Protein AF-A0A967Z488-F1 (afdb_monomer_lite)

Secondary structure (DSSP, 8-state):
-------HHHHHHHHHTTT----TTS-HHHHSTTGGGSSTTGGGS---SS--HHHHHHHHHHH---SS--EEEETT-TTTHHHHHHHTTT-EEEEEE-SHHHHHHHHHHHHHHH--HHHHHHHHHHHHHS-GGGSPP-S------TTTTTSS-HHHHHHHHHHHHHHHT---HHHHHHHHHHHHHHHHHHSSEEEETTEEEEPTTSSS--SS----S----HHHHHHHHHHHHHHHHTT--S--SSTTEEEEES-HHHHGGGSPTT-EEEEEE-PPPSS---HHHHTHHHHHHTT--HHHHHHHHHHS-S-STTPPP-HHHHHHHHHHTT-HHHHHHHHHHHHH-HHHHHHHHHHHHHHHTT--S-TTHHHHHHHHHHHHHHHHHHHHHHEEEEEEEEE----EEETTEEE-HHHHHHHHHHTHHHHHHHHHHHHTT-EEES---HHHHHH---SEEEEGGGEEEEE-SSSSEEEEETTEEEEEEEEE----TTTHHHHHHHHHHHHHHHHHH-TT-EEEEEES---HHHHHHHHHH---SEEEEHHHHHH-HHHHHHHHIIIIIIIS---

Sequence (571 aa):
MEKVNLTKRDELYDKYSDKLILNSALNRATVSFQNNKNEPFYRWLKFKEGFSSNLVNHVLRHFGNREKSLQVLDPFAGSGTTLTTSIRKGHHATGIELLPVGTAAMRARLMADLVDLQRFEIHFNGLKSTSLDKLPKGTYSFPHLRITEGAFNGETEAAISKYVAFIDSIHDENVRYLFWFACLAILEDISYTSKDGQYLRWDYRSSRPLKSKYSKSKIYSFQQAIQDKLQIILNDLRKRDAGKFTENVRIIEGSCLDELSTLPSEHFDLVVTSPPYCNRYDYTRTYALELAFLGYDEEKVKKLRQRLLSSTVENKTKKDQLYAKYAQLNRQVFYDRILESFSDQKAMHEVLEILNLARREGRLNNNNIPGMVENYFFEMNIVIHELSRILSPGGRVYMVNDNVQYMGEEVPVDLILSDFAEERIKTLLLEWLFDNNLIKEPELTREAVYQQLPKSCDLVKDFRMYFGSEPDVSFYHKDELLAVIEIKGGTDAAGALERYGAATKSFQHSLEASKRCRNFYLAAVFTPELERRMNDDRLVEKAFDIIDILDEPEVRSEFFTEVFHHALRLL

Structure (mmCIF, N/CA/C/O backbone):
data_AF-A0A967Z488-F1
#
_entry.id   AF-A0A967Z488-F1
#
loop_
_atom_site.group_PDB
_atom_site.id
_atom_site.type_symbol
_atom_site.label_atom_id
_atom_site.label_alt_id
_atom_site.label_comp_id
_atom_site.label_asym_id
_atom_site.label_entity_id
_atom_site.label_seq_id
_atom_site.pdbx_PDB_ins_code
_atom_site.Cartn_x
_atom_site.Cartn_y
_atom_site.Cartn_z
_atom_site.occupancy
_atom_site.B_iso_or_equiv
_atom_site.auth_seq_id
_atom_site.auth_comp_id
_atom_site.auth_asym_id
_atom_site.auth_atom_id
_atom_site.pdbx_PDB_model_num
ATOM 1 N N . MET A 1 1 ? 14.676 -15.710 36.551 1.00 40.06 1 MET A N 1
ATOM 2 C CA . MET A 1 1 ? 13.978 -15.536 35.264 1.00 40.06 1 MET A CA 1
ATOM 3 C C . MET A 1 1 ? 12.502 -15.478 35.583 1.00 40.06 1 MET A C 1
ATOM 5 O O . MET A 1 1 ? 11.932 -16.516 35.894 1.00 40.06 1 MET A O 1
ATOM 9 N N . GLU A 1 2 ? 11.921 -14.282 35.627 1.00 36.06 2 GLU A N 1
ATOM 10 C CA . GLU A 1 2 ? 10.462 -14.160 35.652 1.00 36.06 2 GLU A CA 1
ATOM 11 C C . GLU A 1 2 ? 9.923 -14.785 34.364 1.00 36.06 2 GLU A C 1
ATOM 13 O O . GLU A 1 2 ? 10.418 -14.499 33.273 1.00 36.06 2 GLU A O 1
ATOM 18 N N . LYS A 1 3 ? 8.974 -15.716 34.497 1.00 41.56 3 LYS A N 1
ATOM 19 C CA . LYS A 1 3 ? 8.201 -16.204 33.359 1.00 41.56 3 LYS A CA 1
ATOM 20 C C . LYS A 1 3 ? 7.361 -15.023 32.889 1.00 41.56 3 LYS A C 1
ATOM 22 O O . LYS A 1 3 ? 6.418 -14.653 33.583 1.00 41.56 3 LYS A O 1
ATOM 27 N N . VAL A 1 4 ? 7.718 -14.429 31.755 1.00 51.44 4 VAL A N 1
ATOM 28 C CA . VAL A 1 4 ? 6.812 -13.514 31.059 1.00 51.44 4 VAL A CA 1
ATOM 29 C C . VAL A 1 4 ? 5.531 -14.308 30.802 1.00 51.44 4 VAL A C 1
ATOM 31 O O . VAL A 1 4 ? 5.592 -15.422 30.277 1.00 51.44 4 VAL A O 1
ATOM 34 N N . ASN A 1 5 ? 4.395 -13.804 31.276 1.00 55.62 5 ASN A N 1
ATOM 35 C CA . ASN A 1 5 ? 3.106 -14.450 31.063 1.00 55.62 5 ASN A CA 1
ATOM 36 C C . ASN A 1 5 ? 2.661 -14.109 29.633 1.00 55.62 5 ASN A C 1
ATOM 38 O O . ASN A 1 5 ? 2.039 -13.078 29.394 1.00 55.62 5 ASN A O 1
ATOM 42 N N . LEU A 1 6 ? 3.121 -14.918 28.678 1.00 65.31 6 LEU A N 1
ATOM 43 C CA . LEU A 1 6 ? 2.937 -14.730 27.239 1.00 65.31 6 LEU A CA 1
ATOM 44 C C . LEU A 1 6 ? 1.561 -15.258 26.822 1.00 65.31 6 LEU A C 1
ATOM 46 O O . LEU A 1 6 ? 1.456 -16.399 26.389 1.00 65.31 6 LEU A O 1
ATOM 50 N N . THR A 1 7 ? 0.513 -14.462 27.035 1.00 83.12 7 THR A N 1
ATOM 51 C CA . THR A 1 7 ? -0.872 -14.844 26.698 1.00 83.12 7 THR A CA 1
ATOM 52 C C . THR A 1 7 ? -1.603 -13.796 25.867 1.00 83.12 7 THR A C 1
ATOM 54 O O . THR A 1 7 ? -2.738 -14.024 25.478 1.00 83.12 7 THR A O 1
ATOM 57 N N . LYS A 1 8 ? -1.008 -12.631 25.581 1.00 86.12 8 LYS A N 1
ATOM 58 C CA . LYS A 1 8 ? -1.711 -11.505 24.941 1.00 86.12 8 LYS A CA 1
ATOM 59 C C . LYS A 1 8 ? -1.937 -11.723 23.458 1.00 86.12 8 LYS A C 1
ATOM 61 O O . LYS A 1 8 ? -2.979 -11.325 22.951 1.00 86.12 8 LYS A O 1
ATOM 66 N N . ARG A 1 9 ? -0.999 -12.374 22.770 1.00 88.81 9 ARG A N 1
ATOM 67 C CA . ARG A 1 9 ? -1.229 -12.854 21.402 1.00 88.81 9 ARG A CA 1
ATOM 68 C C . ARG A 1 9 ? -2.313 -13.921 21.354 1.00 88.81 9 ARG A C 1
ATOM 70 O O . ARG A 1 9 ? -3.164 -13.827 20.485 1.00 88.81 9 ARG A O 1
ATOM 77 N N . ASP A 1 10 ? -2.301 -14.876 22.280 1.00 83.88 10 ASP A N 1
ATOM 78 C CA . ASP A 1 10 ? -3.314 -15.938 22.334 1.00 83.88 10 ASP A CA 1
ATOM 79 C C . ASP A 1 10 ? -4.704 -15.354 22.623 1.00 83.88 10 ASP A C 1
ATOM 81 O O . ASP A 1 10 ? -5.635 -15.630 21.882 1.00 83.88 10 ASP A O 1
ATOM 85 N N . GLU A 1 11 ? -4.819 -14.431 23.587 1.00 79.94 11 GLU A N 1
ATOM 86 C CA . GLU A 1 11 ? -6.047 -13.663 23.856 1.00 79.94 11 GLU A CA 1
ATOM 87 C C . GLU A 1 11 ? -6.554 -12.940 22.592 1.00 79.94 11 GLU A C 1
ATOM 89 O O . GLU A 1 11 ? -7.757 -12.881 22.340 1.00 79.94 11 GLU A O 1
ATOM 94 N N . LEU A 1 12 ? -5.640 -12.393 21.781 1.00 82.12 12 LEU A N 1
ATOM 95 C CA . LEU A 1 12 ? -5.983 -11.721 20.528 1.00 82.12 12 LEU A CA 1
ATOM 96 C C . LEU A 1 12 ? -6.381 -12.711 19.421 1.00 82.12 12 LEU A C 1
ATOM 98 O O . LEU A 1 12 ? -7.296 -12.432 18.650 1.00 82.12 12 LEU A O 1
ATOM 102 N N . TYR A 1 13 ? -5.717 -13.862 19.333 1.00 81.19 13 TYR A N 1
ATOM 103 C CA . TYR A 1 13 ? -6.092 -14.944 18.423 1.00 81.19 13 TYR A CA 1
ATOM 104 C C . TYR A 1 13 ? -7.472 -15.483 18.742 1.00 81.19 13 TYR A C 1
ATOM 106 O O . TYR A 1 13 ? -8.303 -15.581 17.839 1.00 81.19 13 TYR A O 1
ATOM 114 N N . ASP A 1 14 ? -7.714 -15.780 20.016 1.00 76.44 14 ASP A N 1
ATOM 115 C CA . ASP A 1 14 ? -9.001 -16.235 20.507 1.00 76.44 14 ASP A CA 1
ATOM 116 C C . ASP A 1 14 ? -10.059 -15.209 20.119 1.00 76.44 14 ASP A C 1
ATOM 118 O O . ASP A 1 14 ? -10.960 -15.585 19.375 1.00 76.44 14 ASP A O 1
ATOM 122 N N . LYS A 1 15 ? -9.845 -13.914 20.420 1.00 74.81 15 LYS A N 1
ATOM 123 C CA . LYS A 1 15 ? -10.729 -12.784 20.065 1.00 74.81 15 LYS A CA 1
ATOM 124 C C . LYS A 1 15 ? -11.209 -12.769 18.602 1.00 74.81 15 LYS A C 1
ATOM 126 O O . LYS A 1 15 ? -12.339 -12.343 18.350 1.00 74.81 15 LYS A O 1
ATOM 131 N N . TYR A 1 16 ? -10.373 -13.170 17.642 1.00 76.00 16 TYR A N 1
ATOM 132 C CA . TYR A 1 16 ? -10.676 -13.108 16.199 1.00 76.00 16 TYR A CA 1
ATOM 133 C C . TYR A 1 16 ? -10.901 -14.469 15.531 1.00 76.00 16 TYR A C 1
ATOM 135 O O . TYR A 1 16 ? -11.156 -14.529 14.325 1.00 76.00 16 TYR A O 1
ATOM 143 N N . SER A 1 17 ? -10.801 -15.564 16.283 1.00 75.69 17 SER A N 1
ATOM 144 C CA . SER A 1 17 ? -10.679 -16.924 15.747 1.00 75.69 17 SER A CA 1
ATOM 145 C C . SER A 1 17 ? -11.802 -17.353 14.793 1.00 75.69 17 SER A C 1
ATOM 147 O O . SER A 1 17 ? -11.544 -18.111 13.859 1.00 75.69 17 SER A O 1
ATOM 149 N N . ASP A 1 18 ? -13.028 -16.853 14.950 1.00 63.12 18 ASP A N 1
ATOM 150 C CA . ASP A 1 18 ? -14.157 -17.205 14.077 1.00 63.12 18 ASP A CA 1
ATOM 151 C C . ASP A 1 18 ? -14.338 -16.290 12.853 1.00 63.12 18 ASP A C 1
ATOM 153 O O . ASP A 1 18 ? -15.080 -16.633 11.929 1.00 63.12 18 ASP A O 1
ATOM 157 N N . LYS A 1 19 ? -13.637 -15.152 12.800 1.00 72.44 19 LYS A N 1
ATOM 158 C CA . LYS A 1 19 ? -13.523 -14.318 11.593 1.00 72.44 19 LYS A CA 1
ATOM 159 C C . LYS A 1 19 ? -12.328 -14.724 10.749 1.00 72.44 19 LYS A C 1
ATOM 161 O O . LYS A 1 19 ? -12.247 -14.329 9.583 1.00 72.44 19 LYS A O 1
ATOM 166 N N . LEU A 1 20 ? -11.442 -15.566 11.285 1.00 79.81 20 LEU A N 1
ATOM 167 C CA . LEU A 1 20 ? -10.401 -16.253 10.527 1.00 79.81 20 LEU A CA 1
ATOM 168 C C . LEU A 1 20 ? -11.021 -17.344 9.648 1.00 79.81 20 LEU A C 1
ATOM 170 O O . LEU A 1 20 ? -10.959 -18.543 9.915 1.00 79.81 20 LEU A O 1
ATOM 174 N N . ILE A 1 21 ? -11.635 -16.907 8.553 1.00 81.94 21 ILE A N 1
ATOM 175 C CA . ILE A 1 21 ? -12.309 -17.783 7.603 1.00 81.94 21 ILE A CA 1
ATOM 176 C C . ILE A 1 21 ? -11.358 -18.102 6.453 1.00 81.94 21 ILE A C 1
ATOM 178 O O . ILE A 1 21 ? -10.900 -17.218 5.724 1.00 81.94 21 ILE A O 1
ATOM 182 N N . LEU A 1 22 ? -11.126 -19.395 6.218 1.00 82.38 22 LEU A N 1
ATOM 183 C CA . LEU A 1 22 ? -10.430 -19.839 5.016 1.00 82.38 22 LEU A CA 1
ATOM 184 C C . LEU A 1 22 ? -11.306 -19.586 3.782 1.00 82.38 22 LEU A C 1
ATOM 186 O O . LEU A 1 22 ? -12.219 -20.352 3.469 1.00 82.38 22 LEU A O 1
ATOM 190 N N . ASN A 1 23 ? -10.996 -18.531 3.035 1.00 78.62 23 ASN A N 1
ATOM 191 C CA . ASN A 1 23 ? -11.682 -18.227 1.788 1.00 78.62 23 ASN A CA 1
ATOM 192 C C . ASN A 1 23 ? -10.983 -18.906 0.600 1.00 78.62 23 ASN A C 1
ATOM 194 O O . ASN A 1 23 ? -9.978 -18.422 0.083 1.00 78.62 23 ASN A O 1
ATOM 198 N N . SER A 1 24 ? -11.549 -20.016 0.120 1.00 79.06 24 SER A N 1
ATOM 199 C CA . SER A 1 24 ? -10.999 -20.786 -1.007 1.00 79.06 24 SER A CA 1
ATOM 200 C C . SER A 1 24 ? -10.959 -20.021 -2.340 1.00 79.06 24 SER A C 1
ATOM 202 O O . SER A 1 24 ? -10.177 -20.376 -3.227 1.00 79.06 24 SER A O 1
ATOM 204 N N . ALA A 1 25 ? -11.745 -18.947 -2.487 1.00 73.94 25 ALA A N 1
ATOM 205 C CA . ALA A 1 25 ? -11.685 -18.069 -3.655 1.00 73.94 25 ALA A CA 1
ATOM 206 C C . ALA A 1 25 ? -10.455 -17.140 -3.636 1.00 73.94 25 ALA A C 1
ATOM 208 O O . ALA A 1 25 ? -10.059 -16.627 -4.686 1.00 73.94 25 ALA A O 1
ATOM 209 N N . LEU A 1 26 ? -9.838 -16.938 -2.466 1.00 80.81 26 LEU A N 1
ATOM 210 C CA . LEU A 1 26 ? -8.657 -16.105 -2.264 1.00 80.81 26 LEU A CA 1
ATOM 211 C C . LEU A 1 26 ? -7.417 -16.993 -2.115 1.00 80.81 26 LEU A C 1
ATOM 213 O O . LEU A 1 26 ? -7.016 -17.377 -1.023 1.00 80.81 26 LEU A O 1
ATOM 217 N N . ASN A 1 27 ? -6.789 -17.328 -3.240 1.00 79.50 27 ASN A N 1
ATOM 218 C CA . ASN A 1 27 ? -5.577 -18.145 -3.266 1.00 79.50 27 ASN A CA 1
ATOM 219 C C . ASN A 1 27 ? -4.326 -17.301 -3.549 1.00 79.50 27 ASN A C 1
ATOM 221 O O . ASN A 1 27 ? -4.399 -16.131 -3.926 1.00 79.50 27 ASN A O 1
ATOM 225 N N . ARG A 1 28 ? -3.140 -17.912 -3.432 1.00 76.12 28 ARG A N 1
ATOM 226 C CA . ARG A 1 28 ? -1.855 -17.230 -3.669 1.00 76.12 28 ARG A CA 1
ATOM 227 C C . ARG A 1 28 ? -1.793 -16.509 -5.019 1.00 76.12 28 ARG A C 1
ATOM 229 O O . ARG A 1 28 ? -1.144 -15.471 -5.117 1.00 76.12 28 ARG A O 1
ATOM 236 N N . ALA A 1 29 ? -2.445 -17.030 -6.057 1.00 70.50 29 ALA A N 1
ATOM 237 C CA . ALA A 1 29 ? -2.430 -16.408 -7.374 1.00 70.50 29 ALA A CA 1
ATOM 238 C C . ALA A 1 29 ? -3.287 -15.131 -7.438 1.00 70.50 29 ALA A C 1
ATOM 240 O O . ALA A 1 29 ? -2.976 -14.238 -8.229 1.00 70.50 29 ALA A O 1
ATOM 241 N N . THR A 1 30 ? -4.331 -15.022 -6.604 1.00 68.56 30 THR A N 1
ATOM 242 C CA . THR A 1 30 ? -5.203 -13.843 -6.534 1.00 68.56 30 THR A CA 1
ATOM 243 C C . THR A 1 30 ? -4.674 -12.769 -5.584 1.00 68.56 30 THR A C 1
ATOM 245 O O . THR A 1 30 ? -4.717 -11.587 -5.935 1.00 68.56 30 THR A O 1
ATOM 248 N N . VAL A 1 31 ? -4.133 -13.160 -4.426 1.00 73.56 31 VAL A N 1
ATOM 249 C CA . VAL A 1 31 ? -3.603 -12.227 -3.407 1.00 73.56 31 VAL A CA 1
ATOM 250 C C . VAL A 1 31 ? -2.159 -11.780 -3.672 1.00 73.56 31 VAL A C 1
ATOM 252 O O . VAL A 1 31 ? -1.627 -10.947 -2.953 1.00 73.56 31 VAL A O 1
ATOM 255 N N . SER A 1 32 ? -1.524 -12.287 -4.735 1.00 74.94 32 SER A N 1
ATOM 256 C CA . SER A 1 32 ? -0.214 -11.825 -5.214 1.00 74.94 32 SER A CA 1
ATOM 257 C C . SER A 1 32 ? -0.246 -11.478 -6.704 1.00 74.94 32 SER A C 1
ATOM 259 O O . SER A 1 32 ? -1.227 -11.732 -7.403 1.00 74.94 32 SER A O 1
ATOM 261 N N . PHE A 1 33 ? 0.853 -10.937 -7.233 1.00 71.75 33 PHE A N 1
ATOM 262 C CA . PHE A 1 33 ? 0.917 -10.449 -8.613 1.00 71.75 33 PHE A CA 1
ATOM 263 C C . PHE A 1 33 ? 0.947 -11.578 -9.661 1.00 71.75 33 PHE A C 1
ATOM 265 O O . PHE A 1 33 ? 1.075 -11.313 -10.851 1.00 71.75 33 PHE A O 1
ATOM 272 N N . GLN A 1 34 ? 0.871 -12.855 -9.262 1.00 71.62 34 GLN A N 1
ATOM 273 C CA . GLN A 1 34 ? 1.079 -13.998 -10.159 1.00 71.62 34 GLN A CA 1
ATOM 274 C C . GLN A 1 34 ? 0.132 -14.012 -11.364 1.00 71.62 34 GLN A C 1
ATOM 276 O O . GLN A 1 34 ? 0.626 -14.155 -12.481 1.00 71.62 34 GLN A O 1
ATOM 281 N N . ASN A 1 35 ? -1.173 -13.802 -11.160 1.00 73.75 35 ASN A N 1
ATOM 282 C CA . ASN A 1 35 ? -2.134 -13.739 -12.268 1.00 73.75 35 ASN A CA 1
ATOM 283 C C . ASN A 1 35 ? -1.859 -12.547 -13.198 1.00 73.75 35 ASN A C 1
ATOM 285 O O . ASN A 1 35 ? -1.910 -12.683 -14.415 1.00 73.75 35 ASN A O 1
ATOM 289 N N . ASN A 1 36 ? -1.453 -11.403 -12.642 1.00 75.62 36 ASN A N 1
ATOM 290 C CA . ASN A 1 36 ? -1.199 -10.185 -13.412 1.00 75.62 36 ASN A CA 1
ATOM 291 C C . ASN A 1 36 ? 0.066 -10.252 -14.287 1.00 75.62 36 ASN A C 1
ATOM 293 O O . ASN A 1 36 ? 0.220 -9.436 -15.192 1.00 75.62 36 ASN A O 1
ATOM 297 N N . LYS A 1 37 ? 0.974 -11.217 -14.071 1.00 72.62 37 LYS A N 1
ATOM 298 C CA . LYS A 1 37 ? 2.236 -11.320 -14.834 1.00 72.62 37 LYS A CA 1
ATOM 299 C C . LYS A 1 37 ? 2.042 -11.479 -16.339 1.00 72.62 37 LYS A C 1
ATOM 301 O O . LYS A 1 37 ? 2.926 -11.085 -17.093 1.00 72.62 37 LYS A O 1
ATOM 306 N N . ASN A 1 38 ? 0.926 -12.069 -16.760 1.00 80.06 38 ASN A N 1
ATOM 307 C CA . ASN A 1 38 ? 0.630 -12.329 -18.169 1.00 80.06 38 ASN A CA 1
ATOM 308 C C . ASN A 1 38 ? -0.488 -11.438 -18.720 1.00 80.06 38 ASN A C 1
ATOM 310 O O . ASN A 1 38 ? -0.697 -11.418 -19.935 1.00 80.06 38 ASN A O 1
ATOM 314 N N . GLU A 1 39 ? -1.162 -10.683 -17.851 1.00 83.00 39 GLU A N 1
ATOM 315 C CA . GLU A 1 39 ? -2.251 -9.792 -18.232 1.00 83.00 39 GLU A CA 1
ATOM 316 C C . GLU A 1 39 ? -1.719 -8.581 -19.018 1.00 83.00 39 GLU A C 1
ATOM 318 O O . GLU A 1 39 ? -0.696 -7.993 -18.627 1.00 83.00 39 GLU A O 1
ATOM 323 N N . PRO A 1 40 ? -2.387 -8.180 -20.119 1.00 84.00 40 PRO A N 1
ATOM 324 C CA . PRO A 1 40 ? -2.042 -6.970 -20.859 1.00 84.00 40 PRO A CA 1
ATOM 325 C C . PRO A 1 40 ? -1.890 -5.759 -19.934 1.00 84.00 40 PRO A C 1
ATOM 327 O O . PRO A 1 40 ? -2.633 -5.622 -18.960 1.00 84.00 40 PRO A O 1
ATOM 330 N N . PHE A 1 41 ? -0.937 -4.872 -20.239 1.00 88.50 41 PHE A N 1
ATOM 331 C CA . PHE A 1 41 ? -0.591 -3.667 -19.456 1.00 88.50 41 PHE A CA 1
ATOM 332 C C . PHE A 1 41 ? 0.056 -3.929 -18.082 1.00 88.50 41 PHE A C 1
ATOM 334 O O . PHE A 1 41 ? 0.958 -3.194 -17.673 1.00 88.50 41 PHE A O 1
ATOM 341 N N . TYR A 1 42 ? -0.344 -4.982 -17.363 1.00 87.19 42 TYR A N 1
ATOM 342 C CA . TYR A 1 42 ? 0.290 -5.381 -16.101 1.00 87.19 42 TYR A CA 1
ATOM 343 C C . TYR A 1 42 ? 1.665 -6.010 -16.325 1.00 87.19 42 TYR A C 1
ATOM 345 O O . TYR A 1 42 ? 2.610 -5.705 -15.600 1.00 87.19 42 TYR A O 1
ATOM 353 N N . ARG A 1 43 ? 1.801 -6.811 -17.386 1.00 91.00 43 ARG A N 1
ATOM 354 C CA . ARG A 1 43 ? 3.044 -7.496 -17.778 1.00 91.00 43 ARG A CA 1
ATOM 355 C C . ARG A 1 43 ? 4.171 -6.588 -18.279 1.00 91.00 43 ARG A C 1
ATOM 357 O O . ARG A 1 43 ? 5.252 -7.070 -18.626 1.00 91.00 43 ARG A O 1
ATOM 364 N N . TRP A 1 44 ? 3.934 -5.280 -18.384 1.00 94.12 44 TRP A N 1
ATOM 365 C CA . TRP A 1 44 ? 4.939 -4.355 -18.905 1.00 94.12 44 TRP A CA 1
ATOM 366 C C . TRP A 1 44 ? 6.123 -4.216 -17.954 1.00 94.12 44 TRP A C 1
ATOM 368 O O . TRP A 1 44 ? 7.256 -4.247 -18.427 1.00 94.12 44 TRP A O 1
ATOM 378 N N . LEU A 1 45 ? 5.875 -4.188 -16.641 1.00 93.44 45 LEU A N 1
ATOM 379 C CA . LEU A 1 45 ? 6.900 -4.128 -15.600 1.00 93.44 45 LEU A CA 1
ATOM 380 C C . LEU A 1 45 ? 6.820 -5.355 -14.691 1.00 93.44 45 LEU A C 1
ATOM 382 O O . LEU A 1 45 ? 5.755 -5.720 -14.197 1.00 93.44 45 LEU A O 1
ATOM 386 N N . LYS A 1 46 ? 7.975 -5.957 -14.402 1.00 88.62 46 LYS A N 1
ATOM 387 C CA . LYS A 1 46 ? 8.095 -7.007 -13.388 1.00 88.62 46 LYS A CA 1
ATOM 388 C C . LYS A 1 46 ? 8.080 -6.382 -11.987 1.00 88.62 46 LYS A C 1
ATOM 390 O O . LYS A 1 46 ? 9.135 -6.111 -11.412 1.00 88.62 46 LYS A O 1
ATOM 395 N N . PHE A 1 47 ? 6.874 -6.165 -11.470 1.00 86.12 47 PHE A N 1
ATOM 396 C CA . PHE A 1 47 ? 6.595 -5.668 -10.121 1.00 86.12 47 PHE A CA 1
ATOM 397 C C . PHE A 1 47 ? 6.020 -6.816 -9.282 1.00 86.12 47 PHE A C 1
ATOM 399 O O . PHE A 1 47 ? 4.979 -7.360 -9.640 1.00 86.12 47 PHE A O 1
ATOM 406 N N . LYS A 1 48 ? 6.718 -7.286 -8.240 1.00 80.12 48 LYS A N 1
ATOM 407 C CA . LYS A 1 48 ? 6.291 -8.505 -7.517 1.00 80.12 48 LYS A CA 1
ATOM 408 C C . LYS A 1 48 ? 5.333 -8.199 -6.366 1.00 80.12 48 LYS A C 1
ATOM 410 O O . LYS A 1 48 ? 4.569 -9.073 -5.967 1.00 80.12 48 LYS A O 1
ATOM 415 N N . GLU A 1 49 ? 5.397 -6.983 -5.848 1.00 82.81 49 GLU A N 1
ATOM 416 C CA . GLU A 1 49 ? 4.825 -6.560 -4.576 1.00 82.81 49 GLU A CA 1
ATOM 417 C C . GLU A 1 49 ? 3.443 -5.926 -4.780 1.00 82.81 49 GLU A C 1
ATOM 419 O O . GLU A 1 49 ? 3.222 -4.758 -4.487 1.00 82.81 49 GLU A O 1
ATOM 424 N N . GLY A 1 50 ? 2.512 -6.694 -5.344 1.00 81.50 50 GLY A N 1
ATOM 425 C CA . GLY A 1 50 ? 1.114 -6.289 -5.486 1.00 81.50 50 GLY A CA 1
ATOM 426 C C . GLY A 1 50 ? 0.190 -7.495 -5.602 1.00 81.50 50 GLY A C 1
ATOM 427 O O . GLY A 1 50 ? 0.658 -8.614 -5.803 1.00 81.50 50 GLY A O 1
ATOM 428 N N . PHE A 1 51 ? -1.118 -7.277 -5.504 1.00 84.69 51 PHE A N 1
ATOM 429 C CA . PHE A 1 51 ? -2.149 -8.297 -5.730 1.00 84.69 51 PHE A CA 1
ATOM 430 C C . PHE A 1 51 ? -2.692 -8.252 -7.165 1.00 84.69 51 PHE A C 1
ATOM 432 O O . PHE A 1 51 ? -2.367 -7.358 -7.957 1.00 84.69 51 PHE A O 1
ATOM 439 N N . SER A 1 52 ? -3.503 -9.253 -7.516 1.00 85.88 52 SER A N 1
ATOM 440 C CA . SER A 1 52 ? -4.084 -9.386 -8.853 1.00 85.88 52 SER A CA 1
ATOM 441 C C . SER A 1 52 ? -5.344 -8.539 -9.059 1.00 85.88 52 SER A C 1
ATOM 443 O O . SER A 1 52 ? -6.064 -8.228 -8.111 1.00 85.88 52 SER A O 1
ATOM 445 N N . SER A 1 53 ? -5.676 -8.232 -10.315 1.00 86.69 53 SER A N 1
ATOM 446 C CA . SER A 1 53 ? -6.956 -7.593 -10.668 1.00 86.69 53 SER A CA 1
ATOM 447 C C . SER A 1 53 ? -8.164 -8.469 -10.302 1.00 86.69 53 SER A C 1
ATOM 449 O O . SER A 1 53 ? -9.247 -7.957 -10.020 1.00 86.69 53 SER A O 1
ATOM 451 N N . ASN A 1 54 ? -7.987 -9.794 -10.236 1.00 87.00 54 ASN A N 1
ATOM 452 C CA . ASN A 1 54 ? -9.026 -10.729 -9.800 1.00 87.00 54 ASN A CA 1
ATOM 453 C C . ASN A 1 54 ? -9.444 -10.501 -8.345 1.00 87.00 54 ASN A C 1
ATOM 455 O O . ASN A 1 54 ? -10.631 -10.627 -8.048 1.00 87.00 54 ASN A O 1
ATOM 459 N N . LEU A 1 55 ? -8.509 -10.123 -7.464 1.00 88.94 55 LEU A N 1
ATOM 460 C CA . LEU A 1 55 ? -8.845 -9.755 -6.088 1.00 88.94 55 LEU A CA 1
ATOM 461 C C . LEU A 1 55 ? -9.738 -8.513 -6.068 1.00 88.94 55 LEU A C 1
ATOM 463 O O . LEU A 1 55 ? -10.793 -8.535 -5.446 1.00 88.94 55 LEU A O 1
ATOM 467 N N . VAL A 1 56 ? -9.368 -7.464 -6.804 1.00 91.69 56 VAL A N 1
ATOM 468 C CA . VAL A 1 56 ? -10.159 -6.223 -6.853 1.00 91.69 56 VAL A CA 1
ATOM 469 C C . VAL A 1 56 ? -11.553 -6.492 -7.420 1.00 91.69 56 VAL A C 1
ATOM 471 O O . VAL A 1 56 ? -12.546 -6.053 -6.855 1.00 91.69 56 VAL A O 1
ATOM 474 N N . ASN A 1 57 ? -11.661 -7.297 -8.482 1.00 90.12 57 ASN A N 1
ATOM 475 C CA . ASN A 1 57 ? -12.955 -7.722 -9.026 1.00 90.12 57 ASN A CA 1
ATOM 476 C C . ASN A 1 57 ? -13.774 -8.583 -8.049 1.00 90.12 57 ASN A C 1
ATOM 478 O O . ASN A 1 57 ? -15.002 -8.581 -8.108 1.00 90.12 57 ASN A O 1
ATOM 482 N N . HIS A 1 58 ? -13.127 -9.383 -7.200 1.00 89.50 58 HIS A N 1
ATOM 483 C CA . HIS A 1 58 ? -13.810 -10.128 -6.145 1.00 89.50 58 HIS A CA 1
ATOM 484 C C . HIS A 1 58 ? -14.357 -9.173 -5.081 1.00 89.50 58 HIS A C 1
ATOM 486 O O . HIS A 1 58 ? -15.543 -9.241 -4.774 1.00 89.50 58 HIS A O 1
ATOM 492 N N . VAL A 1 59 ? -13.529 -8.237 -4.612 1.00 90.81 59 VAL A N 1
ATOM 493 C CA . VAL A 1 59 ? -13.908 -7.221 -3.625 1.00 90.81 59 VAL A CA 1
ATOM 494 C C . VAL A 1 59 ? -15.050 -6.342 -4.132 1.00 90.81 59 VAL A C 1
ATOM 496 O O . VAL A 1 59 ? -16.055 -6.218 -3.447 1.00 90.81 59 VAL A O 1
ATOM 499 N N . LEU A 1 60 ? -14.961 -5.805 -5.354 1.00 90.44 60 LEU A N 1
ATOM 500 C CA . LEU A 1 60 ? -16.020 -4.973 -5.942 1.00 90.44 60 LEU A CA 1
ATOM 501 C C . LEU A 1 60 ? -17.359 -5.716 -6.040 1.00 90.44 60 LEU A C 1
ATOM 503 O O . LEU A 1 60 ? -18.405 -5.140 -5.766 1.00 90.44 60 LEU A O 1
ATOM 507 N N . ARG A 1 61 ? -17.340 -7.008 -6.394 1.00 87.62 61 ARG A N 1
ATOM 508 C CA . ARG A 1 61 ? -18.562 -7.830 -6.417 1.00 87.62 61 ARG A CA 1
ATOM 509 C C . ARG A 1 61 ? -19.125 -8.065 -5.020 1.00 87.62 61 ARG A C 1
ATOM 511 O O . ARG A 1 61 ? -20.338 -8.072 -4.860 1.00 87.62 61 ARG A O 1
ATOM 518 N N . HIS A 1 62 ? -18.254 -8.288 -4.041 1.00 83.69 62 HIS A N 1
ATOM 519 C CA . HIS A 1 62 ? -18.654 -8.551 -2.663 1.00 83.69 62 HIS A CA 1
ATOM 520 C C . HIS A 1 62 ? -19.140 -7.288 -1.936 1.00 83.69 62 HIS A C 1
ATOM 522 O O . HIS A 1 62 ? -20.033 -7.377 -1.101 1.00 83.69 62 HIS A O 1
ATOM 528 N N . PHE A 1 63 ? -18.619 -6.113 -2.296 1.00 83.50 63 PHE A N 1
ATOM 529 C CA . PHE A 1 63 ? -19.112 -4.825 -1.806 1.00 83.50 63 PHE A CA 1
ATOM 530 C C . PHE A 1 63 ? -20.570 -4.557 -2.228 1.00 83.50 63 PHE A C 1
ATOM 532 O O . PHE A 1 63 ? -21.298 -3.862 -1.526 1.00 83.50 63 PHE A O 1
ATOM 539 N N . GLY A 1 64 ? -21.016 -5.160 -3.335 1.00 74.44 64 GLY A N 1
ATOM 540 C CA . GLY A 1 64 ? -22.394 -5.099 -3.818 1.00 74.44 64 GLY A CA 1
ATOM 541 C C . GLY A 1 64 ? -22.618 -4.041 -4.900 1.00 74.44 64 GLY A C 1
ATOM 542 O O . GLY A 1 64 ? -21.801 -3.148 -5.124 1.00 74.44 64 GLY A O 1
ATOM 543 N N . ASN A 1 65 ? -23.745 -4.159 -5.607 1.00 67.88 65 ASN A N 1
ATOM 544 C CA . ASN A 1 65 ? -24.132 -3.192 -6.631 1.00 67.88 65 ASN A CA 1
ATOM 545 C C . ASN A 1 65 ? -24.702 -1.935 -5.966 1.00 67.88 65 ASN A C 1
ATOM 547 O O . ASN A 1 65 ? -25.711 -2.009 -5.268 1.00 67.88 65 ASN A O 1
ATOM 551 N N . ARG A 1 66 ? -24.096 -0.779 -6.238 1.00 68.62 66 ARG A N 1
ATOM 552 C CA . ARG A 1 66 ? -24.690 0.533 -5.957 1.00 68.62 66 ARG A CA 1
ATOM 553 C C . ARG A 1 66 ? -25.155 1.178 -7.259 1.00 68.62 66 ARG A C 1
ATOM 555 O O . ARG A 1 66 ? -24.569 0.948 -8.313 1.00 68.62 66 ARG A O 1
ATOM 562 N N . GLU A 1 67 ? -26.188 2.016 -7.178 1.00 67.19 67 GLU A N 1
ATOM 563 C CA . GLU A 1 67 ? -26.658 2.815 -8.322 1.00 67.19 67 GLU A CA 1
ATOM 564 C C . GLU A 1 67 ? -25.620 3.856 -8.782 1.00 67.19 67 GLU A C 1
ATOM 566 O O . GLU A 1 67 ? -25.657 4.307 -9.925 1.00 67.19 67 GLU A O 1
ATOM 571 N N . LYS A 1 68 ? -24.684 4.239 -7.901 1.00 81.88 68 LYS A N 1
ATOM 572 C CA . LYS A 1 68 ? -23.652 5.257 -8.147 1.00 81.88 68 LYS A CA 1
ATOM 573 C C . LYS A 1 68 ? -22.257 4.642 -8.266 1.00 81.88 68 LYS A C 1
ATOM 575 O O . LYS A 1 68 ? -21.971 3.602 -7.672 1.00 81.88 68 LYS A O 1
ATOM 580 N N . SER A 1 69 ? -21.379 5.317 -9.010 1.00 90.56 69 SER A N 1
ATOM 581 C CA . SER A 1 69 ? -19.954 4.987 -9.068 1.00 90.56 69 SER A CA 1
ATOM 582 C C . SER A 1 69 ? -19.302 5.161 -7.692 1.00 90.56 69 SER A C 1
ATOM 584 O O . SER A 1 69 ? -19.566 6.137 -6.994 1.00 90.56 69 SER A O 1
ATOM 586 N N . LEU A 1 70 ? -18.444 4.212 -7.312 1.00 93.75 70 LEU A N 1
ATOM 587 C CA . LEU A 1 70 ? -17.715 4.252 -6.045 1.00 93.75 70 LEU A CA 1
ATOM 588 C C . LEU A 1 70 ? -16.528 5.216 -6.117 1.00 93.75 70 LEU A C 1
ATOM 590 O O . LEU A 1 70 ? -15.877 5.326 -7.162 1.00 93.75 70 LEU A O 1
ATOM 594 N N . GLN A 1 71 ? -16.200 5.832 -4.984 1.00 96.31 71 GLN A N 1
ATOM 595 C CA . GLN A 1 71 ? -14.909 6.462 -4.724 1.00 96.31 71 GLN A CA 1
ATOM 596 C C . GLN A 1 71 ? -13.964 5.435 -4.090 1.00 96.31 71 GLN A C 1
ATOM 598 O O . GLN A 1 71 ? -14.068 5.122 -2.904 1.00 96.31 71 GLN A O 1
ATOM 603 N N . VAL A 1 72 ? -13.046 4.884 -4.889 1.00 97.69 72 VAL A N 1
ATOM 604 C CA . VAL A 1 72 ? -12.100 3.847 -4.453 1.00 97.69 72 VAL A CA 1
ATOM 605 C C . VAL A 1 72 ? -10.741 4.456 -4.108 1.00 97.69 72 VAL A C 1
ATOM 607 O O . VAL A 1 72 ? -10.221 5.279 -4.861 1.00 97.69 72 VAL A O 1
ATOM 610 N N . LEU A 1 73 ? -10.124 4.022 -3.010 1.00 98.56 73 LEU A N 1
ATOM 611 C CA . LEU A 1 73 ? -8.778 4.428 -2.603 1.00 98.56 73 LEU A CA 1
ATOM 612 C C . LEU A 1 73 ? -7.824 3.231 -2.505 1.00 98.56 73 LEU A C 1
ATOM 614 O O . LEU A 1 73 ? -8.179 2.161 -2.013 1.00 98.56 73 LEU A O 1
ATOM 618 N N . ASP A 1 74 ? -6.580 3.451 -2.917 1.00 98.25 74 ASP A N 1
ATOM 619 C CA . ASP A 1 74 ? -5.439 2.599 -2.587 1.00 98.25 74 ASP A CA 1
ATOM 620 C C . ASP A 1 74 ? -4.299 3.469 -2.014 1.00 98.25 74 ASP A C 1
ATOM 622 O O . ASP A 1 74 ? -3.623 4.172 -2.773 1.00 98.25 74 ASP A O 1
ATOM 626 N N . PRO A 1 75 ? -4.090 3.502 -0.683 1.00 97.88 75 PRO A N 1
ATOM 627 C CA . PRO A 1 75 ? -3.031 4.296 -0.063 1.00 97.88 75 PRO A CA 1
ATOM 628 C C . PRO A 1 75 ? -1.621 3.720 -0.280 1.00 97.88 75 PRO A C 1
ATOM 630 O O . PRO A 1 75 ? -0.645 4.365 0.102 1.00 97.88 75 PRO A O 1
ATOM 633 N N . PHE A 1 76 ? -1.506 2.526 -0.869 1.00 96.94 76 PHE A N 1
ATOM 634 C CA . PHE A 1 76 ? -0.247 1.863 -1.201 1.00 96.94 76 PHE A CA 1
ATOM 635 C C . PHE A 1 76 ? -0.307 1.349 -2.647 1.00 96.94 76 PHE A C 1
ATOM 637 O O . PHE A 1 76 ? -0.134 0.160 -2.917 1.00 96.94 76 PHE A O 1
ATOM 644 N N . ALA A 1 77 ? -0.588 2.263 -3.581 1.00 96.00 77 ALA A N 1
ATOM 645 C CA . ALA A 1 77 ? -1.080 1.932 -4.917 1.00 96.00 77 ALA A CA 1
ATOM 646 C C . ALA A 1 77 ? -0.138 1.053 -5.753 1.00 96.00 77 ALA A C 1
ATOM 648 O O . ALA A 1 77 ? -0.588 0.365 -6.677 1.00 96.00 77 ALA A O 1
ATOM 649 N N . GLY A 1 78 ? 1.164 1.052 -5.472 1.00 94.44 78 GLY A N 1
ATOM 650 C CA . GLY A 1 78 ? 2.165 0.246 -6.153 1.00 94.44 78 GLY A CA 1
ATOM 651 C C . GLY A 1 78 ? 2.145 0.495 -7.658 1.00 94.44 78 GLY A C 1
ATOM 652 O O . GLY A 1 78 ? 2.366 1.603 -8.139 1.00 94.44 78 GLY A O 1
ATOM 653 N N . SER A 1 79 ? 1.852 -0.556 -8.430 1.00 92.25 79 SER A N 1
ATOM 654 C CA . SER A 1 79 ? 1.690 -0.460 -9.892 1.00 92.25 79 SER A CA 1
ATOM 655 C C . SER A 1 79 ? 0.260 -0.120 -10.355 1.00 92.25 79 SER A C 1
ATOM 657 O O . SER A 1 79 ? -0.026 -0.167 -11.553 1.00 92.25 79 SER A O 1
ATOM 659 N N . GLY A 1 80 ? -0.650 0.190 -9.428 1.00 92.38 80 GLY A N 1
ATOM 660 C CA . GLY A 1 80 ? -2.007 0.679 -9.678 1.00 92.38 80 GLY A CA 1
ATOM 661 C C . GLY A 1 80 ? -3.038 -0.395 -10.010 1.00 92.38 80 GLY A C 1
ATOM 662 O O . GLY A 1 80 ? -3.917 -0.147 -10.839 1.00 92.38 80 GLY A O 1
ATOM 663 N N . THR A 1 81 ? -2.943 -1.602 -9.436 1.00 92.06 81 THR A N 1
ATOM 664 C CA . THR A 1 81 ? -3.921 -2.676 -9.705 1.00 92.06 81 THR A CA 1
ATOM 665 C C . THR A 1 81 ? -5.337 -2.287 -9.291 1.00 92.06 81 THR A C 1
ATOM 667 O O . THR A 1 81 ? -6.247 -2.444 -10.111 1.00 92.06 81 THR A O 1
ATOM 670 N N . THR A 1 82 ? -5.522 -1.738 -8.086 1.00 94.75 82 THR A N 1
ATOM 671 C CA . THR A 1 82 ? -6.821 -1.223 -7.626 1.00 94.75 82 THR A CA 1
ATOM 672 C C . THR A 1 82 ? -7.345 -0.159 -8.574 1.00 94.75 82 THR A C 1
ATOM 674 O O . THR A 1 82 ? -8.434 -0.313 -9.116 1.00 94.75 82 THR A O 1
ATOM 677 N N . LEU A 1 83 ? -6.529 0.854 -8.875 1.00 93.38 83 LEU A N 1
ATOM 678 C CA . LEU A 1 83 ? -6.929 1.981 -9.716 1.00 93.38 83 LEU A CA 1
ATOM 679 C C . LEU A 1 83 ? -7.417 1.514 -11.084 1.00 93.38 83 LEU A C 1
ATOM 681 O O . LEU A 1 83 ? -8.548 1.778 -11.480 1.00 93.38 83 LEU A O 1
ATOM 685 N N . THR A 1 84 ? -6.569 0.761 -11.782 1.00 88.94 84 THR A N 1
ATOM 686 C CA . THR A 1 84 ? -6.859 0.288 -13.140 1.00 88.94 84 THR A CA 1
ATOM 687 C C . THR A 1 84 ? -8.037 -0.677 -13.202 1.00 88.94 84 THR A C 1
ATOM 689 O O . THR A 1 84 ? -8.751 -0.681 -14.202 1.00 88.94 84 THR A O 1
ATOM 692 N N . THR A 1 85 ? -8.272 -1.482 -12.165 1.00 90.31 85 THR A N 1
ATOM 693 C CA . THR A 1 85 ? -9.418 -2.400 -12.147 1.00 90.31 85 THR A CA 1
ATOM 694 C C . THR A 1 85 ? -10.718 -1.654 -11.847 1.00 90.31 85 THR A C 1
ATOM 696 O O . THR A 1 85 ? -11.702 -1.859 -12.553 1.00 90.31 85 THR A O 1
ATOM 699 N N . SER A 1 86 ? -10.714 -0.747 -10.866 1.00 92.19 86 SER A N 1
ATOM 700 C CA . SER A 1 86 ? -11.895 0.022 -10.458 1.00 92.19 86 SER A CA 1
ATOM 701 C C . SER A 1 86 ? -12.409 0.940 -11.567 1.00 92.19 86 SER A C 1
ATOM 703 O O . SER A 1 86 ? -13.602 0.931 -11.869 1.00 92.19 86 SER A O 1
ATOM 705 N N . ILE A 1 87 ? -11.526 1.665 -12.260 1.00 89.94 87 ILE A N 1
ATOM 706 C CA . ILE A 1 87 ? -11.949 2.560 -13.352 1.00 89.94 87 ILE A CA 1
ATOM 707 C C . ILE A 1 87 ? -12.486 1.801 -14.569 1.00 89.94 87 ILE A C 1
ATOM 709 O O . ILE A 1 87 ? -13.436 2.251 -15.205 1.00 89.94 87 ILE A O 1
ATOM 713 N N . ARG A 1 88 ? -11.973 0.592 -14.850 1.00 85.75 88 ARG A N 1
ATOM 714 C CA . ARG A 1 88 ? -12.529 -0.297 -15.892 1.00 85.75 88 ARG A CA 1
ATOM 715 C C . ARG A 1 88 ? -13.932 -0.807 -15.554 1.00 85.75 88 ARG A C 1
ATOM 717 O O . ARG A 1 88 ? -14.612 -1.322 -16.436 1.00 85.75 88 ARG A O 1
ATOM 724 N N . LYS A 1 89 ? -14.362 -0.676 -14.298 1.00 87.62 89 LYS A N 1
ATOM 725 C CA . LYS A 1 89 ? -15.725 -0.962 -13.833 1.00 87.62 89 LYS A CA 1
ATOM 726 C C . LYS A 1 89 ? -16.598 0.292 -13.715 1.00 87.62 89 LYS A C 1
ATOM 728 O O . LYS A 1 89 ? -17.729 0.186 -13.264 1.00 87.62 89 LYS A O 1
ATOM 733 N N . GLY A 1 90 ? -16.107 1.453 -14.158 1.00 88.75 90 GLY A N 1
ATOM 734 C CA . GLY A 1 90 ? -16.853 2.713 -14.119 1.00 88.75 90 GLY A CA 1
ATOM 735 C C . GLY A 1 90 ? -16.823 3.417 -12.760 1.00 88.75 90 GLY A C 1
ATOM 736 O O . GLY A 1 90 ? -17.675 4.258 -12.495 1.00 88.75 90 GLY A O 1
ATOM 737 N N . HIS A 1 91 ? -15.873 3.076 -11.886 1.00 92.19 91 HIS A N 1
ATOM 738 C CA . HIS A 1 91 ? -15.672 3.756 -10.603 1.00 92.19 91 HIS A CA 1
ATOM 739 C C . HIS A 1 91 ? -14.598 4.844 -10.697 1.00 92.19 91 HIS A C 1
ATOM 741 O O . HIS A 1 91 ? -13.832 4.889 -11.659 1.00 92.19 91 HIS A O 1
ATOM 747 N N . HIS A 1 92 ? -14.521 5.697 -9.678 1.00 94.81 92 HIS A N 1
ATOM 748 C CA . HIS A 1 92 ? -13.417 6.632 -9.490 1.00 94.81 92 HIS A CA 1
ATOM 749 C C . HIS A 1 92 ? -12.353 5.989 -8.609 1.00 94.81 92 HIS A C 1
ATOM 751 O O . HIS A 1 92 ? -12.678 5.246 -7.683 1.00 94.81 92 HIS A O 1
ATOM 757 N N . ALA A 1 93 ? -11.080 6.247 -8.894 1.00 96.06 93 ALA A N 1
ATOM 758 C CA . ALA A 1 93 ? -9.992 5.683 -8.113 1.00 96.06 93 ALA A CA 1
ATOM 759 C C . ALA A 1 93 ? -8.900 6.705 -7.796 1.00 96.06 93 ALA A C 1
ATOM 761 O O . ALA A 1 93 ? -8.338 7.333 -8.693 1.00 96.06 93 ALA A O 1
ATOM 762 N N . THR A 1 94 ? -8.550 6.815 -6.519 1.00 97.81 94 THR A N 1
ATOM 763 C CA . THR A 1 94 ? -7.386 7.562 -6.041 1.00 97.81 94 THR A CA 1
ATOM 764 C C . THR A 1 94 ? -6.314 6.587 -5.567 1.00 97.81 94 THR A C 1
ATOM 766 O O . THR A 1 94 ? -6.613 5.619 -4.874 1.00 97.81 94 THR A O 1
ATOM 769 N N . GLY A 1 95 ? -5.060 6.824 -5.942 1.00 97.69 95 GLY A N 1
ATOM 770 C CA . GLY A 1 95 ? -3.910 6.044 -5.492 1.00 97.69 95 GLY A CA 1
ATOM 771 C C . GLY A 1 95 ? -2.831 6.929 -4.903 1.00 97.69 95 GLY A C 1
ATOM 772 O O . GLY A 1 95 ? -2.510 7.958 -5.496 1.00 97.69 95 GLY A O 1
ATOM 773 N N . ILE A 1 96 ? -2.256 6.516 -3.778 1.00 98.44 96 ILE A N 1
ATOM 774 C CA . ILE A 1 96 ? -1.077 7.148 -3.182 1.00 98.44 96 ILE A CA 1
ATOM 775 C C . ILE A 1 96 ? 0.101 6.195 -3.378 1.00 98.44 96 ILE A C 1
ATOM 777 O O . ILE A 1 96 ? 0.018 5.028 -3.001 1.00 98.44 96 ILE A O 1
ATOM 781 N N . GLU A 1 97 ? 1.186 6.667 -3.988 1.00 97.44 97 GLU A N 1
ATOM 782 C CA . GLU A 1 97 ? 2.400 5.869 -4.170 1.00 97.44 97 GLU A CA 1
ATOM 783 C C . GLU A 1 97 ? 3.652 6.719 -3.968 1.00 97.44 97 GLU A C 1
ATOM 785 O O . GLU A 1 97 ? 3.803 7.790 -4.556 1.00 97.44 97 GLU A O 1
ATOM 790 N N . LEU A 1 98 ? 4.578 6.213 -3.156 1.00 96.69 98 LEU A N 1
ATOM 791 C CA . LEU A 1 98 ? 5.821 6.906 -2.838 1.00 96.69 98 LEU A CA 1
ATOM 792 C C . LEU A 1 98 ? 6.979 6.468 -3.742 1.00 96.69 98 LEU A C 1
ATOM 794 O O . LEU A 1 98 ? 7.850 7.277 -4.063 1.00 96.69 98 LEU A O 1
ATOM 798 N N . LEU A 1 99 ? 7.035 5.188 -4.116 1.00 95.75 99 LEU A N 1
ATOM 799 C CA . LEU A 1 99 ? 8.083 4.608 -4.938 1.00 95.75 99 LEU A CA 1
ATOM 800 C C . LEU A 1 99 ? 7.908 5.066 -6.397 1.00 95.75 99 LEU A C 1
ATOM 802 O O . LEU A 1 99 ? 6.976 4.633 -7.080 1.00 95.75 99 LEU A O 1
ATOM 806 N N . PRO A 1 100 ? 8.864 5.838 -6.945 1.00 96.50 100 PRO A N 1
ATOM 807 C CA . PRO A 1 100 ? 8.765 6.395 -8.297 1.00 96.50 100 PRO A CA 1
ATOM 808 C C . PRO A 1 100 ? 8.559 5.352 -9.400 1.00 96.50 100 PRO A C 1
ATOM 810 O O . PRO A 1 100 ? 7.990 5.641 -10.448 1.00 96.50 100 PRO A O 1
ATOM 813 N N . VAL A 1 101 ? 9.019 4.123 -9.166 1.00 96.31 101 VAL A N 1
ATOM 814 C CA . VAL A 1 101 ? 8.878 2.998 -10.096 1.00 96.31 101 VAL A CA 1
ATOM 815 C C . VAL A 1 101 ? 7.417 2.559 -10.236 1.00 96.31 101 VAL A C 1
ATOM 817 O O . VAL A 1 101 ? 6.970 2.277 -11.349 1.00 96.31 101 VAL A O 1
ATOM 820 N N . GLY A 1 102 ? 6.664 2.532 -9.131 1.00 95.56 102 GLY A N 1
ATOM 821 C CA . GLY A 1 102 ? 5.232 2.223 -9.136 1.00 95.56 102 GLY A CA 1
ATOM 822 C C . GLY A 1 102 ? 4.440 3.303 -9.869 1.00 95.56 102 GLY A C 1
ATOM 823 O O . GLY A 1 102 ? 3.705 3.014 -10.817 1.00 95.56 102 GLY A O 1
ATOM 824 N N . THR A 1 103 ? 4.717 4.565 -9.541 1.00 95.25 103 THR A N 1
ATOM 825 C CA . THR A 1 103 ? 4.172 5.732 -10.242 1.00 95.25 103 THR A CA 1
ATOM 826 C C . THR A 1 103 ? 4.466 5.701 -11.740 1.00 95.25 103 THR A C 1
ATOM 828 O O . THR A 1 103 ? 3.565 5.938 -12.544 1.00 95.25 103 THR A O 1
ATOM 831 N N . ALA A 1 104 ? 5.697 5.368 -12.144 1.00 96.81 104 ALA A N 1
ATOM 832 C CA . ALA A 1 104 ? 6.058 5.261 -13.554 1.00 96.81 104 ALA A CA 1
ATOM 833 C C . ALA A 1 104 ? 5.217 4.200 -14.282 1.00 96.81 104 ALA A C 1
ATOM 835 O O . ALA A 1 104 ? 4.760 4.429 -15.402 1.00 96.81 104 ALA A O 1
ATOM 836 N N . ALA A 1 105 ? 4.949 3.065 -13.628 1.00 95.06 105 ALA A N 1
ATOM 837 C CA . ALA A 1 105 ? 4.083 2.026 -14.174 1.00 95.06 105 ALA A CA 1
ATOM 838 C C . ALA A 1 105 ? 2.626 2.485 -14.310 1.00 95.06 105 ALA A C 1
ATOM 840 O O . ALA A 1 105 ? 2.008 2.241 -15.347 1.00 95.06 105 ALA A O 1
ATOM 841 N N . MET A 1 106 ? 2.083 3.176 -13.304 1.00 93.25 106 MET A N 1
ATOM 842 C CA . MET A 1 106 ? 0.728 3.729 -13.376 1.00 93.25 106 MET A CA 1
ATOM 843 C C . MET A 1 106 ? 0.607 4.764 -14.496 1.00 93.25 106 MET A C 1
ATOM 845 O O . MET A 1 106 ? -0.269 4.644 -15.352 1.00 93.25 106 MET A O 1
ATOM 849 N N . ARG A 1 107 ? 1.539 5.724 -14.557 1.00 93.19 107 ARG A N 1
ATOM 850 C CA . ARG A 1 107 ? 1.602 6.738 -15.617 1.00 93.19 107 ARG A CA 1
ATOM 851 C C . ARG A 1 107 ? 1.720 6.103 -17.002 1.00 93.19 107 ARG A C 1
ATOM 853 O O . ARG A 1 107 ? 1.002 6.519 -17.900 1.00 93.19 107 ARG A O 1
ATOM 860 N N . ALA A 1 108 ? 2.531 5.056 -17.183 1.00 94.19 108 ALA A N 1
ATOM 861 C CA . ALA A 1 108 ? 2.644 4.366 -18.473 1.00 94.19 108 ALA A CA 1
ATOM 862 C C . ALA A 1 108 ? 1.295 3.805 -18.949 1.00 94.19 108 ALA A C 1
ATOM 864 O O . ALA A 1 108 ? 0.962 3.903 -20.128 1.00 94.19 108 ALA A O 1
ATOM 865 N N . ARG A 1 109 ? 0.479 3.267 -18.037 1.00 90.12 109 ARG A N 1
ATOM 866 C CA . ARG A 1 109 ? -0.857 2.760 -18.384 1.00 90.12 109 ARG A CA 1
ATOM 867 C C . ARG A 1 109 ? -1.825 3.875 -18.783 1.00 90.12 109 ARG A C 1
ATOM 869 O O . ARG A 1 109 ? -2.632 3.631 -19.681 1.00 90.12 109 ARG A O 1
ATOM 876 N N . LEU A 1 110 ? -1.702 5.060 -18.177 1.00 88.50 110 LEU A N 1
ATOM 877 C CA . LEU A 1 110 ? -2.460 6.262 -18.554 1.00 88.50 110 LEU A CA 1
ATOM 878 C C . LEU A 1 110 ? -2.011 6.826 -19.906 1.00 88.50 110 LEU A C 1
ATOM 880 O O . LEU A 1 110 ? -2.842 7.106 -20.761 1.00 88.50 110 LEU A O 1
ATOM 884 N N . MET A 1 111 ? -0.701 6.931 -20.151 1.00 90.62 111 MET A N 1
ATOM 885 C CA . MET A 1 111 ? -0.179 7.394 -21.449 1.00 90.62 111 MET A CA 1
ATOM 886 C C . MET A 1 111 ? -0.604 6.468 -22.582 1.00 90.62 111 MET A C 1
ATOM 888 O O . MET A 1 111 ? -0.853 6.906 -23.698 1.00 90.62 111 MET A O 1
ATOM 892 N N . ALA A 1 112 ? -0.759 5.184 -22.282 1.00 90.06 112 ALA A N 1
ATOM 893 C CA . ALA A 1 112 ? -1.270 4.213 -23.223 1.00 90.06 112 ALA A CA 1
ATOM 894 C C . ALA A 1 112 ? -2.766 4.387 -23.577 1.00 90.06 112 ALA A C 1
ATOM 896 O O . ALA A 1 112 ? -3.218 3.690 -24.481 1.00 90.06 112 ALA A O 1
ATOM 897 N N . ASP A 1 113 ? -3.542 5.236 -22.886 1.00 85.06 113 ASP A N 1
ATOM 898 C CA . ASP A 1 113 ? -4.878 5.679 -23.347 1.00 85.06 113 ASP A CA 1
ATOM 899 C C . ASP A 1 113 ? -4.799 6.822 -24.352 1.00 85.06 113 ASP A C 1
ATOM 901 O O . ASP A 1 113 ? -5.681 6.985 -25.188 1.00 85.06 113 ASP A O 1
ATOM 905 N N . LEU A 1 114 ? -3.764 7.648 -24.218 1.00 87.25 114 LEU A N 1
ATOM 906 C CA . LEU A 1 114 ? -3.607 8.898 -24.952 1.00 87.25 114 LEU A CA 1
ATOM 907 C C . LEU A 1 114 ? -2.680 8.748 -26.163 1.00 87.25 114 LEU A C 1
ATOM 909 O O . LEU A 1 114 ? -2.562 9.667 -26.974 1.00 87.25 114 LEU A O 1
ATOM 913 N N . VAL A 1 115 ? -1.971 7.623 -26.266 1.00 92.62 115 VAL A N 1
ATOM 914 C CA . VAL A 1 115 ? -0.972 7.396 -27.307 1.00 92.62 115 VAL A CA 1
ATOM 915 C C . VAL A 1 115 ? -1.624 7.193 -28.672 1.00 92.62 115 VAL A C 1
ATOM 917 O O . VAL A 1 115 ? -2.542 6.392 -28.840 1.00 92.62 115 VAL A O 1
ATOM 920 N N . ASP A 1 116 ? -1.085 7.874 -29.680 1.00 93.19 116 ASP A N 1
ATOM 921 C CA . ASP A 1 116 ? -1.378 7.575 -31.076 1.00 93.19 116 ASP A CA 1
ATOM 922 C C . ASP A 1 116 ? -0.666 6.271 -31.474 1.00 93.19 116 ASP A C 1
ATOM 924 O O . ASP A 1 116 ? 0.568 6.195 -31.553 1.00 93.19 116 ASP A O 1
ATOM 928 N N . LEU A 1 117 ? -1.462 5.229 -31.722 1.00 94.62 117 LEU A N 1
ATOM 929 C CA . LEU A 1 117 ? -0.966 3.905 -32.086 1.00 94.62 117 LEU A CA 1
ATOM 930 C C . LEU A 1 117 ? -0.141 3.925 -33.381 1.00 94.62 117 LEU A C 1
ATOM 932 O O . LEU A 1 117 ? 0.877 3.239 -33.461 1.00 94.62 117 LEU A O 1
ATOM 936 N N . GLN A 1 118 ? -0.536 4.718 -34.381 1.00 95.56 118 GLN A N 1
ATOM 937 C CA . GLN A 1 118 ? 0.185 4.788 -35.653 1.00 95.56 118 GLN A CA 1
ATOM 938 C C . GLN A 1 118 ? 1.560 5.426 -35.456 1.00 95.56 118 GLN A C 1
ATOM 940 O O . GLN A 1 118 ? 2.557 4.911 -35.963 1.00 95.56 118 GLN A O 1
ATOM 945 N N . ARG A 1 119 ? 1.643 6.502 -34.665 1.00 96.50 119 ARG A N 1
ATOM 946 C CA . ARG A 1 119 ? 2.930 7.134 -34.326 1.00 96.50 119 ARG A CA 1
ATOM 947 C C . ARG A 1 119 ? 3.838 6.194 -33.543 1.00 96.50 119 ARG A C 1
ATOM 949 O O . ARG A 1 119 ? 5.024 6.099 -33.864 1.00 96.50 119 ARG A O 1
ATOM 956 N N . PHE A 1 120 ? 3.293 5.466 -32.566 1.00 97.50 120 PHE A N 1
ATOM 957 C CA . PHE A 1 120 ? 4.048 4.442 -31.841 1.00 97.50 120 PHE A CA 1
ATOM 958 C C . PHE A 1 120 ? 4.629 3.399 -32.810 1.00 97.50 120 PHE A C 1
ATOM 960 O O . PHE A 1 120 ? 5.820 3.087 -32.746 1.00 97.50 120 PHE A O 1
ATOM 967 N N . GLU A 1 121 ? 3.809 2.887 -33.735 1.00 97.12 121 GLU A N 1
ATOM 968 C CA . GLU A 1 121 ? 4.236 1.907 -34.740 1.00 97.12 121 GLU A CA 1
ATOM 969 C C . GLU A 1 121 ? 5.318 2.451 -35.679 1.00 97.12 121 GLU A C 1
ATOM 971 O O . GLU A 1 121 ? 6.293 1.746 -35.941 1.00 97.12 121 GLU A O 1
ATOM 976 N N . ILE A 1 122 ? 5.201 3.699 -36.146 1.00 96.69 122 ILE A N 1
ATOM 977 C CA . ILE A 1 122 ? 6.207 4.347 -37.002 1.00 96.69 122 ILE A CA 1
ATOM 978 C C . ILE A 1 122 ? 7.567 4.394 -36.297 1.00 96.69 122 ILE A C 1
ATOM 980 O O . ILE A 1 122 ? 8.562 3.917 -36.850 1.00 96.69 122 ILE A O 1
ATOM 984 N N . HIS A 1 123 ? 7.617 4.909 -35.064 1.00 96.38 123 HIS A N 1
ATOM 985 C CA . HIS A 1 123 ? 8.866 4.985 -34.302 1.00 96.38 123 HIS A CA 1
ATOM 986 C C . HIS A 1 123 ? 9.435 3.597 -33.998 1.00 96.38 123 HIS A C 1
ATOM 988 O O . HIS A 1 123 ? 10.647 3.387 -34.098 1.00 96.38 123 HIS A O 1
ATOM 994 N N . PHE A 1 124 ? 8.577 2.625 -33.679 1.00 96.81 124 PHE A N 1
ATOM 995 C CA . PHE A 1 124 ? 9.030 1.274 -33.376 1.00 96.81 124 PHE A CA 1
ATOM 996 C C . PHE A 1 124 ? 9.588 0.560 -34.612 1.00 96.81 124 PHE A C 1
ATOM 998 O O . PHE A 1 124 ? 10.637 -0.081 -34.538 1.00 96.81 124 PHE A O 1
ATOM 1005 N N . ASN A 1 125 ? 8.936 0.705 -35.766 1.00 95.50 125 ASN A N 1
ATOM 1006 C CA . ASN A 1 125 ? 9.425 0.156 -37.027 1.00 95.50 125 ASN A CA 1
ATOM 1007 C C . ASN A 1 125 ? 10.744 0.817 -37.450 1.00 95.50 125 ASN A C 1
ATOM 1009 O O . ASN A 1 125 ? 11.665 0.106 -37.851 1.00 95.50 125 ASN A O 1
ATOM 1013 N N . GLY A 1 126 ? 10.879 2.136 -37.266 1.00 92.31 126 GLY A N 1
ATOM 1014 C CA . GLY A 1 126 ? 12.135 2.859 -37.496 1.00 92.31 126 GLY A CA 1
ATOM 1015 C C . GLY A 1 126 ? 13.290 2.361 -36.617 1.00 92.31 126 GLY A C 1
ATOM 1016 O O . GLY A 1 126 ? 14.418 2.203 -37.095 1.00 92.31 126 GLY A O 1
ATOM 1017 N N . LEU A 1 127 ? 13.007 2.039 -35.349 1.00 92.19 127 LEU A N 1
ATOM 1018 C CA . LEU A 1 127 ? 13.974 1.421 -34.438 1.00 92.19 127 LEU A CA 1
ATOM 1019 C C . LEU A 1 127 ? 14.348 -0.005 -34.875 1.00 92.19 127 LEU A C 1
ATOM 1021 O O . LEU A 1 127 ? 15.505 -0.393 -34.752 1.00 92.19 127 LEU A O 1
ATOM 1025 N N . LYS A 1 128 ? 13.405 -0.799 -35.398 1.00 91.25 128 LYS A N 1
ATOM 1026 C CA . LYS A 1 128 ? 13.699 -2.151 -35.913 1.00 91.25 128 LYS A CA 1
ATOM 1027 C C . LYS A 1 128 ? 14.562 -2.129 -37.170 1.00 91.25 128 LYS A C 1
ATOM 1029 O O . LYS A 1 128 ? 15.427 -2.987 -37.321 1.00 91.25 128 LYS A O 1
ATOM 1034 N N . SER A 1 129 ? 14.323 -1.173 -38.067 1.00 87.56 129 SER A N 1
ATOM 1035 C CA . SER A 1 129 ? 15.067 -1.046 -39.325 1.00 87.56 129 SER A CA 1
ATOM 1036 C C . SER A 1 129 ? 16.467 -0.448 -39.152 1.00 87.56 129 SER A C 1
ATOM 1038 O O . SER A 1 129 ? 17.276 -0.504 -40.077 1.00 87.56 129 SER A O 1
ATOM 1040 N N . THR A 1 130 ? 16.770 0.120 -37.983 1.00 83.56 130 THR A N 1
ATOM 1041 C CA . THR A 1 130 ? 18.046 0.781 -37.690 1.00 83.56 130 THR A CA 1
ATOM 1042 C C . THR A 1 130 ? 18.833 -0.037 -36.670 1.00 83.56 130 THR A C 1
ATOM 1044 O O . THR A 1 130 ? 18.338 -0.329 -35.588 1.00 83.56 130 THR A O 1
ATOM 1047 N N . SER A 1 131 ? 20.086 -0.395 -36.975 1.00 81.75 131 SER A N 1
ATOM 1048 C CA . SER A 1 131 ? 20.959 -0.977 -35.944 1.00 81.75 131 SER A CA 1
ATOM 1049 C C . SER A 1 131 ? 21.215 0.059 -34.848 1.00 81.75 131 SER A C 1
ATOM 1051 O O . SER A 1 131 ? 21.562 1.199 -35.165 1.00 81.75 131 SER A O 1
ATOM 1053 N N . LEU A 1 132 ? 21.106 -0.342 -33.575 1.00 79.81 132 LEU A N 1
ATOM 1054 C CA . LEU A 1 132 ? 21.424 0.528 -32.436 1.00 79.81 132 LEU A CA 1
ATOM 1055 C C . LEU A 1 132 ? 22.836 1.105 -32.532 1.00 79.81 132 LEU A C 1
ATOM 1057 O O . LEU A 1 132 ? 23.075 2.216 -32.069 1.00 79.81 132 LEU A O 1
ATOM 1061 N N . ASP A 1 133 ? 23.765 0.403 -33.184 1.00 78.25 133 ASP A N 1
ATOM 1062 C CA . ASP A 1 133 ? 25.128 0.892 -33.363 1.00 78.25 133 ASP A CA 1
ATOM 1063 C C . ASP A 1 133 ? 25.207 2.165 -34.201 1.00 78.25 133 ASP A C 1
ATOM 1065 O O . ASP A 1 133 ? 26.107 2.977 -33.976 1.00 78.25 133 ASP A O 1
ATOM 1069 N N . LYS A 1 134 ? 24.245 2.353 -35.112 1.00 83.44 134 LYS A N 1
ATOM 1070 C CA . LYS A 1 134 ? 24.140 3.512 -36.004 1.00 83.44 134 LYS A CA 1
ATOM 1071 C C . LYS A 1 134 ? 23.424 4.700 -35.364 1.00 83.44 134 LYS A C 1
ATOM 1073 O O . LYS A 1 134 ? 23.444 5.782 -35.946 1.00 83.44 134 LYS A O 1
ATOM 1078 N N . LEU A 1 135 ? 22.781 4.516 -34.208 1.00 84.69 135 LEU A N 1
ATOM 1079 C CA . LEU A 1 135 ? 22.159 5.626 -33.494 1.00 84.69 135 LEU A CA 1
ATOM 1080 C C . LEU A 1 135 ? 23.235 6.586 -32.965 1.00 84.69 135 LEU A C 1
ATOM 1082 O O . LEU A 1 135 ? 24.314 6.139 -32.553 1.00 84.69 135 LEU A O 1
ATOM 1086 N N . PRO A 1 136 ? 22.957 7.902 -32.964 1.00 83.25 136 PRO A N 1
ATOM 1087 C CA . PRO A 1 136 ? 23.895 8.882 -32.446 1.00 83.25 136 PRO A CA 1
ATOM 1088 C C . PRO A 1 136 ? 24.173 8.616 -30.965 1.00 83.25 136 PRO A C 1
ATOM 1090 O O . PRO A 1 136 ? 23.286 8.245 -30.194 1.00 83.25 136 PRO A O 1
ATOM 1093 N N . LYS A 1 137 ? 25.427 8.820 -30.557 1.00 81.50 137 LYS A N 1
ATOM 1094 C CA . LYS A 1 137 ? 25.788 8.792 -29.141 1.00 81.50 137 LYS A CA 1
ATOM 1095 C C . LYS A 1 137 ? 25.242 10.059 -28.479 1.00 81.50 137 LYS A C 1
ATOM 1097 O O . LYS A 1 137 ? 25.594 11.160 -28.894 1.00 81.50 137 LYS A O 1
ATOM 1102 N N . GLY A 1 138 ? 24.391 9.890 -27.471 1.00 81.38 138 GLY A N 1
ATOM 1103 C CA . GLY A 1 138 ? 23.898 10.993 -26.648 1.00 81.38 138 GLY A CA 1
ATOM 1104 C C . GLY A 1 138 ? 24.893 11.432 -25.575 1.00 81.38 138 GLY A C 1
ATOM 1105 O O . GLY A 1 138 ? 25.978 10.868 -25.424 1.00 81.38 138 GLY A O 1
ATOM 1106 N N . THR A 1 139 ? 24.489 12.429 -24.792 1.00 89.06 139 THR A N 1
ATOM 1107 C CA . THR A 1 139 ? 25.203 12.881 -23.585 1.00 89.06 139 THR A CA 1
ATOM 1108 C C . THR A 1 139 ? 24.821 12.082 -22.338 1.00 89.06 139 THR A C 1
ATOM 1110 O O . THR A 1 139 ? 25.498 12.183 -21.317 1.00 89.06 139 THR A O 1
ATOM 1113 N N . TYR A 1 140 ? 23.754 11.278 -22.409 1.00 92.94 140 TYR A N 1
ATOM 1114 C CA . TYR A 1 140 ? 23.297 10.447 -21.303 1.00 92.94 140 TYR A CA 1
ATOM 1115 C C . TYR A 1 140 ? 24.341 9.386 -20.940 1.00 92.94 140 TYR A C 1
ATOM 1117 O O . TYR A 1 140 ? 24.792 8.620 -21.795 1.00 92.94 140 TYR A O 1
ATOM 1125 N N . SER A 1 141 ? 24.660 9.298 -19.652 1.00 92.94 141 SER A N 1
ATOM 1126 C CA . SER A 1 141 ? 25.374 8.179 -19.043 1.00 92.94 141 SER A CA 1
ATOM 1127 C C . SER A 1 141 ? 24.462 7.564 -17.996 1.00 92.94 141 SER A C 1
ATOM 1129 O O . SER A 1 141 ? 23.828 8.307 -17.243 1.00 92.94 141 SER A O 1
ATOM 1131 N N . PHE A 1 142 ? 24.403 6.232 -17.928 1.00 94.56 142 PHE A N 1
ATOM 1132 C CA . PHE A 1 142 ? 23.606 5.571 -16.901 1.00 94.56 142 PHE A CA 1
ATOM 1133 C C . PHE A 1 142 ? 24.159 5.962 -15.519 1.00 94.56 142 PHE A C 1
ATOM 1135 O O . PHE A 1 142 ? 25.352 5.779 -15.266 1.00 94.56 142 PHE A O 1
ATOM 1142 N N . PRO A 1 143 ? 23.348 6.557 -14.632 1.00 94.88 143 PRO A N 1
ATOM 1143 C CA . PRO A 1 143 ? 23.788 6.859 -13.279 1.00 94.88 143 PRO A CA 1
ATOM 1144 C C . PRO A 1 143 ? 23.847 5.562 -12.469 1.00 94.88 143 PRO A C 1
ATOM 1146 O O . PRO A 1 143 ? 22.959 4.722 -12.565 1.00 94.88 143 PRO A O 1
ATOM 1149 N N . HIS A 1 144 ? 24.867 5.398 -11.631 1.00 93.88 144 HIS A N 1
ATOM 1150 C CA . HIS A 1 144 ? 24.979 4.230 -10.760 1.00 93.88 144 HIS A CA 1
ATOM 1151 C C . HIS A 1 144 ? 24.860 4.628 -9.295 1.00 93.88 144 HIS A C 1
ATOM 1153 O O . HIS A 1 144 ? 25.507 5.561 -8.825 1.00 93.88 144 HIS A O 1
ATOM 1159 N N . LEU A 1 145 ? 24.090 3.836 -8.556 1.00 95.62 145 LEU A N 1
ATOM 1160 C CA . LEU A 1 145 ? 24.243 3.688 -7.114 1.00 95.62 145 LEU A CA 1
ATOM 1161 C C . LEU A 1 145 ? 25.376 2.689 -6.847 1.00 95.62 145 LEU A C 1
ATOM 1163 O O . LEU A 1 145 ? 25.598 1.765 -7.636 1.00 95.62 145 LEU A O 1
ATOM 1167 N N . ARG A 1 146 ? 26.033 2.778 -5.692 1.00 94.25 146 ARG A N 1
ATOM 1168 C CA . ARG A 1 146 ? 27.088 1.849 -5.246 1.00 94.25 146 ARG A CA 1
ATOM 1169 C C . ARG A 1 146 ? 26.627 0.390 -5.287 1.00 94.25 146 ARG A C 1
ATOM 1171 O O . ARG A 1 146 ? 27.392 -0.533 -5.585 1.00 94.25 146 ARG A O 1
ATOM 1178 N N . ILE A 1 147 ? 25.349 0.159 -4.988 1.00 92.12 147 ILE A N 1
ATOM 1179 C CA . ILE A 1 147 ? 24.752 -1.180 -5.014 1.00 92.12 147 ILE A CA 1
ATOM 1180 C C . ILE A 1 147 ? 24.429 -1.680 -6.425 1.00 92.12 147 ILE A C 1
ATOM 1182 O O . ILE A 1 147 ? 24.170 -2.868 -6.559 1.00 92.12 147 ILE A O 1
ATOM 1186 N N . THR A 1 148 ? 24.492 -0.825 -7.448 1.00 94.56 148 THR A N 1
ATOM 1187 C CA . THR A 1 148 ? 24.265 -1.135 -8.876 1.00 94.56 148 THR A CA 1
ATOM 1188 C C . THR A 1 148 ? 25.508 -0.942 -9.752 1.00 94.56 148 THR A C 1
ATOM 1190 O O . THR A 1 148 ? 25.450 -1.131 -10.964 1.00 94.56 148 THR A O 1
ATOM 1193 N N . GLU A 1 149 ? 26.636 -0.543 -9.172 1.00 93.50 149 GLU A N 1
ATOM 1194 C CA . GLU A 1 149 ? 27.898 -0.387 -9.892 1.00 93.50 149 GLU A CA 1
ATOM 1195 C C . GLU A 1 149 ? 28.363 -1.734 -10.469 1.00 93.50 149 GLU A C 1
ATOM 1197 O O . GLU A 1 149 ? 28.396 -2.749 -9.763 1.00 93.50 149 GLU A O 1
ATOM 1202 N N . GLY A 1 150 ? 28.671 -1.750 -11.770 1.00 93.50 150 GLY A N 1
ATOM 1203 C CA . GLY A 1 150 ? 29.017 -2.965 -12.513 1.00 93.50 150 GLY A CA 1
ATOM 1204 C C . GLY A 1 150 ? 27.823 -3.854 -12.879 1.00 93.50 150 GLY A C 1
ATOM 1205 O O . GLY A 1 150 ? 28.025 -5.008 -13.257 1.00 93.50 150 GLY A O 1
ATOM 1206 N N . ALA A 1 151 ? 26.582 -3.362 -12.755 1.00 95.94 151 ALA A N 1
ATOM 1207 C CA . ALA A 1 151 ? 25.385 -4.119 -13.137 1.00 95.94 151 ALA A CA 1
ATOM 1208 C C . ALA A 1 151 ? 25.283 -4.368 -14.648 1.00 95.94 151 ALA A C 1
ATOM 1210 O O . ALA A 1 151 ? 24.603 -5.310 -15.053 1.00 95.94 151 ALA A O 1
ATOM 1211 N N . PHE A 1 152 ? 25.971 -3.569 -15.460 1.00 96.00 152 PHE A N 1
ATOM 1212 C CA . PHE A 1 152 ? 26.010 -3.671 -16.913 1.00 96.00 152 PHE A CA 1
ATOM 1213 C C . PHE A 1 152 ? 27.459 -3.778 -17.398 1.00 96.00 152 PHE A C 1
ATOM 1215 O O . PHE A 1 152 ? 28.399 -3.429 -16.684 1.00 96.00 152 PHE A O 1
ATOM 1222 N N . ASN A 1 153 ? 27.650 -4.288 -18.615 1.00 93.88 153 ASN A N 1
ATOM 1223 C CA . ASN A 1 153 ? 28.916 -4.131 -19.331 1.00 93.88 153 ASN A CA 1
ATOM 1224 C C . ASN A 1 153 ? 28.908 -2.830 -20.153 1.00 93.88 153 ASN A C 1
ATOM 1226 O O . ASN A 1 153 ? 27.851 -2.250 -20.407 1.00 93.88 153 ASN A O 1
ATOM 1230 N N . GLY A 1 154 ? 30.087 -2.403 -20.616 1.00 93.25 154 GLY A N 1
ATOM 1231 C CA . GLY A 1 154 ? 30.225 -1.161 -21.385 1.00 93.25 154 GLY A CA 1
ATOM 1232 C C . GLY A 1 154 ? 29.418 -1.143 -22.690 1.00 93.25 154 GLY A C 1
ATOM 1233 O O . GLY A 1 154 ? 28.924 -0.091 -23.084 1.00 93.25 154 GLY A O 1
ATOM 1234 N N . GLU A 1 155 ? 29.222 -2.299 -23.333 1.00 93.25 155 GLU A N 1
ATOM 1235 C CA . GLU A 1 155 ? 28.370 -2.420 -24.526 1.00 93.25 155 GLU A CA 1
ATOM 1236 C C . GLU A 1 155 ? 26.898 -2.115 -24.209 1.00 93.25 155 GLU A C 1
ATOM 1238 O O . GLU A 1 155 ? 26.245 -1.366 -24.935 1.00 93.25 155 GLU A O 1
ATOM 1243 N N . THR A 1 156 ? 26.384 -2.644 -23.095 1.00 95.25 156 THR A N 1
ATOM 1244 C CA . THR A 1 156 ? 25.004 -2.421 -22.646 1.00 95.25 156 THR A CA 1
ATOM 1245 C C . THR A 1 156 ? 24.791 -0.968 -22.232 1.00 95.25 156 THR A C 1
ATOM 1247 O O . THR A 1 156 ? 23.798 -0.370 -22.635 1.00 95.25 156 THR A O 1
ATOM 1250 N N . GLU A 1 157 ? 25.727 -0.359 -21.499 1.00 94.94 157 GLU A N 1
ATOM 1251 C CA . GLU A 1 157 ? 25.631 1.063 -21.128 1.00 94.94 157 GLU A CA 1
ATOM 1252 C C . GLU A 1 157 ? 25.683 1.987 -22.348 1.00 94.94 157 GLU A C 1
ATOM 1254 O O . GLU A 1 157 ? 24.890 2.926 -22.454 1.00 94.94 157 GLU A O 1
ATOM 1259 N N . ALA A 1 158 ? 26.560 1.694 -23.314 1.00 93.88 158 ALA A N 1
ATOM 1260 C CA . ALA A 1 158 ? 26.608 2.426 -24.574 1.00 93.88 158 ALA A CA 1
ATOM 1261 C C . ALA A 1 158 ? 25.293 2.291 -25.361 1.00 93.88 158 ALA A C 1
ATOM 1263 O O . ALA A 1 158 ? 24.820 3.276 -25.932 1.00 93.88 158 ALA A O 1
ATOM 1264 N N . ALA A 1 159 ? 24.680 1.103 -25.365 1.00 95.38 159 ALA A N 1
ATOM 1265 C CA . ALA A 1 159 ? 23.388 0.874 -26.006 1.00 95.38 159 ALA A CA 1
ATOM 1266 C C . ALA A 1 159 ? 22.248 1.640 -25.313 1.00 95.38 159 ALA A C 1
ATOM 1268 O O . ALA A 1 159 ? 21.457 2.283 -26.005 1.00 95.38 159 ALA A O 1
ATOM 1269 N N . ILE A 1 160 ? 22.202 1.650 -23.973 1.00 95.44 160 ILE A N 1
ATOM 1270 C CA . ILE A 1 160 ? 21.240 2.458 -23.205 1.00 95.44 160 ILE A CA 1
ATOM 1271 C C . ILE A 1 160 ? 21.403 3.942 -23.562 1.00 95.44 160 ILE A C 1
ATOM 1273 O O . ILE A 1 160 ? 20.420 4.601 -23.884 1.00 95.44 160 ILE A O 1
ATOM 1277 N N . SER A 1 161 ? 22.636 4.462 -23.573 1.00 95.19 161 SER A N 1
ATOM 1278 C CA . SER A 1 161 ? 22.928 5.864 -23.911 1.00 95.19 161 SER A CA 1
ATOM 1279 C C . SER A 1 161 ? 22.427 6.262 -25.303 1.00 95.19 161 SER A C 1
ATOM 1281 O O . SER A 1 161 ? 21.744 7.277 -25.456 1.00 95.19 161 SER A O 1
ATOM 1283 N N . LYS A 1 162 ? 22.701 5.436 -26.320 1.00 95.12 162 LYS A N 1
ATOM 1284 C CA . LYS A 1 162 ? 22.200 5.653 -27.687 1.00 95.12 162 LYS A CA 1
ATOM 1285 C C . LYS A 1 162 ? 20.674 5.573 -27.766 1.00 95.12 162 LYS A C 1
ATOM 1287 O O . LYS A 1 162 ? 20.055 6.351 -28.488 1.00 95.12 162 LYS A O 1
ATOM 1292 N N . TYR A 1 163 ? 20.058 4.650 -27.029 1.00 96.00 163 TYR A N 1
ATOM 1293 C CA . TYR A 1 163 ? 18.605 4.516 -27.005 1.00 96.00 163 TYR A CA 1
ATOM 1294 C C . TYR A 1 163 ? 17.920 5.699 -26.315 1.00 96.00 163 TYR A C 1
ATOM 1296 O O . TYR A 1 163 ? 16.917 6.185 -26.824 1.00 96.00 163 TYR A O 1
ATOM 1304 N N . VAL A 1 164 ? 18.476 6.216 -25.216 1.00 95.00 164 VAL A N 1
ATOM 1305 C CA . VAL A 1 164 ? 17.970 7.438 -24.571 1.00 95.00 164 VAL A CA 1
ATOM 1306 C C . VAL A 1 164 ? 18.057 8.629 -25.531 1.00 95.00 164 VAL A C 1
ATOM 1308 O O . VAL A 1 164 ? 17.069 9.333 -25.699 1.00 95.00 164 VAL A O 1
ATOM 1311 N N . ALA A 1 165 ? 19.163 8.780 -26.269 1.00 93.75 165 ALA A N 1
ATOM 1312 C CA . ALA A 1 165 ? 19.276 9.815 -27.303 1.00 93.75 165 ALA A CA 1
ATOM 1313 C C . ALA A 1 165 ? 18.215 9.675 -28.412 1.00 93.75 165 ALA A C 1
ATOM 1315 O O . ALA A 1 165 ? 17.701 10.669 -28.923 1.00 93.75 165 ALA A O 1
ATOM 1316 N N . PHE A 1 166 ? 17.869 8.439 -28.786 1.00 94.50 166 PHE A N 1
ATOM 1317 C CA . PHE A 1 166 ? 16.770 8.174 -29.713 1.00 94.50 166 PHE A CA 1
ATOM 1318 C C . PHE A 1 166 ? 15.409 8.550 -29.113 1.00 94.50 166 PHE A C 1
ATOM 1320 O O . PHE A 1 166 ? 14.623 9.210 -29.790 1.00 94.50 166 PHE A O 1
ATOM 1327 N N . ILE A 1 167 ? 15.136 8.192 -27.855 1.00 94.94 167 ILE A N 1
ATOM 1328 C CA . ILE A 1 167 ? 13.906 8.589 -27.152 1.00 94.94 167 ILE A CA 1
ATOM 1329 C C . ILE A 1 167 ? 13.764 10.115 -27.132 1.00 94.94 167 ILE A C 1
ATOM 1331 O O . ILE A 1 167 ? 12.679 10.622 -27.405 1.00 94.94 167 ILE A O 1
ATOM 1335 N N . ASP A 1 168 ? 14.849 10.847 -26.870 1.00 92.62 168 ASP A N 1
ATOM 1336 C CA . ASP A 1 168 ? 14.846 12.315 -26.816 1.00 92.62 168 ASP A CA 1
ATOM 1337 C C . ASP A 1 168 ? 14.475 12.966 -28.161 1.00 92.62 168 ASP A C 1
ATOM 1339 O O . ASP A 1 168 ? 13.979 14.093 -28.187 1.00 92.62 168 ASP A O 1
ATOM 1343 N N . SER A 1 169 ? 14.654 12.251 -29.278 1.00 92.56 169 SER A N 1
ATOM 1344 C CA . SER A 1 169 ? 14.223 12.699 -30.612 1.00 92.56 169 SER A CA 1
ATOM 1345 C C . SER A 1 169 ? 12.722 12.514 -30.885 1.00 92.56 169 SER A C 1
ATOM 1347 O O . SER A 1 169 ? 12.200 13.061 -31.856 1.00 92.56 169 SER A O 1
ATOM 1349 N N . ILE A 1 170 ? 12.007 11.752 -30.050 1.00 95.44 170 ILE A N 1
ATOM 1350 C CA . ILE A 1 170 ? 10.565 11.524 -30.192 1.00 95.44 170 ILE A CA 1
ATOM 1351 C C . ILE A 1 170 ? 9.815 12.720 -29.592 1.00 95.44 170 ILE A C 1
ATOM 1353 O O . ILE A 1 170 ? 9.787 12.904 -28.378 1.00 95.44 170 ILE A O 1
ATOM 1357 N N . HIS A 1 171 ? 9.175 13.526 -30.441 1.00 95.50 171 HIS A N 1
ATOM 1358 C CA . HIS A 1 171 ? 8.423 14.708 -29.997 1.00 95.50 171 HIS A CA 1
ATOM 1359 C C . HIS A 1 171 ? 7.068 14.379 -29.352 1.00 95.50 171 HIS A C 1
ATOM 1361 O O . HIS A 1 171 ? 6.589 15.146 -28.522 1.00 95.50 171 HIS A O 1
ATOM 1367 N N . ASP A 1 172 ? 6.442 13.262 -29.731 1.00 96.62 172 ASP A N 1
ATOM 1368 C CA . ASP A 1 172 ? 5.172 12.829 -29.144 1.00 96.62 172 ASP A CA 1
ATOM 1369 C C . ASP A 1 172 ? 5.395 12.334 -27.709 1.00 96.62 172 ASP A C 1
ATOM 1371 O O . ASP A 1 172 ? 6.069 11.325 -27.489 1.00 96.62 172 ASP A O 1
ATOM 1375 N N . GLU A 1 173 ? 4.854 13.051 -26.724 1.00 96.56 173 GLU A N 1
ATOM 1376 C CA . GLU A 1 173 ? 5.155 12.800 -25.314 1.00 96.56 173 GLU A CA 1
ATOM 1377 C C . GLU A 1 173 ? 4.669 11.432 -24.829 1.00 96.56 173 GLU A C 1
ATOM 1379 O O . GLU A 1 173 ? 5.372 10.781 -24.052 1.00 96.56 173 GLU A O 1
ATOM 1384 N N . ASN A 1 174 ? 3.518 10.966 -25.323 1.00 95.94 174 ASN A N 1
ATOM 1385 C CA . ASN A 1 174 ? 2.945 9.677 -24.941 1.00 95.94 174 ASN A CA 1
ATOM 1386 C C . ASN A 1 174 ? 3.790 8.533 -25.504 1.00 95.94 174 ASN A C 1
ATOM 1388 O O . ASN A 1 174 ? 4.146 7.602 -24.776 1.00 95.94 174 ASN A O 1
ATOM 1392 N N . VAL A 1 175 ? 4.173 8.624 -26.784 1.00 97.81 175 VAL A N 1
ATOM 1393 C CA . VAL A 1 175 ? 5.079 7.647 -27.408 1.00 97.81 175 VAL A CA 1
ATOM 1394 C C . VAL A 1 175 ? 6.432 7.661 -26.698 1.00 97.81 175 VAL A C 1
ATOM 1396 O O . VAL A 1 175 ? 6.913 6.607 -26.277 1.00 97.81 175 VAL A O 1
ATOM 1399 N N . ARG A 1 176 ? 7.022 8.844 -26.494 1.00 97.94 176 ARG A N 1
ATOM 1400 C CA . ARG A 1 176 ? 8.306 9.016 -25.803 1.00 97.94 176 ARG A CA 1
ATOM 1401 C C . ARG A 1 176 ? 8.282 8.380 -24.413 1.00 97.94 176 ARG A C 1
ATOM 1403 O O . ARG A 1 176 ? 9.198 7.633 -24.070 1.00 97.94 176 ARG A O 1
ATOM 1410 N N . TYR A 1 177 ? 7.223 8.617 -23.636 1.00 98.19 177 TYR A N 1
ATOM 1411 C CA . TYR A 1 177 ? 7.077 8.060 -22.292 1.00 98.19 177 TYR A CA 1
ATOM 1412 C C . TYR A 1 177 ? 7.000 6.531 -22.301 1.00 98.19 177 TYR A C 1
ATOM 1414 O O . TYR A 1 177 ? 7.662 5.879 -21.495 1.00 98.19 177 TYR A O 1
ATOM 1422 N N . LEU A 1 178 ? 6.240 5.934 -23.223 1.00 98.31 178 LEU A N 1
ATOM 1423 C CA . LEU A 1 178 ? 6.143 4.475 -23.329 1.00 98.31 178 LEU A CA 1
ATOM 1424 C C . LEU A 1 178 ? 7.466 3.832 -23.770 1.00 98.31 178 LEU A C 1
ATOM 1426 O O . LEU A 1 178 ? 7.823 2.768 -23.264 1.00 98.31 178 LEU A O 1
ATOM 1430 N N . PHE A 1 179 ? 8.222 4.482 -24.658 1.00 98.44 179 PHE A N 1
ATOM 1431 C CA . PHE A 1 179 ? 9.554 4.022 -25.067 1.00 98.44 179 PHE A CA 1
ATOM 1432 C C . PHE A 1 179 ? 10.579 4.126 -23.934 1.00 98.44 179 PHE A C 1
ATOM 1434 O O . PHE A 1 179 ? 11.383 3.209 -23.740 1.00 98.44 179 PHE A O 1
ATOM 1441 N N . TRP A 1 180 ? 10.530 5.212 -23.162 1.00 98.50 180 TRP A N 1
ATOM 1442 C CA . TRP A 1 180 ? 11.319 5.386 -21.946 1.00 98.50 180 TRP A CA 1
ATOM 1443 C C . TRP A 1 180 ? 10.963 4.340 -20.882 1.00 98.50 180 TRP A C 1
ATOM 1445 O O . TRP A 1 180 ? 11.847 3.697 -20.314 1.00 98.50 180 TRP A O 1
ATOM 1455 N N . PHE A 1 181 ? 9.669 4.095 -20.666 1.00 98.62 181 PHE A N 1
ATOM 1456 C CA . PHE A 1 181 ? 9.188 3.101 -19.711 1.00 98.62 181 PHE A CA 1
ATOM 1457 C C . PHE A 1 181 ? 9.592 1.680 -20.118 1.00 98.62 181 PHE A C 1
ATOM 1459 O O . PHE A 1 181 ? 9.962 0.876 -19.263 1.00 98.62 181 PHE A O 1
ATOM 1466 N N . ALA A 1 182 ? 9.600 1.376 -21.422 1.00 98.56 182 ALA A N 1
ATOM 1467 C CA . ALA A 1 182 ? 10.126 0.117 -21.936 1.00 98.56 182 ALA A CA 1
ATOM 1468 C C . ALA A 1 182 ? 11.600 -0.087 -21.545 1.00 98.56 182 ALA A C 1
ATOM 1470 O O . ALA A 1 182 ? 11.960 -1.194 -21.156 1.00 98.56 182 ALA A O 1
ATOM 1471 N N . CYS A 1 183 ? 12.424 0.971 -21.573 1.00 98.31 183 CYS A N 1
ATOM 1472 C CA . CYS A 1 183 ? 13.813 0.917 -21.101 1.00 98.31 183 CYS A CA 1
ATOM 1473 C C . CYS A 1 183 ? 13.893 0.606 -19.606 1.00 98.31 183 CYS A C 1
ATOM 1475 O O . CYS A 1 183 ? 14.608 -0.311 -19.208 1.00 98.31 183 CYS A O 1
ATOM 1477 N N . LEU A 1 184 ? 13.128 1.335 -18.785 1.00 98.50 184 LEU A N 1
ATOM 1478 C CA . LEU A 1 184 ? 13.061 1.117 -17.337 1.00 98.50 184 LEU A CA 1
ATOM 1479 C C . LEU A 1 184 ? 12.651 -0.329 -17.008 1.00 98.50 184 LEU A C 1
ATOM 1481 O O . LEU A 1 184 ? 13.231 -0.960 -16.126 1.00 98.50 184 LEU A O 1
ATOM 1485 N N . ALA A 1 185 ? 11.693 -0.882 -17.750 1.00 98.00 185 ALA A N 1
ATOM 1486 C CA . ALA A 1 185 ? 11.155 -2.213 -17.509 1.00 98.00 185 ALA A CA 1
ATOM 1487 C C . ALA A 1 185 ? 12.109 -3.375 -17.837 1.00 98.00 185 ALA A C 1
ATOM 1489 O O . ALA A 1 185 ? 11.894 -4.473 -17.321 1.00 98.00 185 ALA A O 1
ATOM 1490 N N . ILE A 1 186 ? 13.122 -3.162 -18.685 1.00 97.94 186 ILE A N 1
ATOM 1491 C CA . ILE A 1 186 ? 14.070 -4.211 -19.104 1.00 97.94 186 ILE A CA 1
ATOM 1492 C C . ILE A 1 186 ? 15.401 -4.170 -18.351 1.00 97.94 186 ILE A C 1
ATOM 1494 O O . ILE A 1 186 ? 16.248 -5.026 -18.599 1.00 97.94 186 ILE A O 1
ATOM 1498 N N . LEU A 1 187 ? 15.615 -3.202 -17.449 1.00 97.69 187 LEU A N 1
ATOM 1499 C CA . LEU A 1 187 ? 16.910 -3.013 -16.780 1.00 97.69 187 LEU A CA 1
ATOM 1500 C C . LEU A 1 187 ? 17.379 -4.274 -16.053 1.00 97.69 187 LEU A C 1
ATOM 1502 O O . LEU A 1 187 ? 18.551 -4.624 -16.146 1.00 97.69 187 LEU A O 1
ATOM 1506 N N . GLU A 1 188 ? 16.473 -4.990 -15.377 1.00 95.94 188 GLU A N 1
ATOM 1507 C CA . GLU A 1 188 ? 16.813 -6.284 -14.783 1.00 95.94 188 GLU A CA 1
ATOM 1508 C C . GLU A 1 188 ? 17.200 -7.297 -15.869 1.00 95.94 188 GLU A C 1
ATOM 1510 O O . GLU A 1 188 ? 18.174 -8.006 -15.690 1.00 95.94 188 GLU A O 1
ATOM 1515 N N . ASP A 1 189 ? 16.497 -7.392 -16.999 1.00 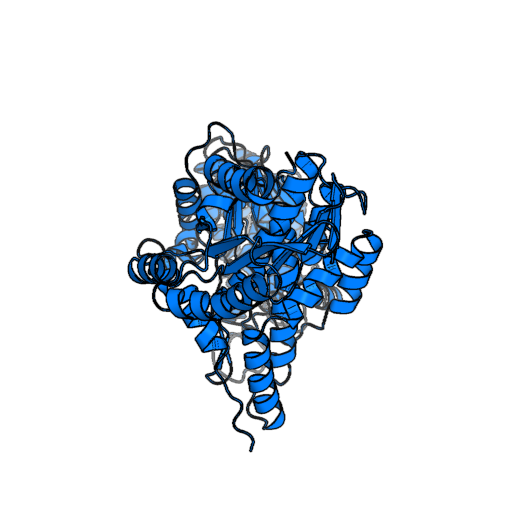96.38 189 ASP A N 1
ATOM 1516 C CA . ASP A 1 189 ? 16.710 -8.433 -18.024 1.00 96.38 189 ASP A CA 1
ATOM 1517 C C . ASP A 1 189 ? 18.081 -8.352 -18.715 1.00 96.38 189 ASP A C 1
ATOM 1519 O O . ASP A 1 189 ? 18.652 -9.382 -19.093 1.00 96.38 189 ASP A O 1
ATOM 1523 N N . ILE A 1 190 ? 18.622 -7.140 -18.828 1.00 97.19 190 ILE A N 1
ATOM 1524 C CA . ILE A 1 190 ? 19.911 -6.847 -19.469 1.00 97.19 190 ILE A CA 1
ATOM 1525 C C . ILE A 1 190 ? 21.063 -6.697 -18.459 1.00 97.19 190 ILE A C 1
ATOM 1527 O O . ILE A 1 190 ? 22.211 -6.538 -18.865 1.00 97.19 190 ILE A O 1
ATOM 1531 N N . SER A 1 191 ? 20.781 -6.735 -17.150 1.00 96.88 191 SER A N 1
ATOM 1532 C CA . SER A 1 191 ? 21.802 -6.621 -16.105 1.00 96.88 191 SER A CA 1
ATOM 1533 C C . SER A 1 191 ? 22.347 -7.976 -15.647 1.00 96.88 191 SER A C 1
ATOM 1535 O O . SER A 1 191 ? 21.708 -9.032 -15.755 1.00 96.88 191 SER A O 1
ATOM 1537 N N . TYR A 1 192 ? 23.509 -7.916 -14.997 1.00 96.44 192 TYR A N 1
ATOM 1538 C CA . TYR A 1 192 ? 24.065 -8.979 -14.161 1.00 96.44 192 TYR A CA 1
ATOM 1539 C C . TYR A 1 192 ? 23.378 -9.098 -12.793 1.00 96.44 192 TYR A C 1
ATOM 1541 O O . TYR A 1 192 ? 23.916 -9.734 -11.887 1.00 96.44 192 TYR A O 1
ATOM 1549 N N . THR A 1 193 ? 22.213 -8.483 -12.600 1.00 94.31 193 THR A N 1
ATOM 1550 C CA . THR A 1 193 ? 21.464 -8.553 -11.346 1.00 94.31 193 THR A CA 1
ATOM 1551 C C . THR A 1 193 ? 20.106 -9.217 -11.555 1.00 94.31 193 THR A C 1
ATOM 1553 O O . THR A 1 193 ? 19.588 -9.360 -12.666 1.00 94.31 193 THR A O 1
ATOM 1556 N N . SER A 1 194 ? 19.537 -9.692 -10.454 1.00 92.38 194 SER A N 1
ATOM 1557 C CA . SER A 1 194 ? 18.163 -10.177 -10.400 1.00 92.38 194 SER A CA 1
ATOM 1558 C C . SER A 1 194 ? 17.542 -9.817 -9.060 1.00 92.38 194 SER A C 1
ATOM 1560 O O . SER A 1 194 ? 18.231 -9.809 -8.036 1.00 92.38 194 SER A O 1
ATOM 1562 N N . LYS A 1 195 ? 16.244 -9.519 -9.069 1.00 90.50 195 LYS A N 1
ATOM 1563 C CA . LYS A 1 195 ? 15.480 -9.223 -7.853 1.00 90.50 195 LYS A CA 1
ATOM 1564 C C . LYS A 1 195 ? 15.232 -10.532 -7.111 1.00 90.50 195 LYS A C 1
ATOM 1566 O O . LYS A 1 195 ? 14.407 -11.333 -7.567 1.00 90.50 195 LYS A O 1
ATOM 1571 N N . ASP A 1 196 ? 15.914 -10.756 -5.990 1.00 81.88 196 ASP A N 1
ATOM 1572 C CA . ASP A 1 196 ? 15.822 -11.993 -5.206 1.00 81.88 196 ASP A CA 1
ATOM 1573 C C . ASP A 1 196 ? 15.640 -11.680 -3.714 1.00 81.88 196 ASP A C 1
ATOM 1575 O O . ASP A 1 196 ? 16.567 -11.254 -3.022 1.00 81.88 196 ASP A O 1
ATOM 1579 N N . GLY A 1 197 ? 14.412 -11.852 -3.221 1.00 74.81 197 GLY A N 1
ATOM 1580 C CA . GLY A 1 197 ? 14.052 -11.453 -1.863 1.00 74.81 197 GLY A CA 1
ATOM 1581 C C . GLY A 1 197 ? 14.379 -9.979 -1.603 1.00 74.81 197 GLY A C 1
ATOM 1582 O O . GLY A 1 197 ? 14.022 -9.117 -2.403 1.00 74.81 197 GLY A O 1
ATOM 1583 N N . GLN A 1 198 ? 15.058 -9.712 -0.486 1.00 72.94 198 GLN A N 1
ATOM 1584 C CA . GLN A 1 198 ? 15.358 -8.371 0.038 1.00 72.94 198 GLN A CA 1
ATOM 1585 C C . GLN A 1 198 ? 16.538 -7.660 -0.663 1.00 72.94 198 GLN A C 1
ATOM 1587 O O . GLN A 1 198 ? 16.899 -6.549 -0.270 1.00 72.94 198 GLN A O 1
ATOM 1592 N N . TYR A 1 199 ? 17.185 -8.289 -1.653 1.00 81.44 199 TYR A N 1
ATOM 1593 C CA . TYR A 1 199 ? 18.424 -7.780 -2.251 1.00 81.44 199 TYR A CA 1
ATOM 1594 C C . TYR A 1 199 ? 18.505 -8.025 -3.765 1.00 81.44 199 TYR A C 1
ATOM 1596 O O . TYR A 1 199 ? 17.822 -8.876 -4.339 1.00 81.44 199 TYR A O 1
ATOM 1604 N N . LEU A 1 200 ? 19.418 -7.298 -4.417 1.00 89.25 200 LEU A N 1
ATOM 1605 C CA . LEU A 1 200 ? 19.875 -7.636 -5.761 1.00 89.25 200 LEU A CA 1
ATOM 1606 C C . LEU A 1 200 ? 20.883 -8.781 -5.682 1.00 89.25 200 LEU A C 1
ATOM 1608 O O . LEU A 1 200 ? 21.968 -8.636 -5.111 1.00 89.25 200 LEU A O 1
ATOM 1612 N N . ARG A 1 201 ? 20.539 -9.914 -6.290 1.00 91.75 201 ARG A N 1
ATOM 1613 C CA . ARG A 1 201 ? 21.449 -11.047 -6.430 1.00 91.75 201 ARG A CA 1
ATOM 1614 C C . ARG A 1 201 ? 22.264 -10.918 -7.707 1.00 91.75 201 ARG A C 1
ATOM 1616 O O . ARG A 1 201 ? 21.702 -10.708 -8.782 1.00 91.75 201 ARG A O 1
ATOM 1623 N N . TRP A 1 202 ? 23.575 -11.063 -7.561 1.00 94.12 202 TRP A N 1
ATOM 1624 C CA . TRP A 1 202 ? 24.566 -10.829 -8.606 1.00 94.12 202 TRP A CA 1
ATOM 1625 C C . TRP A 1 202 ? 24.949 -12.103 -9.345 1.00 94.12 202 TRP A C 1
ATOM 1627 O O . TRP A 1 202 ? 25.235 -13.125 -8.724 1.00 94.12 202 TRP A O 1
ATOM 1637 N N . ASP A 1 203 ? 24.964 -12.016 -10.669 1.00 94.25 203 ASP A N 1
ATOM 1638 C CA . ASP A 1 203 ? 25.391 -13.066 -11.583 1.00 94.25 203 ASP A CA 1
ATOM 1639 C C . ASP A 1 203 ? 26.922 -13.156 -11.661 1.00 94.25 203 ASP A C 1
ATOM 1641 O O . ASP A 1 203 ? 27.617 -12.136 -11.685 1.00 94.25 203 ASP A O 1
ATOM 1645 N N . TYR A 1 204 ? 27.450 -14.379 -11.745 1.00 93.06 204 TYR A N 1
ATOM 1646 C CA . TYR A 1 204 ? 28.889 -14.656 -11.821 1.00 93.06 204 TYR A CA 1
ATOM 1647 C C . TYR A 1 204 ? 29.596 -14.029 -13.031 1.00 93.06 204 TYR A C 1
ATOM 1649 O O . TYR A 1 204 ? 30.817 -13.908 -13.004 1.00 93.06 204 TYR A O 1
ATOM 1657 N N . ARG A 1 205 ? 28.858 -13.659 -14.086 1.00 92.81 205 ARG A N 1
ATOM 1658 C CA . ARG A 1 205 ? 29.389 -12.949 -15.261 1.00 92.81 205 ARG A CA 1
ATOM 1659 C C . ARG A 1 205 ? 29.701 -11.476 -14.980 1.00 92.81 205 ARG A C 1
ATOM 1661 O O . ARG A 1 205 ? 30.328 -10.834 -15.816 1.00 92.81 205 ARG A O 1
ATOM 1668 N N . SER A 1 206 ? 29.274 -10.936 -13.836 1.00 91.88 206 SER A N 1
ATOM 1669 C CA . SER A 1 206 ? 29.693 -9.601 -13.398 1.00 91.88 206 SER A CA 1
ATOM 1670 C C . SER A 1 206 ? 31.178 -9.565 -13.028 1.00 91.88 206 SER A C 1
ATOM 1672 O O . SER A 1 206 ? 31.770 -10.573 -12.650 1.00 91.88 206 SER A O 1
ATOM 1674 N N . SER A 1 207 ? 31.772 -8.373 -13.063 1.00 86.12 207 SER A N 1
ATOM 1675 C CA . SER A 1 207 ? 33.143 -8.134 -12.593 1.00 86.12 207 SER A CA 1
ATOM 1676 C C . SER A 1 207 ? 33.265 -8.059 -11.062 1.00 86.12 207 SER A C 1
ATOM 1678 O O . SER A 1 207 ? 34.353 -7.800 -10.546 1.00 86.12 207 SER A O 1
ATOM 1680 N N . ARG A 1 208 ? 32.169 -8.255 -10.310 1.00 87.38 208 ARG A N 1
ATOM 1681 C CA . ARG A 1 208 ? 32.169 -8.114 -8.847 1.00 87.38 208 ARG A CA 1
ATOM 1682 C C . ARG A 1 208 ? 32.731 -9.366 -8.162 1.00 87.38 208 ARG A C 1
ATOM 1684 O O . ARG A 1 208 ? 32.468 -10.483 -8.605 1.00 87.38 208 ARG A O 1
ATOM 1691 N N . PRO A 1 209 ? 33.438 -9.217 -7.028 1.00 84.50 209 PRO A N 1
ATOM 1692 C CA . PRO A 1 209 ? 33.853 -10.358 -6.221 1.00 84.50 209 PRO A CA 1
ATOM 1693 C C . PRO A 1 209 ? 32.627 -10.976 -5.530 1.00 84.50 209 PRO A C 1
ATOM 1695 O O . PRO A 1 209 ? 32.015 -10.356 -4.658 1.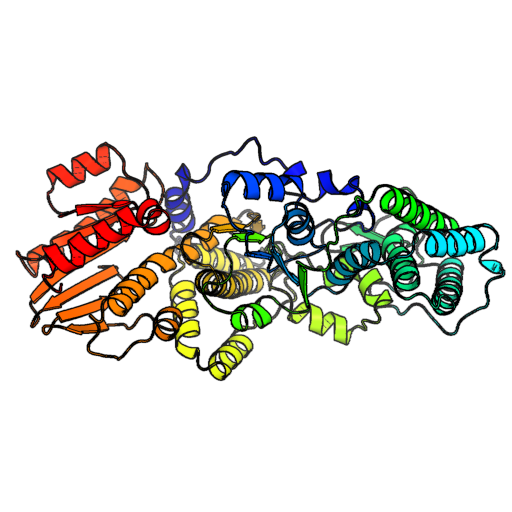00 84.50 209 PRO A O 1
ATOM 1698 N N . LEU A 1 210 ? 32.250 -12.200 -5.916 1.00 87.56 210 LEU A N 1
ATOM 1699 C CA . LEU A 1 210 ? 31.059 -12.881 -5.393 1.00 87.56 210 LEU A CA 1
ATOM 1700 C C . LEU A 1 210 ? 31.413 -14.012 -4.426 1.00 87.56 210 LEU A C 1
ATOM 1702 O O . LEU A 1 210 ? 32.315 -14.806 -4.677 1.00 87.56 210 LEU A O 1
ATOM 1706 N N . LYS A 1 211 ? 30.633 -14.129 -3.344 1.00 81.44 211 LYS A N 1
ATOM 1707 C CA . LYS A 1 211 ? 30.752 -15.230 -2.369 1.00 81.44 211 LYS A CA 1
ATOM 1708 C C . LYS A 1 211 ? 30.193 -16.560 -2.886 1.00 81.44 211 LYS A C 1
ATOM 1710 O O . LYS A 1 211 ? 30.588 -17.613 -2.400 1.00 81.44 211 LYS A O 1
ATOM 1715 N N . SER A 1 212 ? 29.263 -16.526 -3.838 1.00 82.88 212 SER A N 1
ATOM 1716 C CA . SER A 1 212 ? 28.651 -17.718 -4.428 1.00 82.88 212 SER A CA 1
ATOM 1717 C C . SER A 1 212 ? 28.463 -17.550 -5.935 1.00 82.88 212 SER A C 1
ATOM 1719 O O . SER A 1 212 ? 28.224 -16.448 -6.430 1.00 82.88 212 SER A O 1
ATOM 1721 N N . LYS A 1 213 ? 28.582 -18.657 -6.681 1.00 84.25 213 LYS A N 1
ATOM 1722 C CA . LYS A 1 213 ? 28.380 -18.685 -8.136 1.00 84.25 213 LYS A CA 1
ATOM 1723 C C . LYS A 1 213 ? 26.891 -18.798 -8.452 1.00 84.25 213 LYS A C 1
ATOM 1725 O O . LYS A 1 213 ? 26.372 -19.889 -8.663 1.00 84.25 213 LYS A O 1
ATOM 1730 N N . TYR A 1 214 ? 26.194 -17.668 -8.452 1.00 88.94 214 TYR A N 1
ATOM 1731 C CA . TYR A 1 214 ? 24.841 -17.592 -8.991 1.00 88.94 214 TYR A CA 1
ATOM 1732 C C . TYR A 1 214 ? 24.883 -17.345 -10.499 1.00 88.94 214 TYR A C 1
ATOM 1734 O O . TYR A 1 214 ? 25.616 -16.474 -10.963 1.00 88.94 214 TYR A O 1
ATOM 1742 N N . SER A 1 215 ? 24.079 -18.096 -11.251 1.00 90.50 215 SER A N 1
ATOM 1743 C CA . SER A 1 215 ? 23.876 -17.895 -12.682 1.00 90.50 215 SER A CA 1
ATOM 1744 C C . SER A 1 215 ? 22.396 -17.684 -12.962 1.00 90.50 215 SER A C 1
ATOM 1746 O O . SER A 1 215 ? 21.556 -18.545 -12.706 1.00 90.50 215 SER A O 1
ATOM 1748 N N . LYS A 1 216 ? 22.091 -16.518 -13.509 1.00 90.88 216 LYS A N 1
ATOM 1749 C CA . LYS A 1 216 ? 20.819 -16.182 -14.117 1.00 90.88 216 LYS A CA 1
ATOM 1750 C C . LYS A 1 216 ? 20.692 -16.934 -15.439 1.00 90.88 216 LYS A C 1
ATOM 1752 O O . LYS A 1 216 ? 21.630 -16.958 -16.239 1.00 90.88 216 LYS A O 1
ATOM 1757 N N . SER A 1 217 ? 19.517 -17.499 -15.694 1.00 85.50 217 SER A N 1
ATOM 1758 C CA . SER A 1 217 ? 19.261 -18.329 -16.880 1.00 85.50 217 SER A CA 1
ATOM 1759 C C . SER A 1 217 ? 19.613 -17.628 -18.194 1.00 85.50 217 SER A C 1
ATOM 1761 O O . SER A 1 217 ? 20.209 -18.237 -19.078 1.00 85.50 217 SER A O 1
ATOM 1763 N N . LYS A 1 218 ? 19.283 -16.337 -18.316 1.00 92.56 218 LYS A N 1
ATOM 1764 C CA . LYS A 1 218 ? 19.578 -15.530 -19.500 1.00 92.56 218 LYS A CA 1
ATOM 1765 C C . LYS A 1 218 ? 19.825 -14.069 -19.130 1.00 92.56 218 LYS A C 1
ATOM 1767 O O . LYS A 1 218 ? 19.170 -13.527 -18.242 1.00 92.56 218 LYS A O 1
ATOM 1772 N N . ILE A 1 219 ? 20.776 -13.461 -19.833 1.00 95.00 219 ILE A N 1
ATOM 1773 C CA . ILE A 1 219 ? 20.998 -12.014 -19.884 1.00 95.00 219 ILE A CA 1
ATOM 1774 C C . ILE A 1 219 ? 20.860 -11.647 -21.355 1.00 95.00 219 ILE A C 1
ATOM 1776 O O . ILE A 1 219 ? 21.530 -12.241 -22.201 1.00 95.00 219 ILE A O 1
ATOM 1780 N N . TYR A 1 220 ? 19.917 -10.767 -21.660 1.00 96.12 220 TYR A N 1
ATOM 1781 C CA . TYR A 1 220 ? 19.604 -10.389 -23.034 1.00 96.12 220 TYR A CA 1
ATOM 1782 C C . TYR A 1 220 ? 20.523 -9.260 -23.495 1.00 96.12 220 TYR A C 1
ATOM 1784 O O . TYR A 1 220 ? 20.945 -8.435 -22.686 1.00 96.12 220 TYR A O 1
ATOM 1792 N N . SER A 1 221 ? 20.792 -9.181 -24.801 1.00 95.69 221 SER A N 1
ATOM 1793 C CA . SER A 1 221 ? 21.336 -7.943 -25.360 1.00 95.69 221 SER A CA 1
ATOM 1794 C C . SER A 1 221 ? 20.294 -6.830 -25.231 1.00 95.69 221 SER A C 1
ATOM 1796 O O . SER A 1 221 ? 19.087 -7.090 -25.302 1.00 95.69 221 SER A O 1
ATOM 1798 N N . PHE A 1 222 ? 20.753 -5.585 -25.083 1.00 95.94 222 PHE A N 1
ATOM 1799 C CA . PHE A 1 222 ? 19.856 -4.433 -24.995 1.00 95.94 222 PHE A CA 1
ATOM 1800 C C . PHE A 1 222 ? 18.886 -4.379 -26.185 1.00 95.94 222 PHE A C 1
ATOM 1802 O O . PHE A 1 222 ? 17.682 -4.234 -25.987 1.00 95.94 222 PHE A O 1
ATOM 1809 N N . GLN A 1 223 ? 19.394 -4.576 -27.410 1.00 95.00 223 GLN A N 1
ATOM 1810 C CA . GLN A 1 223 ? 18.584 -4.555 -28.631 1.00 95.00 223 GLN A CA 1
ATOM 1811 C C . GLN A 1 223 ? 17.453 -5.581 -28.607 1.00 95.00 223 GLN A C 1
ATOM 1813 O O . GLN A 1 223 ? 16.320 -5.242 -28.940 1.00 95.00 223 GLN A O 1
ATOM 1818 N N . GLN A 1 224 ? 17.751 -6.818 -28.205 1.00 95.19 224 GLN A N 1
ATOM 1819 C CA . GLN A 1 224 ? 16.740 -7.865 -28.133 1.00 95.19 224 GLN A CA 1
ATOM 1820 C C . GLN A 1 224 ? 15.679 -7.511 -27.086 1.00 95.19 224 GLN A C 1
ATOM 1822 O O . GLN A 1 224 ? 14.492 -7.486 -27.398 1.00 95.19 224 GLN A O 1
ATOM 1827 N N . ALA A 1 225 ? 16.105 -7.175 -25.866 1.00 97.44 225 ALA A N 1
ATOM 1828 C CA . ALA A 1 225 ? 15.188 -6.899 -24.765 1.00 97.44 225 ALA A CA 1
ATOM 1829 C C . ALA A 1 225 ? 14.263 -5.705 -25.049 1.00 97.44 225 ALA A C 1
ATOM 1831 O O . ALA A 1 225 ? 13.061 -5.786 -24.786 1.00 97.44 225 ALA A O 1
ATOM 1832 N N . ILE A 1 226 ? 14.792 -4.612 -25.616 1.00 97.75 226 ILE A N 1
ATOM 1833 C CA . ILE A 1 226 ? 13.986 -3.418 -25.895 1.00 97.75 226 ILE A CA 1
ATOM 1834 C C . ILE A 1 226 ? 12.989 -3.657 -27.029 1.00 97.75 226 ILE A C 1
ATOM 1836 O O . ILE A 1 226 ? 11.833 -3.248 -26.921 1.00 97.75 226 ILE A O 1
ATOM 1840 N N . GLN A 1 227 ? 13.393 -4.369 -28.087 1.00 97.00 227 GLN A N 1
ATOM 1841 C CA . GLN A 1 227 ? 12.500 -4.701 -29.195 1.00 97.00 227 GLN A CA 1
ATOM 1842 C C . GLN A 1 227 ? 11.386 -5.650 -28.745 1.00 97.00 227 GLN A C 1
ATOM 1844 O O . GLN A 1 227 ? 10.220 -5.405 -29.056 1.00 97.00 227 GLN A O 1
ATOM 1849 N N . ASP A 1 228 ? 11.716 -6.675 -27.957 1.00 97.44 228 ASP A N 1
ATOM 1850 C CA . ASP A 1 228 ? 10.731 -7.602 -27.398 1.00 97.44 228 ASP A CA 1
ATOM 1851 C C . ASP A 1 228 ? 9.742 -6.862 -26.480 1.00 97.44 228 ASP A C 1
ATOM 1853 O O . ASP A 1 228 ? 8.524 -7.042 -26.589 1.00 97.44 228 ASP A O 1
ATOM 1857 N N . LYS A 1 229 ? 10.234 -5.961 -25.616 1.00 98.31 229 LYS A N 1
ATOM 1858 C CA . LYS A 1 229 ? 9.385 -5.169 -24.714 1.00 98.31 229 LYS A CA 1
ATOM 1859 C C . LYS A 1 229 ? 8.455 -4.221 -25.467 1.00 98.31 229 LYS A C 1
ATOM 1861 O O . LYS A 1 229 ? 7.262 -4.187 -25.167 1.00 98.31 229 LYS A O 1
ATOM 1866 N N . LEU A 1 230 ? 8.964 -3.483 -26.452 1.00 98.19 230 LEU A N 1
ATOM 1867 C CA . LEU A 1 230 ? 8.151 -2.588 -27.279 1.00 98.19 230 LEU A CA 1
ATOM 1868 C C . LEU A 1 230 ? 7.124 -3.361 -28.114 1.00 98.19 230 LEU A C 1
ATOM 1870 O O . LEU A 1 230 ? 6.000 -2.892 -28.277 1.00 98.19 230 LEU A O 1
ATOM 1874 N N . GLN A 1 231 ? 7.452 -4.573 -28.577 1.00 98.00 231 GLN A N 1
ATOM 1875 C CA . GLN A 1 231 ? 6.487 -5.437 -29.260 1.00 98.00 231 GLN A CA 1
ATOM 1876 C C . GLN A 1 231 ? 5.365 -5.894 -28.322 1.00 98.00 231 GLN A C 1
ATOM 1878 O O . GLN A 1 231 ? 4.205 -5.926 -28.735 1.00 98.00 231 GLN A O 1
ATOM 1883 N N . ILE A 1 232 ? 5.686 -6.234 -27.068 1.00 97.56 232 ILE A N 1
ATOM 1884 C CA . ILE A 1 232 ? 4.685 -6.558 -26.040 1.00 97.56 232 ILE A CA 1
ATOM 1885 C C . ILE A 1 232 ? 3.763 -5.360 -25.798 1.00 97.56 232 ILE A C 1
ATOM 1887 O O . ILE A 1 232 ? 2.545 -5.531 -25.822 1.00 97.56 232 ILE A O 1
ATOM 1891 N N . ILE A 1 233 ? 4.333 -4.164 -25.613 1.00 97.44 233 ILE A N 1
ATOM 1892 C CA . ILE A 1 233 ? 3.568 -2.924 -25.420 1.00 97.44 233 ILE A CA 1
ATOM 1893 C C 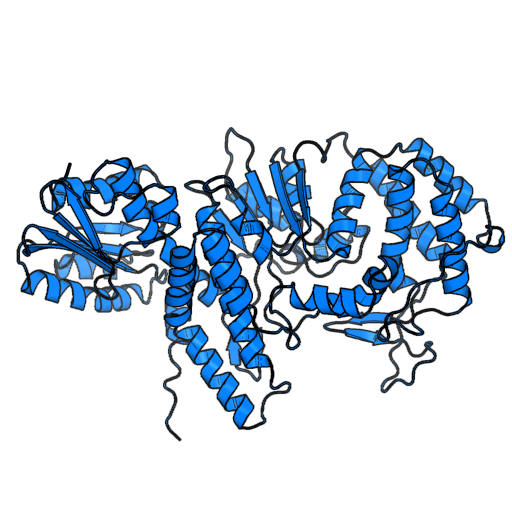. ILE A 1 233 ? 2.652 -2.680 -26.621 1.00 97.44 233 ILE A C 1
ATOM 1895 O O . ILE A 1 233 ? 1.450 -2.534 -26.434 1.00 97.44 233 ILE A O 1
ATOM 1899 N N . LEU A 1 234 ? 3.175 -2.738 -27.850 1.00 96.94 234 LEU A N 1
ATOM 1900 C CA . LEU A 1 234 ? 2.384 -2.558 -29.069 1.00 96.94 234 LEU A CA 1
ATOM 1901 C C . LEU A 1 234 ? 1.222 -3.558 -29.171 1.00 96.94 234 LEU A C 1
ATOM 1903 O O . LEU A 1 234 ? 0.095 -3.186 -29.497 1.00 96.94 234 LEU A O 1
ATOM 1907 N N . ASN A 1 235 ? 1.485 -4.834 -28.883 1.00 95.88 235 ASN A N 1
ATOM 1908 C CA . ASN A 1 235 ? 0.459 -5.874 -28.914 1.00 95.88 235 ASN A CA 1
ATOM 1909 C C . ASN A 1 235 ? -0.643 -5.634 -27.875 1.00 95.88 235 ASN A C 1
ATOM 1911 O O . ASN A 1 235 ? -1.790 -5.990 -28.129 1.00 95.88 235 ASN A O 1
ATOM 1915 N N . ASP A 1 236 ? -0.306 -5.056 -26.723 1.00 94.31 236 ASP A N 1
ATOM 1916 C CA . ASP A 1 236 ? -1.281 -4.710 -25.688 1.00 94.31 236 ASP A CA 1
ATOM 1917 C C . ASP A 1 236 ? -2.064 -3.445 -26.055 1.00 94.31 236 ASP A C 1
ATOM 1919 O O . ASP A 1 236 ? -3.282 -3.435 -25.903 1.00 94.31 236 ASP A O 1
ATOM 1923 N N . LEU A 1 237 ? -1.407 -2.428 -26.628 1.00 93.12 237 LEU A N 1
ATOM 1924 C CA . LEU A 1 237 ? -2.070 -1.225 -27.148 1.00 93.12 237 LEU A CA 1
ATOM 1925 C C . LEU A 1 237 ? -3.141 -1.573 -28.193 1.00 93.12 237 LEU A C 1
ATOM 1927 O O . LEU A 1 237 ? -4.243 -1.038 -28.143 1.00 93.12 237 LEU A O 1
ATOM 1931 N N . ARG A 1 238 ? -2.864 -2.532 -29.087 1.00 92.19 238 ARG A N 1
ATOM 1932 C CA . ARG A 1 238 ? -3.827 -3.023 -30.095 1.00 92.19 238 ARG A CA 1
ATOM 1933 C C . ARG A 1 238 ? -5.049 -3.732 -29.507 1.00 92.19 238 ARG A C 1
ATOM 1935 O O . ARG A 1 238 ? -6.052 -3.872 -30.195 1.00 92.19 238 ARG A O 1
ATOM 1942 N N . LYS A 1 239 ? -4.956 -4.218 -28.268 1.00 86.06 239 LYS A N 1
ATOM 1943 C CA . LYS A 1 239 ? -6.046 -4.900 -27.551 1.00 86.06 239 LYS A CA 1
ATOM 1944 C C . LYS A 1 239 ? -6.822 -3.958 -26.634 1.00 86.06 239 LYS A C 1
ATOM 1946 O O . LYS A 1 239 ? -7.650 -4.425 -25.856 1.00 86.06 239 LYS A O 1
ATOM 1951 N N . ARG A 1 240 ? -6.497 -2.665 -26.630 1.00 76.88 240 ARG A N 1
ATOM 1952 C CA . ARG A 1 240 ? -7.134 -1.722 -25.723 1.00 76.88 240 ARG A CA 1
ATOM 1953 C C . ARG A 1 240 ? -8.551 -1.426 -26.201 1.00 76.88 240 ARG A C 1
ATOM 1955 O O . ARG A 1 240 ? -8.739 -0.917 -27.301 1.00 76.88 240 ARG A O 1
ATOM 1962 N N . ASP A 1 241 ? -9.529 -1.713 -25.350 1.00 64.38 241 ASP A N 1
ATOM 1963 C CA . ASP A 1 241 ? -10.890 -1.218 -25.537 1.00 64.38 241 ASP A CA 1
ATOM 1964 C C . ASP A 1 241 ? -10.908 0.305 -25.346 1.00 64.38 241 ASP A C 1
ATOM 1966 O O . ASP A 1 241 ? -10.161 0.835 -24.523 1.00 64.38 241 ASP A O 1
ATOM 1970 N N . ALA A 1 242 ? -11.778 1.009 -26.073 1.00 52.22 242 ALA A N 1
ATOM 1971 C CA . ALA A 1 242 ? -11.862 2.475 -26.149 1.00 52.22 242 ALA A CA 1
ATOM 1972 C C . ALA A 1 242 ? -12.241 3.211 -24.833 1.00 52.22 242 ALA A C 1
ATOM 1974 O O . ALA A 1 242 ? -12.655 4.370 -24.868 1.00 52.22 242 ALA A O 1
ATOM 1975 N N . GLY A 1 243 ? -12.140 2.560 -23.670 1.00 56.47 243 GLY A N 1
ATOM 1976 C CA . GLY A 1 243 ? -12.385 3.174 -22.367 1.00 56.47 243 GLY A CA 1
ATOM 1977 C C . GLY A 1 243 ? -11.242 4.107 -21.968 1.00 56.47 243 GLY A C 1
ATOM 1978 O O . GLY A 1 243 ? -10.082 3.706 -21.987 1.00 56.47 243 GLY A O 1
ATOM 1979 N N . LYS A 1 244 ? -11.566 5.341 -21.574 1.00 62.25 244 LYS A N 1
ATOM 1980 C CA . LYS A 1 244 ? -10.585 6.328 -21.106 1.00 62.25 244 LYS A CA 1
ATOM 1981 C C . LYS A 1 244 ? -10.310 6.137 -19.614 1.00 62.25 244 LYS A C 1
ATOM 1983 O O . LYS A 1 244 ? -11.173 6.421 -18.788 1.00 62.25 244 LYS A O 1
ATOM 1988 N N . PHE A 1 245 ? -9.106 5.701 -19.243 1.00 69.50 245 PHE A N 1
ATOM 1989 C CA . PHE A 1 245 ? -8.740 5.541 -17.826 1.00 69.50 245 PHE A CA 1
ATOM 1990 C C . PHE A 1 245 ? -8.511 6.901 -17.144 1.00 69.50 245 PHE A C 1
ATOM 1992 O O . PHE A 1 245 ? -8.560 6.996 -15.922 1.00 69.50 245 PHE A O 1
ATOM 1999 N N . THR A 1 246 ? -8.256 7.955 -17.922 1.00 70.25 246 THR A N 1
ATOM 2000 C CA . THR A 1 246 ? -7.745 9.243 -17.438 1.00 70.25 246 THR A CA 1
ATOM 2001 C C . THR A 1 246 ? -8.775 10.119 -16.731 1.00 70.25 246 THR A C 1
ATOM 2003 O O . THR A 1 246 ? -8.385 10.957 -15.931 1.00 70.25 246 THR A O 1
ATOM 2006 N N . GLU A 1 247 ? -10.070 9.962 -17.015 1.00 78.12 247 GLU A N 1
ATOM 2007 C CA . GLU A 1 247 ? -11.104 10.874 -16.494 1.00 78.12 247 GLU A CA 1
ATOM 2008 C C . GLU A 1 247 ? -11.485 10.563 -15.032 1.00 78.12 247 GLU A C 1
ATOM 2010 O O . GLU A 1 247 ? -11.897 11.457 -14.300 1.00 78.12 247 GLU A O 1
ATOM 2015 N N . ASN A 1 248 ? -11.274 9.321 -14.578 1.00 88.25 248 ASN A N 1
ATOM 2016 C CA . ASN A 1 248 ? -11.739 8.831 -13.274 1.00 88.25 248 ASN A CA 1
ATOM 2017 C C . ASN A 1 248 ? -10.603 8.381 -12.341 1.00 88.25 248 ASN A C 1
ATOM 2019 O O . ASN A 1 248 ? -10.841 7.626 -11.398 1.00 88.25 248 ASN A O 1
ATOM 2023 N N . VAL A 1 249 ? -9.366 8.811 -12.596 1.00 92.69 249 VAL A N 1
ATOM 2024 C CA . VAL A 1 249 ? -8.191 8.391 -11.822 1.00 92.69 249 VAL A CA 1
ATOM 2025 C C . VAL A 1 249 ? -7.404 9.581 -11.284 1.00 92.69 249 VAL A C 1
ATOM 2027 O O . VAL A 1 249 ? -7.124 10.539 -12.001 1.00 92.69 249 VAL A O 1
ATOM 2030 N N . ARG A 1 250 ? -6.988 9.495 -10.020 1.00 95.25 250 ARG A N 1
ATOM 2031 C CA . ARG A 1 250 ? -6.085 10.452 -9.375 1.00 95.25 250 ARG A CA 1
ATOM 2032 C C . ARG A 1 250 ? -4.884 9.712 -8.796 1.00 95.25 250 ARG A C 1
ATOM 2034 O O . ARG A 1 250 ? -5.048 8.790 -8.006 1.00 95.25 250 ARG A O 1
ATOM 2041 N N . ILE A 1 251 ? -3.676 10.126 -9.167 1.00 95.44 251 ILE A N 1
ATOM 2042 C CA . ILE A 1 251 ? -2.426 9.591 -8.609 1.00 95.44 251 ILE A CA 1
ATOM 2043 C C . ILE A 1 251 ? -1.783 10.681 -7.755 1.00 95.44 251 ILE A C 1
ATOM 2045 O O . ILE A 1 251 ? -1.578 11.796 -8.232 1.00 95.44 251 ILE A O 1
ATOM 2049 N N . ILE A 1 252 ? -1.474 10.355 -6.504 1.00 97.44 252 ILE A N 1
ATOM 2050 C CA . ILE A 1 252 ? -0.784 11.219 -5.549 1.00 97.44 252 ILE A CA 1
ATOM 2051 C C . ILE A 1 252 ? 0.598 10.613 -5.288 1.00 97.44 252 ILE A C 1
ATOM 2053 O O . ILE A 1 252 ? 0.716 9.481 -4.823 1.00 97.44 252 ILE A O 1
ATOM 2057 N N . GLU A 1 253 ? 1.651 11.362 -5.609 1.00 97.12 253 GLU A N 1
ATOM 2058 C CA . GLU A 1 253 ? 3.037 10.944 -5.385 1.00 97.12 253 GLU A CA 1
ATOM 2059 C C . GLU A 1 253 ? 3.522 11.391 -4.010 1.00 97.12 253 GLU A C 1
ATOM 2061 O O . GLU A 1 253 ? 3.951 12.530 -3.828 1.00 97.12 253 GLU A O 1
ATOM 2066 N N . GLY A 1 254 ? 3.474 10.487 -3.038 1.00 96.88 254 GLY A N 1
ATOM 2067 C CA . GLY A 1 254 ? 3.776 10.817 -1.652 1.00 96.88 254 GLY A CA 1
ATOM 2068 C C . GLY A 1 254 ? 3.702 9.611 -0.730 1.00 96.88 254 GLY A C 1
ATOM 2069 O O . GLY A 1 254 ? 3.311 8.518 -1.133 1.00 96.88 254 GLY A O 1
ATOM 2070 N N . SER A 1 255 ? 4.121 9.803 0.520 1.00 97.12 255 SER A N 1
ATOM 2071 C CA . SER A 1 255 ? 3.946 8.778 1.550 1.00 97.12 255 SER A CA 1
ATOM 2072 C C . SER A 1 255 ? 2.493 8.783 2.008 1.00 97.12 255 SER A C 1
ATOM 2074 O O . SER A 1 255 ? 1.950 9.853 2.259 1.00 97.12 255 SER A O 1
ATOM 2076 N N . CYS A 1 256 ? 1.865 7.623 2.206 1.00 96.94 256 CYS A N 1
ATOM 2077 C CA . CYS A 1 256 ? 0.522 7.576 2.802 1.00 96.94 256 CYS A CA 1
ATOM 2078 C C . CYS A 1 256 ? 0.460 8.304 4.159 1.00 96.94 256 CYS A C 1
ATOM 2080 O O . CYS A 1 256 ? -0.532 8.965 4.455 1.00 96.94 256 CYS A O 1
ATOM 2082 N N . LEU A 1 257 ? 1.554 8.268 4.930 1.00 97.06 257 LEU A N 1
ATOM 2083 C CA . LEU A 1 257 ? 1.696 8.967 6.208 1.00 97.06 257 LEU A CA 1
ATOM 2084 C C . LEU A 1 257 ? 1.639 10.492 6.057 1.00 97.06 257 LEU A C 1
ATOM 2086 O O . LEU A 1 257 ? 1.261 11.188 6.998 1.00 97.06 257 LEU A O 1
ATOM 2090 N N . ASP A 1 258 ? 2.002 11.007 4.879 1.00 95.69 258 ASP A N 1
ATOM 2091 C CA . ASP A 1 258 ? 1.962 12.423 4.519 1.00 95.69 258 ASP A CA 1
ATOM 2092 C C . ASP A 1 258 ? 0.592 12.793 3.925 1.00 95.69 258 ASP A C 1
ATOM 2094 O O . ASP A 1 258 ? -0.032 13.764 4.348 1.00 95.69 258 ASP A O 1
ATOM 2098 N N . GLU A 1 259 ? 0.099 11.993 2.988 1.00 97.75 259 GLU A N 1
ATOM 2099 C CA . GLU A 1 259 ? -0.998 12.389 2.108 1.00 97.75 259 GLU A CA 1
ATOM 2100 C C . GLU A 1 259 ? -2.387 12.115 2.697 1.00 97.75 259 GLU A C 1
ATOM 2102 O O . GLU A 1 259 ? -3.298 12.917 2.490 1.00 97.75 259 GLU A O 1
ATOM 2107 N N . LEU A 1 260 ? -2.572 11.037 3.473 1.00 97.38 260 LEU A N 1
ATOM 2108 C CA . LEU A 1 260 ? -3.894 10.642 3.988 1.00 97.38 260 LEU A CA 1
ATOM 2109 C C . LEU A 1 260 ? -4.568 11.752 4.806 1.00 97.38 260 LEU A C 1
ATOM 2111 O O . LEU A 1 260 ? -5.741 12.054 4.594 1.00 97.38 260 LEU A O 1
ATOM 2115 N N . SER A 1 261 ? -3.807 12.439 5.661 1.00 93.56 261 SER A N 1
ATOM 2116 C CA . SER A 1 261 ? -4.329 13.524 6.502 1.00 93.56 261 SER A CA 1
ATOM 2117 C C . SER A 1 261 ? -4.823 14.739 5.708 1.00 93.56 261 SER A C 1
ATOM 2119 O O . SER A 1 261 ? -5.544 15.570 6.259 1.00 93.56 261 SER A O 1
ATOM 2121 N N . THR A 1 262 ? -4.425 14.867 4.437 1.00 94.62 262 THR A N 1
ATOM 2122 C CA . THR A 1 262 ? -4.839 15.955 3.534 1.00 94.62 262 THR A CA 1
ATOM 2123 C C . THR A 1 262 ? -6.136 15.641 2.785 1.00 94.62 262 THR A C 1
ATOM 2125 O O . THR A 1 262 ? -6.750 16.541 2.212 1.00 94.62 262 THR A O 1
ATOM 2128 N N . LEU A 1 263 ? -6.563 14.373 2.781 1.00 95.44 263 LEU A N 1
ATOM 2129 C CA . LEU A 1 263 ? -7.775 13.942 2.094 1.00 95.44 263 LEU A CA 1
ATOM 2130 C C . LEU A 1 263 ? -9.031 14.339 2.888 1.00 95.44 263 LEU A C 1
ATOM 2132 O O . LEU A 1 263 ? -8.996 14.338 4.127 1.00 95.44 263 LEU A O 1
ATOM 2136 N N . PRO A 1 264 ? -10.143 14.661 2.202 1.00 91.06 264 PRO A N 1
ATOM 2137 C CA . PRO A 1 264 ? -11.403 14.997 2.857 1.00 91.06 264 PRO A CA 1
ATOM 2138 C C . PRO A 1 264 ? -11.938 13.820 3.679 1.00 91.06 264 PRO A C 1
ATOM 2140 O O . PRO A 1 264 ? -11.739 12.659 3.319 1.00 91.06 264 PRO A O 1
ATOM 2143 N N . SER A 1 265 ? -12.596 14.133 4.795 1.00 87.31 265 SER A N 1
ATOM 2144 C CA . SER A 1 265 ? -13.319 13.140 5.596 1.00 87.31 265 SER A CA 1
ATOM 2145 C C . SER A 1 265 ? -14.528 12.597 4.825 1.00 87.31 265 SER A C 1
ATOM 2147 O O . SER A 1 265 ? -15.049 13.286 3.948 1.00 87.31 265 SER A O 1
ATOM 2149 N N . GLU A 1 266 ? -14.965 11.381 5.156 1.00 89.00 266 GLU A N 1
ATOM 2150 C CA . GLU A 1 266 ? -16.194 10.759 4.631 1.00 89.00 266 GLU A CA 1
ATOM 2151 C C . GLU A 1 266 ? -16.351 10.780 3.097 1.00 89.00 266 GLU A C 1
ATOM 2153 O O . GLU A 1 266 ? -17.454 10.930 2.568 1.00 89.00 266 GLU A O 1
ATOM 2158 N N . HIS A 1 267 ? -15.254 10.619 2.360 1.00 93.31 267 HIS A N 1
ATOM 2159 C CA . HIS A 1 267 ? -15.227 10.760 0.905 1.00 93.31 267 HIS A CA 1
ATOM 2160 C C . HIS A 1 267 ? -15.145 9.437 0.137 1.00 93.31 267 HIS A C 1
ATOM 2162 O O . HIS A 1 267 ? -15.633 9.361 -0.990 1.00 93.31 267 HIS A O 1
ATOM 2168 N N . PHE A 1 268 ? -14.488 8.422 0.698 1.00 95.88 268 PHE A N 1
ATOM 2169 C CA . PHE A 1 268 ? -14.231 7.162 0.002 1.00 95.88 268 PHE A CA 1
ATOM 2170 C C . PHE A 1 268 ? -15.219 6.076 0.428 1.00 95.88 268 PHE A C 1
ATOM 2172 O O . PHE A 1 268 ? -15.412 5.837 1.617 1.00 95.88 268 PHE A O 1
ATOM 2179 N N . ASP A 1 269 ? -15.794 5.365 -0.541 1.00 94.25 269 ASP A N 1
ATOM 2180 C CA . ASP A 1 269 ? -16.683 4.227 -0.282 1.00 94.25 269 ASP A CA 1
ATOM 2181 C C . ASP A 1 269 ? -15.896 2.937 -0.012 1.00 94.25 269 ASP A C 1
ATOM 2183 O O . ASP A 1 269 ? -16.344 2.051 0.713 1.00 94.25 269 ASP A O 1
ATOM 2187 N N . LEU A 1 270 ? -14.731 2.790 -0.648 1.00 96.19 270 LEU A N 1
ATOM 2188 C CA . LEU A 1 270 ? -14.005 1.526 -0.674 1.00 96.19 270 LEU A CA 1
ATOM 2189 C C . LEU A 1 270 ? -12.496 1.750 -0.672 1.00 96.19 270 LEU A C 1
ATOM 2191 O O . LEU A 1 270 ? -11.961 2.458 -1.522 1.00 96.19 270 LEU A O 1
ATOM 2195 N N . VAL A 1 271 ? -11.789 1.061 0.217 1.00 97.62 271 VAL A N 1
ATOM 2196 C CA . VAL A 1 271 ? -10.325 0.976 0.200 1.00 97.62 271 VAL A CA 1
ATOM 2197 C C . VAL A 1 271 ? -9.928 -0.448 -0.176 1.00 97.62 271 VAL A C 1
ATOM 2199 O O . VAL A 1 271 ? -10.363 -1.393 0.477 1.00 97.62 271 VAL A O 1
ATOM 2202 N N . VAL A 1 272 ? -9.096 -0.621 -1.207 1.00 97.38 272 VAL A N 1
ATOM 2203 C CA . VAL A 1 272 ? -8.522 -1.932 -1.571 1.00 97.38 272 VAL A CA 1
ATOM 2204 C C . VAL A 1 272 ? -7.017 -1.790 -1.686 1.00 97.38 272 VAL A C 1
ATOM 2206 O O . VAL A 1 272 ? -6.530 -1.099 -2.580 1.00 97.38 272 VAL A O 1
ATOM 2209 N N . THR A 1 273 ? -6.283 -2.420 -0.772 1.00 96.94 273 THR A N 1
ATOM 2210 C CA . THR A 1 273 ? -4.881 -2.064 -0.544 1.00 96.94 273 THR A CA 1
ATOM 2211 C C . THR A 1 273 ? -4.024 -3.223 -0.049 1.00 96.94 273 THR A C 1
ATOM 2213 O O . THR A 1 273 ? -4.529 -4.238 0.426 1.00 96.94 273 THR A O 1
ATOM 2216 N N . SER A 1 274 ? -2.705 -3.051 -0.134 1.00 94.69 274 SER A N 1
ATOM 2217 C CA . SER A 1 274 ? -1.705 -3.939 0.461 1.00 94.69 274 SER A CA 1
ATOM 2218 C C . SER A 1 274 ? -0.526 -3.106 0.969 1.00 94.69 274 SER A C 1
ATOM 2220 O O . SER A 1 274 ? 0.302 -2.698 0.152 1.00 94.69 274 SER A O 1
ATOM 2222 N N . PRO A 1 275 ? -0.417 -2.829 2.282 1.00 94.56 275 PRO A N 1
ATOM 2223 C CA . PRO A 1 275 ? 0.743 -2.120 2.813 1.00 94.56 275 PRO A CA 1
ATOM 2224 C C . PRO A 1 275 ? 2.042 -2.905 2.560 1.00 94.56 275 PRO A C 1
ATOM 2226 O O . PRO A 1 275 ? 2.008 -4.132 2.443 1.00 94.56 275 PRO A O 1
ATOM 2229 N N . PRO A 1 276 ? 3.210 -2.237 2.523 1.00 92.56 276 PRO A N 1
ATOM 2230 C CA . PRO A 1 276 ? 4.496 -2.908 2.684 1.00 92.56 276 PRO A CA 1
ATOM 2231 C C . PRO A 1 276 ? 4.474 -3.773 3.946 1.00 92.56 276 PRO A C 1
ATOM 2233 O O . PRO A 1 276 ? 4.188 -3.260 5.022 1.00 92.56 276 PRO A O 1
ATOM 2236 N N . TYR A 1 277 ? 4.749 -5.072 3.845 1.00 91.81 277 TYR A N 1
ATOM 2237 C CA . TYR A 1 277 ? 4.651 -5.959 5.010 1.00 91.81 277 TYR A CA 1
ATOM 2238 C C . TYR A 1 277 ? 5.791 -5.724 6.000 1.00 91.81 277 TYR A C 1
ATOM 2240 O O . TYR A 1 277 ? 6.891 -5.313 5.627 1.00 91.81 277 TYR A O 1
ATOM 2248 N N . CYS A 1 278 ? 5.558 -6.046 7.272 1.00 92.69 278 CYS A N 1
ATOM 2249 C CA . CYS A 1 278 ? 6.546 -5.927 8.344 1.00 92.69 278 CYS A CA 1
ATOM 2250 C C . CYS A 1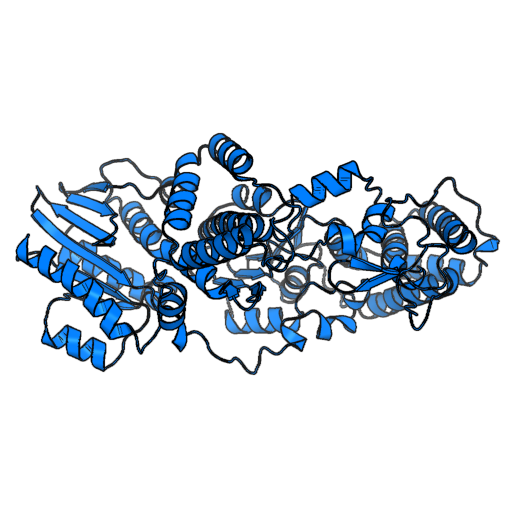 278 ? 7.635 -7.022 8.255 1.00 92.69 278 CYS A C 1
ATOM 2252 O O . CYS A 1 278 ? 7.907 -7.710 9.233 1.00 92.69 278 CYS A O 1
ATOM 2254 N N . ASN A 1 279 ? 8.258 -7.233 7.088 1.00 88.44 279 ASN A N 1
ATOM 2255 C CA . ASN A 1 279 ? 9.087 -8.406 6.755 1.00 88.44 279 ASN A CA 1
ATOM 2256 C C . ASN A 1 279 ? 10.533 -8.075 6.312 1.00 88.44 279 ASN A C 1
ATOM 2258 O O . ASN A 1 279 ? 11.236 -8.933 5.763 1.00 88.44 279 ASN A O 1
ATOM 2262 N N . ARG A 1 280 ? 11.005 -6.848 6.570 1.00 90.31 280 ARG A N 1
ATOM 2263 C CA . ARG A 1 280 ? 12.344 -6.329 6.216 1.00 90.31 280 ARG A CA 1
ATOM 2264 C C . ARG A 1 280 ? 12.582 -6.092 4.725 1.00 90.31 280 ARG A C 1
ATOM 2266 O O . ARG A 1 280 ? 13.734 -5.934 4.313 1.00 90.31 280 ARG A O 1
ATOM 2273 N N . TYR A 1 281 ? 11.536 -6.073 3.904 1.00 89.06 281 TYR A N 1
ATOM 2274 C CA . TYR A 1 281 ? 11.687 -5.820 2.476 1.00 89.06 281 TYR A CA 1
ATOM 2275 C C . TYR A 1 281 ? 12.088 -4.366 2.203 1.00 89.06 281 TYR A C 1
ATOM 2277 O O . TYR A 1 281 ? 11.367 -3.432 2.540 1.00 89.06 281 TYR A O 1
ATOM 2285 N N . ASP A 1 282 ? 13.245 -4.158 1.571 1.00 91.31 282 ASP A N 1
ATOM 2286 C CA . ASP A 1 282 ? 13.709 -2.825 1.184 1.00 91.31 282 ASP A CA 1
ATOM 2287 C C . ASP A 1 282 ? 13.496 -2.599 -0.316 1.00 91.31 282 ASP A C 1
ATOM 2289 O O . ASP A 1 282 ? 14.345 -2.915 -1.156 1.00 91.31 282 ASP A O 1
ATOM 2293 N N . TYR A 1 283 ? 12.360 -1.985 -0.644 1.00 92.12 283 TYR A N 1
ATOM 2294 C CA . TYR A 1 283 ? 11.989 -1.604 -2.007 1.00 92.12 283 TYR A CA 1
ATOM 2295 C C . TYR A 1 283 ? 13.055 -0.739 -2.687 1.00 92.12 283 TYR A C 1
ATOM 2297 O O . TYR A 1 283 ? 13.284 -0.872 -3.888 1.00 92.12 283 TYR A O 1
ATOM 2305 N N . THR A 1 284 ? 13.770 0.104 -1.934 1.00 94.19 284 THR A N 1
ATOM 2306 C CA . THR A 1 284 ? 14.809 0.964 -2.515 1.00 94.19 284 THR A CA 1
ATOM 2307 C C . THR A 1 284 ? 16.052 0.188 -2.950 1.00 94.19 284 THR A C 1
ATOM 2309 O O . THR A 1 284 ? 16.788 0.646 -3.822 1.00 94.19 284 THR A O 1
ATOM 2312 N N . ARG A 1 285 ? 16.290 -0.998 -2.373 1.00 93.44 285 ARG A N 1
ATOM 2313 C CA . ARG A 1 285 ? 17.361 -1.911 -2.797 1.00 93.44 285 ARG A CA 1
ATOM 2314 C C . ARG A 1 285 ? 16.912 -2.786 -3.958 1.00 93.44 285 ARG A C 1
ATOM 2316 O O . ARG A 1 285 ? 17.662 -2.937 -4.919 1.00 93.44 285 ARG A O 1
ATOM 2323 N N . THR A 1 286 ? 15.698 -3.329 -3.894 1.00 93.06 286 THR A N 1
ATOM 2324 C CA . THR A 1 286 ? 15.133 -4.174 -4.960 1.00 93.06 286 THR A CA 1
ATOM 2325 C C . THR A 1 286 ? 15.026 -3.430 -6.286 1.00 93.06 286 THR A C 1
ATOM 2327 O O . THR A 1 286 ? 15.336 -3.997 -7.332 1.00 93.06 286 THR A O 1
ATOM 2330 N N . TYR A 1 287 ? 14.618 -2.163 -6.240 1.00 95.00 287 TYR A N 1
ATOM 2331 C CA . TYR A 1 287 ? 14.412 -1.326 -7.420 1.00 95.00 287 TYR A CA 1
ATOM 2332 C C . TYR A 1 287 ? 15.562 -0.343 -7.667 1.00 95.00 287 TYR A C 1
ATOM 2334 O O . TYR A 1 287 ? 15.372 0.715 -8.259 1.00 95.00 287 TYR A O 1
ATOM 2342 N N . ALA A 1 288 ? 16.767 -0.655 -7.185 1.00 96.12 288 ALA A N 1
ATOM 2343 C CA . ALA A 1 288 ? 17.896 0.265 -7.256 1.00 96.12 288 ALA A CA 1
ATOM 2344 C C . ALA A 1 288 ? 18.314 0.605 -8.697 1.00 96.12 288 ALA A C 1
ATOM 2346 O O . ALA A 1 288 ? 18.715 1.736 -8.951 1.00 96.12 288 ALA A O 1
ATOM 2347 N N . LEU A 1 289 ? 18.202 -0.340 -9.643 1.00 96.94 289 LEU A N 1
ATOM 2348 C CA . LEU A 1 289 ? 18.500 -0.071 -11.056 1.00 96.94 289 LEU A CA 1
ATOM 2349 C C . LEU A 1 289 ? 17.507 0.924 -11.649 1.00 96.94 289 LEU A C 1
ATOM 2351 O O . LEU A 1 289 ? 17.903 1.881 -12.307 1.00 96.94 289 LEU A O 1
ATOM 2355 N N . GLU A 1 290 ? 16.221 0.709 -11.392 1.00 97.56 290 GLU A N 1
ATOM 2356 C CA . GLU A 1 290 ? 15.156 1.587 -11.848 1.00 97.56 290 GLU A CA 1
ATOM 2357 C C . GLU A 1 290 ? 15.276 2.964 -11.197 1.00 97.56 290 GLU A C 1
ATOM 2359 O O . GLU A 1 290 ? 15.248 3.965 -11.898 1.00 97.56 290 GLU A O 1
ATOM 2364 N N . LEU A 1 291 ? 15.491 3.039 -9.881 1.00 97.88 291 LEU A N 1
ATOM 2365 C CA . LEU A 1 291 ? 15.702 4.305 -9.173 1.00 97.88 291 LEU A CA 1
ATOM 2366 C C . LEU A 1 291 ? 16.901 5.075 -9.733 1.00 97.88 291 LEU A C 1
ATOM 2368 O O . LEU A 1 291 ? 16.786 6.277 -9.973 1.00 97.88 291 LEU A O 1
ATOM 2372 N N . ALA A 1 292 ? 18.015 4.389 -9.995 1.00 97.75 292 ALA A N 1
ATOM 2373 C CA . ALA A 1 292 ? 19.165 5.009 -10.632 1.00 97.75 292 ALA A CA 1
ATOM 2374 C C . ALA A 1 292 ? 18.771 5.578 -12.005 1.00 97.75 292 ALA A C 1
ATOM 2376 O O . ALA A 1 292 ? 18.926 6.775 -12.225 1.00 97.75 292 ALA A O 1
ATOM 2377 N N . PHE A 1 293 ? 18.136 4.786 -12.877 1.00 97.75 293 PHE A N 1
ATOM 2378 C CA . PHE A 1 293 ? 17.646 5.250 -14.185 1.00 97.75 293 PHE A CA 1
ATOM 2379 C C . PHE A 1 293 ? 16.697 6.461 -14.093 1.00 97.75 293 PHE A C 1
ATOM 2381 O O . PHE A 1 293 ? 16.736 7.338 -14.954 1.00 97.75 293 PHE A O 1
ATOM 2388 N N . LEU A 1 294 ? 15.899 6.549 -13.024 1.00 96.94 294 LEU A N 1
ATOM 2389 C CA . LEU A 1 294 ? 15.024 7.685 -12.700 1.00 96.94 294 LEU A CA 1
ATOM 2390 C C . LEU A 1 294 ? 15.771 8.921 -12.151 1.00 96.94 294 LEU A C 1
ATOM 2392 O O . LEU A 1 294 ? 15.134 9.903 -11.768 1.00 96.94 294 LEU A O 1
ATOM 2396 N N . GLY A 1 295 ? 17.103 8.896 -12.082 1.00 96.25 295 GLY A N 1
ATOM 2397 C CA . GLY A 1 295 ? 17.933 10.005 -11.605 1.00 96.25 295 GLY A CA 1
ATOM 2398 C C . GLY A 1 295 ? 18.019 10.120 -10.079 1.00 96.25 295 GLY A C 1
ATOM 2399 O O . GLY A 1 295 ? 18.286 11.212 -9.552 1.00 96.25 295 GLY A O 1
ATOM 2400 N N . TYR A 1 296 ? 17.768 9.025 -9.352 1.00 97.56 296 TYR A N 1
ATOM 2401 C CA . TYR A 1 296 ? 17.982 8.977 -7.908 1.00 97.56 296 TYR A CA 1
ATOM 2402 C C . TYR A 1 296 ? 19.448 8.675 -7.598 1.00 97.56 296 TYR A C 1
ATOM 2404 O O . TYR A 1 296 ? 19.973 7.627 -7.963 1.00 97.56 296 TYR A O 1
ATOM 2412 N N . ASP A 1 297 ? 20.087 9.599 -6.884 1.00 97.00 297 ASP A N 1
ATOM 2413 C CA . ASP A 1 297 ? 21.397 9.409 -6.265 1.00 97.00 297 ASP A CA 1
ATOM 2414 C C . ASP A 1 297 ? 21.269 8.776 -4.865 1.00 97.00 297 ASP A C 1
ATOM 2416 O O . ASP A 1 297 ? 20.168 8.551 -4.352 1.00 97.00 297 ASP A O 1
ATOM 2420 N N . GLU A 1 298 ? 22.406 8.494 -4.227 1.00 96.56 298 GLU A N 1
ATOM 2421 C CA . GLU A 1 298 ? 22.470 7.866 -2.899 1.00 96.56 298 GLU A CA 1
ATOM 2422 C C . GLU A 1 298 ? 21.684 8.635 -1.827 1.00 96.56 298 GLU A C 1
ATOM 2424 O O . GLU A 1 298 ? 20.998 8.033 -0.996 1.00 96.56 298 GLU A O 1
ATOM 2429 N N . GLU A 1 299 ? 21.738 9.969 -1.848 1.00 97.38 299 GLU A N 1
ATOM 2430 C CA . GLU A 1 299 ? 21.054 10.798 -0.857 1.00 97.38 299 GLU A CA 1
ATOM 2431 C C . GLU A 1 299 ? 19.542 10.814 -1.094 1.00 97.38 299 GLU A C 1
ATOM 2433 O O . GLU A 1 299 ? 18.767 10.694 -0.141 1.00 97.38 299 GLU A O 1
ATOM 2438 N N . LYS A 1 300 ? 19.094 10.882 -2.353 1.00 97.69 300 LYS A N 1
ATOM 2439 C CA . LYS A 1 300 ? 17.673 10.748 -2.703 1.00 97.69 300 LYS A CA 1
ATOM 2440 C C . LYS A 1 300 ? 17.138 9.369 -2.333 1.00 97.69 300 LYS A C 1
ATOM 2442 O O . LYS A 1 300 ? 16.063 9.291 -1.744 1.00 97.69 300 LYS A O 1
ATOM 2447 N N . VAL A 1 301 ? 17.882 8.294 -2.606 1.00 97.25 301 VAL A N 1
ATOM 2448 C CA . VAL A 1 301 ? 17.508 6.924 -2.211 1.00 97.25 301 VAL A CA 1
ATOM 2449 C C . VAL A 1 301 ? 17.409 6.799 -0.693 1.00 97.25 301 VAL A C 1
ATOM 2451 O O . VAL A 1 301 ? 16.442 6.239 -0.178 1.00 97.25 301 VAL A O 1
ATOM 2454 N N . LYS A 1 302 ? 18.377 7.346 0.047 1.00 96.31 302 LYS A N 1
ATOM 2455 C CA . LYS A 1 302 ? 18.370 7.342 1.513 1.00 96.31 302 LYS A CA 1
ATOM 2456 C C . LYS A 1 302 ? 17.167 8.099 2.076 1.00 96.31 302 LYS A C 1
ATOM 2458 O O . LYS A 1 302 ? 16.509 7.583 2.977 1.00 96.31 302 LYS A O 1
ATOM 2463 N N . LYS A 1 303 ? 16.853 9.283 1.538 1.00 97.00 303 LYS A N 1
ATOM 2464 C CA . LYS A 1 303 ? 15.662 10.062 1.919 1.00 97.00 303 LYS A CA 1
ATOM 2465 C C . LYS A 1 303 ? 14.372 9.317 1.581 1.00 97.00 303 LYS A C 1
ATOM 2467 O O . LYS A 1 303 ? 13.507 9.207 2.442 1.00 97.00 303 LYS A O 1
ATOM 2472 N N . LEU A 1 304 ? 14.271 8.753 0.376 1.00 97.38 304 LEU A N 1
ATOM 2473 C CA . LEU A 1 304 ? 13.128 7.948 -0.057 1.00 97.38 304 LEU A CA 1
ATOM 2474 C C . LEU A 1 304 ? 12.896 6.764 0.888 1.00 97.38 304 LEU A C 1
ATOM 2476 O O . LEU A 1 304 ? 11.779 6.577 1.361 1.00 97.38 304 LEU A O 1
ATOM 2480 N N . ARG A 1 305 ? 13.959 6.026 1.241 1.00 96.06 305 ARG A N 1
ATOM 2481 C CA . ARG A 1 305 ? 13.887 4.909 2.193 1.00 96.06 305 ARG A CA 1
ATOM 2482 C C . ARG A 1 305 ? 13.290 5.340 3.527 1.00 96.06 305 ARG A C 1
ATOM 2484 O O . ARG A 1 305 ? 12.450 4.631 4.061 1.00 96.06 305 ARG A O 1
ATOM 2491 N N . GLN A 1 306 ? 13.698 6.496 4.052 1.00 96.62 306 GLN A N 1
ATOM 2492 C CA . GLN A 1 306 ? 13.177 7.009 5.321 1.00 96.62 306 GLN A CA 1
ATOM 2493 C C . GLN A 1 306 ? 11.745 7.545 5.229 1.00 96.62 306 GLN A C 1
ATOM 2495 O O . GLN A 1 306 ? 11.115 7.676 6.265 1.00 96.62 306 GLN A O 1
ATOM 2500 N N . ARG A 1 307 ? 11.215 7.837 4.036 1.00 96.62 307 ARG A N 1
ATOM 2501 C CA . ARG A 1 307 ? 9.811 8.247 3.856 1.00 96.62 307 ARG A CA 1
ATOM 2502 C C . ARG A 1 307 ? 8.844 7.068 3.714 1.00 96.62 307 ARG A C 1
ATOM 2504 O O . ARG A 1 307 ? 7.653 7.243 3.962 1.00 96.62 307 ARG A O 1
ATOM 2511 N N . LEU A 1 308 ? 9.341 5.892 3.315 1.00 95.44 308 LEU A N 1
ATOM 2512 C CA . LEU A 1 308 ? 8.552 4.657 3.263 1.00 95.44 308 LEU A CA 1
ATOM 2513 C C . LEU A 1 308 ? 8.062 4.264 4.660 1.00 95.44 308 LEU A C 1
ATOM 2515 O O . LEU A 1 308 ? 8.721 4.562 5.661 1.00 95.44 308 LEU A O 1
ATOM 2519 N N . LEU A 1 309 ? 6.943 3.536 4.701 1.00 95.44 309 LEU A N 1
ATOM 2520 C CA . LEU A 1 309 ? 6.476 2.840 5.899 1.00 95.44 309 LEU A CA 1
ATOM 2521 C C . LEU A 1 309 ? 7.621 2.001 6.493 1.00 95.44 309 LEU A C 1
ATOM 2523 O O . LEU A 1 309 ? 8.377 1.394 5.726 1.00 95.44 309 LEU A O 1
ATOM 2527 N N . SER A 1 310 ? 7.753 1.974 7.823 1.00 95.69 310 SER A N 1
ATOM 2528 C CA . SER A 1 310 ? 8.851 1.346 8.581 1.00 95.69 310 SER A CA 1
ATOM 2529 C C . SER A 1 310 ? 8.864 -0.186 8.506 1.00 95.69 310 SER A C 1
ATOM 2531 O O . SER A 1 310 ? 8.789 -0.892 9.501 1.00 95.69 310 SER A O 1
ATOM 2533 N N . SER A 1 311 ? 8.992 -0.705 7.291 1.00 91.12 311 SER A N 1
ATOM 2534 C CA . SER A 1 311 ? 8.984 -2.121 6.925 1.00 91.12 311 SER A CA 1
ATOM 2535 C C . SER A 1 311 ? 10.393 -2.694 6.750 1.00 91.12 311 SER A C 1
ATOM 2537 O O . SER A 1 311 ? 10.534 -3.891 6.503 1.00 91.12 311 SER A O 1
ATOM 2539 N N . THR A 1 312 ? 11.447 -1.875 6.900 1.00 91.56 312 THR A N 1
ATOM 2540 C CA . THR A 1 312 ? 12.848 -2.317 6.892 1.00 91.56 312 THR A CA 1
ATOM 2541 C C . THR A 1 312 ? 13.630 -1.870 8.129 1.00 91.56 312 THR A C 1
ATOM 2543 O O . THR A 1 312 ? 13.391 -0.819 8.715 1.00 91.56 312 THR A O 1
ATOM 2546 N N . VAL A 1 313 ? 14.634 -2.667 8.503 1.00 93.00 313 VAL A N 1
ATOM 2547 C CA . VAL A 1 313 ? 15.534 -2.458 9.658 1.00 93.00 313 VAL A CA 1
ATOM 2548 C C . VAL A 1 313 ? 16.410 -1.204 9.557 1.00 93.00 313 VAL A C 1
ATOM 2550 O O . VAL A 1 313 ? 17.116 -0.855 10.503 1.00 93.00 313 VAL A O 1
ATOM 2553 N N . GLU A 1 314 ? 16.400 -0.550 8.400 1.00 93.75 314 GLU A N 1
ATOM 2554 C CA . GLU A 1 314 ? 17.095 0.709 8.137 1.00 93.75 314 GLU A CA 1
ATOM 2555 C C . GLU A 1 314 ? 16.229 1.936 8.475 1.00 93.75 314 GLU A C 1
ATOM 2557 O O . GLU A 1 314 ? 16.743 3.059 8.507 1.00 93.75 314 GLU A O 1
ATOM 2562 N N . ASN A 1 315 ? 14.914 1.760 8.659 1.00 95.31 315 ASN A N 1
ATOM 2563 C CA . ASN A 1 315 ? 14.004 2.854 8.975 1.00 95.31 315 ASN A CA 1
ATOM 2564 C C . ASN A 1 315 ? 14.237 3.368 10.395 1.00 95.31 315 ASN A C 1
ATOM 2566 O O . ASN A 1 315 ? 14.383 2.603 11.348 1.00 95.31 315 ASN A O 1
ATOM 2570 N N . LYS A 1 316 ? 14.253 4.692 10.524 1.00 95.38 316 LYS A N 1
ATOM 2571 C CA . LYS A 1 316 ? 14.238 5.385 11.807 1.00 95.38 316 LYS A CA 1
ATOM 2572 C C . LYS A 1 316 ? 12.803 5.706 12.204 1.00 95.38 316 LYS A C 1
ATOM 2574 O O . LYS A 1 316 ? 11.924 5.789 11.348 1.00 95.38 316 LYS A O 1
ATOM 2579 N N . THR A 1 317 ? 12.605 5.930 13.500 1.00 95.81 317 THR A N 1
ATOM 2580 C CA . THR A 1 317 ? 11.326 6.417 14.019 1.00 95.81 317 THR A CA 1
ATOM 2581 C C . THR A 1 317 ? 10.929 7.731 13.354 1.00 95.81 317 THR A C 1
ATOM 2583 O O . THR A 1 317 ? 11.770 8.601 13.109 1.00 95.81 317 THR A O 1
ATOM 2586 N N . LYS A 1 318 ? 9.632 7.853 13.069 1.00 96.31 318 LYS A N 1
ATOM 2587 C CA . LYS A 1 318 ? 9.001 9.049 12.504 1.00 96.31 318 LYS A CA 1
ATOM 2588 C C . LYS A 1 318 ? 8.110 9.771 13.518 1.00 96.31 318 LYS A C 1
ATOM 2590 O O . LYS A 1 318 ? 7.468 10.747 13.145 1.00 96.31 318 LYS A O 1
ATOM 2595 N N . LYS A 1 319 ? 8.072 9.316 14.780 1.00 93.62 319 LYS A N 1
ATOM 2596 C CA . LYS A 1 319 ? 7.162 9.812 15.831 1.00 93.62 319 LYS A CA 1
ATOM 2597 C C . LYS A 1 319 ? 7.198 11.342 15.954 1.00 93.62 319 LYS A C 1
ATOM 2599 O O . LYS A 1 319 ? 6.169 11.978 15.783 1.00 93.62 319 LYS A O 1
ATOM 2604 N N . ASP A 1 320 ? 8.373 11.950 16.115 1.00 92.94 320 ASP A N 1
ATOM 2605 C CA . ASP A 1 320 ? 8.478 13.415 16.267 1.00 92.94 320 ASP A CA 1
ATOM 2606 C C . ASP A 1 320 ? 8.019 14.187 15.020 1.00 92.94 320 ASP A C 1
ATOM 2608 O O . ASP A 1 320 ? 7.370 15.227 15.122 1.00 92.94 320 ASP A O 1
ATOM 2612 N N . GLN A 1 321 ? 8.343 13.674 13.827 1.00 95.25 321 GLN A N 1
ATOM 2613 C CA . GLN A 1 321 ? 7.949 14.292 12.556 1.00 95.25 321 GLN A CA 1
ATOM 2614 C C . GLN A 1 321 ? 6.433 14.233 12.365 1.00 95.25 321 GLN A C 1
ATOM 2616 O O . GLN A 1 321 ? 5.821 15.215 11.951 1.00 95.25 321 GLN A O 1
ATOM 2621 N N . LEU A 1 322 ? 5.833 13.089 12.695 1.00 94.50 322 LEU A N 1
ATOM 2622 C CA . LEU A 1 322 ? 4.395 12.882 12.616 1.00 94.50 322 LEU A CA 1
ATOM 2623 C C . LEU A 1 322 ? 3.678 13.731 13.667 1.00 94.50 322 LEU A C 1
ATOM 2625 O O . LEU A 1 322 ? 2.754 14.451 13.305 1.00 94.50 322 LEU A O 1
ATOM 2629 N N . TYR A 1 323 ? 4.159 13.775 14.912 1.00 90.00 323 TYR A N 1
ATOM 2630 C CA . TYR A 1 323 ? 3.629 14.677 15.937 1.00 90.00 323 TYR A CA 1
ATOM 2631 C C . TYR A 1 323 ? 3.643 16.137 15.470 1.00 90.00 323 TYR A C 1
ATOM 2633 O O . TYR A 1 323 ? 2.611 16.803 15.484 1.00 90.00 323 TYR A O 1
ATOM 2641 N N . ALA A 1 324 ? 4.790 16.630 14.987 1.00 92.81 324 ALA A N 1
ATOM 2642 C CA . ALA A 1 324 ? 4.914 18.003 14.502 1.00 92.81 324 ALA A CA 1
ATOM 2643 C C . ALA A 1 324 ? 3.949 18.293 13.342 1.00 92.81 324 ALA A C 1
ATOM 2645 O O . ALA A 1 324 ? 3.344 19.363 13.292 1.00 92.81 324 ALA A O 1
ATOM 2646 N N . LYS A 1 325 ? 3.765 17.332 12.434 1.00 93.25 325 LYS A N 1
ATOM 2647 C CA . LYS A 1 325 ? 2.811 17.438 11.331 1.00 93.25 325 LYS A CA 1
ATOM 2648 C C . LYS A 1 325 ? 1.371 17.534 11.840 1.00 93.25 325 LYS A C 1
ATOM 2650 O O . LYS A 1 325 ? 0.653 18.452 11.456 1.00 93.25 325 LYS A O 1
ATOM 2655 N N . TYR A 1 326 ? 0.937 16.612 12.697 1.00 87.88 326 TYR A N 1
ATOM 2656 C CA . TYR A 1 326 ? -0.419 16.653 13.249 1.00 87.88 326 TYR A CA 1
ATOM 2657 C C . TYR A 1 326 ? -0.641 17.903 14.104 1.00 87.88 326 TYR A C 1
ATOM 2659 O O . TYR A 1 326 ? -1.730 18.470 14.073 1.00 87.88 326 TYR A O 1
ATOM 2667 N N . ALA A 1 327 ? 0.399 18.415 14.763 1.00 82.62 327 ALA A N 1
ATOM 2668 C CA . ALA A 1 327 ? 0.337 19.694 15.450 1.00 82.62 327 ALA A CA 1
ATOM 2669 C C . ALA A 1 327 ? 0.127 20.881 14.492 1.00 82.62 327 ALA A C 1
ATOM 2671 O O . ALA A 1 327 ? -0.703 21.744 14.761 1.00 82.62 327 ALA A O 1
ATOM 2672 N N . GLN A 1 328 ? 0.817 20.908 13.348 1.00 91.38 328 GLN A N 1
ATOM 2673 C CA . GLN A 1 328 ? 0.617 21.931 12.309 1.00 91.38 328 GLN A CA 1
ATOM 2674 C C . GLN A 1 328 ? -0.779 21.878 11.681 1.00 91.38 328 GLN A C 1
ATOM 2676 O O . GLN A 1 328 ? -1.311 22.907 11.272 1.00 91.38 328 GLN A O 1
ATOM 2681 N N . LEU A 1 329 ? -1.380 20.690 11.621 1.00 86.50 329 LEU A N 1
ATOM 2682 C CA . LEU A 1 329 ? -2.757 20.499 11.170 1.00 86.50 329 LEU A CA 1
ATOM 2683 C C . LEU A 1 329 ? -3.802 20.877 12.233 1.00 86.50 329 LEU A C 1
ATOM 2685 O O . LEU A 1 329 ? -4.991 20.752 11.955 1.00 86.50 329 LEU A O 1
ATOM 2689 N N . ASN A 1 330 ? -3.382 21.322 13.426 1.00 80.81 330 ASN A N 1
ATOM 2690 C CA . ASN A 1 330 ? -4.237 21.513 14.604 1.00 80.81 330 ASN A CA 1
ATOM 2691 C C . ASN A 1 330 ? -5.017 20.238 14.977 1.00 80.81 330 ASN A C 1
ATOM 2693 O O . ASN A 1 330 ? -6.183 20.285 15.352 1.00 80.81 330 ASN A O 1
ATOM 2697 N N . ARG A 1 331 ? -4.364 19.081 14.828 1.00 81.75 331 ARG A N 1
ATOM 2698 C CA . ARG A 1 331 ? -4.895 17.736 15.090 1.00 81.75 331 ARG A CA 1
ATOM 2699 C C . ARG A 1 331 ? -4.079 17.009 16.167 1.00 81.75 331 ARG A C 1
ATOM 2701 O O . ARG A 1 331 ? -3.910 15.795 16.096 1.00 81.75 331 ARG A O 1
ATOM 2708 N N . GLN A 1 332 ? -3.551 17.729 17.158 1.00 77.12 332 GLN A N 1
ATOM 2709 C CA . GLN A 1 332 ? -2.786 17.142 18.270 1.00 77.12 332 GLN A CA 1
ATOM 2710 C C . GLN A 1 332 ? -3.602 16.063 18.984 1.00 77.12 332 GLN A C 1
ATOM 2712 O O . GLN A 1 332 ? -3.104 14.972 19.214 1.00 77.12 332 GLN A O 1
ATOM 2717 N N . VAL A 1 333 ? -4.886 16.322 19.229 1.00 62.97 333 VAL A N 1
ATOM 2718 C CA . VAL A 1 333 ? -5.741 15.366 19.940 1.00 62.97 333 VAL A CA 1
ATOM 2719 C C . VAL A 1 333 ? -6.014 14.100 19.124 1.00 62.97 333 VAL A C 1
ATOM 2721 O O . VAL A 1 333 ? -6.088 13.001 19.671 1.00 62.97 333 VAL A O 1
ATOM 2724 N N . PHE A 1 334 ? -6.091 14.227 17.796 1.00 76.75 334 PHE A N 1
ATOM 2725 C CA . PHE A 1 334 ? -6.219 13.070 16.910 1.00 76.75 334 PHE A CA 1
ATOM 2726 C C . PHE A 1 334 ? -5.006 12.162 17.070 1.00 76.75 334 PHE A C 1
ATOM 2728 O O . PHE A 1 334 ? -5.138 10.947 17.184 1.00 76.75 334 PHE A O 1
ATOM 2735 N N . TYR A 1 335 ? -3.832 12.788 17.118 1.00 79.38 335 TYR A N 1
ATOM 2736 C CA . TYR A 1 335 ? -2.565 12.114 17.314 1.00 79.38 335 TYR A CA 1
ATOM 2737 C C . TYR A 1 335 ? -2.426 11.514 18.720 1.00 79.38 335 TYR A C 1
ATOM 2739 O O . TYR A 1 335 ? -1.955 10.387 18.840 1.00 79.38 335 TYR A O 1
ATOM 2747 N N . ASP A 1 336 ? -2.888 12.200 19.768 1.00 72.44 336 ASP A N 1
ATOM 2748 C CA . ASP A 1 336 ? -2.870 11.679 21.140 1.00 72.44 336 ASP A CA 1
ATOM 2749 C C . ASP A 1 336 ? -3.710 10.400 21.279 1.00 72.44 336 ASP A C 1
ATOM 2751 O O . ASP A 1 336 ? -3.279 9.457 21.936 1.00 72.44 336 ASP A O 1
ATOM 2755 N N . ARG A 1 337 ? -4.855 10.302 20.588 1.00 73.38 337 ARG A N 1
ATOM 2756 C CA . ARG A 1 337 ? -5.650 9.057 20.549 1.00 73.38 337 ARG A CA 1
ATOM 2757 C C . ARG A 1 337 ? -4.927 7.915 19.852 1.00 73.38 337 ARG A C 1
ATOM 2759 O O . ARG A 1 337 ? -4.970 6.781 20.316 1.00 73.38 337 ARG A O 1
ATOM 2766 N N . ILE A 1 338 ? -4.222 8.212 18.762 1.00 83.19 338 ILE A N 1
ATOM 2767 C CA . ILE A 1 338 ? -3.372 7.214 18.108 1.00 83.19 338 ILE A CA 1
ATOM 2768 C C . ILE A 1 338 ? -2.286 6.726 19.079 1.00 83.19 338 ILE A C 1
ATOM 2770 O O . ILE A 1 338 ? -1.964 5.539 19.087 1.00 83.19 338 ILE A O 1
ATOM 2774 N N . LEU A 1 339 ? -1.727 7.612 19.912 1.00 79.62 339 LEU A N 1
ATOM 2775 C CA . LEU A 1 339 ? -0.760 7.227 20.943 1.00 79.62 339 LEU A CA 1
ATOM 2776 C C . LEU A 1 339 ? -1.385 6.368 22.048 1.00 79.62 339 LEU A C 1
ATOM 2778 O O . LEU A 1 339 ? -0.745 5.409 22.474 1.00 79.62 339 LEU A O 1
ATOM 2782 N N . GLU A 1 340 ? -2.597 6.690 22.498 1.00 75.12 340 GLU A N 1
ATOM 2783 C CA . GLU A 1 340 ? -3.340 5.915 23.502 1.00 75.12 340 GLU A CA 1
ATOM 2784 C C . GLU A 1 340 ? -3.646 4.507 22.981 1.00 75.12 340 GLU A C 1
ATOM 2786 O O . GLU A 1 340 ? -3.148 3.532 23.536 1.00 75.12 340 GLU A O 1
ATOM 2791 N N . SER A 1 341 ? -4.299 4.406 21.819 1.00 82.06 341 SER A N 1
ATOM 2792 C CA . SER A 1 341 ? -4.575 3.135 21.137 1.00 82.06 341 SER A CA 1
ATOM 2793 C C . SER A 1 341 ? -3.300 2.315 20.889 1.00 82.06 341 SER A C 1
ATOM 2795 O O . SER A 1 341 ? -3.275 1.104 21.098 1.00 82.06 341 SER A O 1
ATOM 2797 N N . PHE A 1 342 ? -2.201 2.970 20.493 1.00 85.31 342 PHE A N 1
ATOM 2798 C CA . PHE A 1 342 ? -0.910 2.301 20.327 1.00 85.31 342 PHE A CA 1
ATOM 2799 C C . PHE A 1 342 ? -0.356 1.755 21.651 1.00 85.31 342 PHE A C 1
ATOM 2801 O O . PHE A 1 342 ? 0.221 0.671 21.658 1.00 85.31 342 PHE A O 1
ATOM 2808 N N . SER A 1 343 ? -0.515 2.497 22.750 1.00 78.06 343 SER A N 1
ATOM 2809 C CA . SER A 1 343 ? -0.013 2.124 24.081 1.00 78.06 343 SER A CA 1
ATOM 2810 C C . SER A 1 343 ? -0.844 1.021 24.741 1.00 78.06 343 SER A C 1
ATOM 2812 O O . SER A 1 343 ? -0.313 0.229 25.519 1.00 78.06 343 SER A O 1
ATOM 2814 N N . ASP A 1 344 ? -2.132 0.941 24.413 1.00 80.00 344 ASP A N 1
ATOM 2815 C CA . ASP A 1 344 ? -3.049 -0.066 24.951 1.00 80.00 344 ASP A CA 1
ATOM 2816 C C . ASP A 1 344 ? -2.952 -1.419 24.230 1.00 80.00 344 ASP A C 1
ATOM 2818 O O . ASP A 1 344 ? -3.522 -2.415 24.685 1.00 80.00 344 ASP A O 1
ATOM 2822 N N . GLN A 1 345 ? -2.182 -1.504 23.139 1.00 84.56 345 GLN A N 1
ATOM 2823 C CA . GLN A 1 345 ? -2.073 -2.716 22.337 1.00 84.56 345 GLN A CA 1
ATOM 2824 C C . GLN A 1 345 ? -1.161 -3.780 22.975 1.00 84.56 345 GLN A C 1
ATOM 2826 O O . GLN A 1 345 ? 0.034 -3.917 22.681 1.00 84.56 345 GLN A O 1
ATOM 2831 N N . LYS A 1 346 ? -1.768 -4.592 23.841 1.00 85.50 346 LYS A N 1
ATOM 2832 C CA . LYS A 1 346 ? -1.116 -5.628 24.655 1.00 85.50 346 LYS A CA 1
ATOM 2833 C C . LYS A 1 346 ? -0.359 -6.678 23.836 1.00 85.50 346 LYS A C 1
ATOM 2835 O O . LYS A 1 346 ? 0.762 -7.023 24.207 1.00 85.50 346 LYS A O 1
ATOM 2840 N N . ALA A 1 347 ? -0.923 -7.179 22.735 1.00 89.94 347 ALA A N 1
ATOM 2841 C CA . ALA A 1 347 ? -0.297 -8.245 21.943 1.00 89.94 347 ALA A CA 1
ATOM 2842 C C . ALA A 1 347 ? 0.968 -7.756 21.220 1.00 89.94 347 ALA A C 1
ATOM 2844 O O . ALA A 1 347 ? 1.984 -8.451 21.178 1.00 89.94 347 ALA A O 1
ATOM 2845 N N . MET A 1 348 ? 0.946 -6.524 20.702 1.00 93.81 348 MET A N 1
ATOM 2846 C CA . MET A 1 348 ? 2.140 -5.886 20.139 1.00 93.81 348 MET A CA 1
ATOM 2847 C C . MET A 1 348 ? 3.216 -5.699 21.213 1.00 93.81 348 MET A C 1
ATOM 2849 O O . MET A 1 348 ? 4.385 -5.991 20.961 1.00 93.81 348 MET A O 1
ATOM 2853 N N . HIS A 1 349 ? 2.845 -5.214 22.401 1.00 90.94 349 HIS A N 1
ATOM 2854 C CA . HIS A 1 349 ? 3.799 -5.016 23.491 1.00 90.94 349 HIS A CA 1
ATOM 2855 C C . HIS A 1 349 ? 4.432 -6.332 23.961 1.00 90.94 349 HIS A C 1
ATOM 2857 O O . HIS A 1 349 ? 5.645 -6.356 24.178 1.00 90.94 349 HIS A O 1
ATOM 2863 N N . GLU A 1 350 ? 3.671 -7.430 24.007 1.00 92.44 350 GLU A N 1
ATOM 2864 C CA . GLU A 1 350 ? 4.209 -8.776 24.244 1.00 92.44 350 GLU A CA 1
ATOM 2865 C C . GLU A 1 350 ? 5.259 -9.152 23.183 1.00 92.44 350 GLU A C 1
ATOM 2867 O O . GLU A 1 350 ? 6.391 -9.503 23.523 1.00 92.44 350 GLU A O 1
ATOM 2872 N N . VAL A 1 351 ? 4.934 -9.006 21.890 1.00 94.56 351 VAL A N 1
ATOM 2873 C CA . VAL A 1 351 ? 5.883 -9.261 20.789 1.00 94.56 351 VAL A CA 1
ATOM 2874 C C . VAL A 1 351 ? 7.161 -8.440 20.970 1.00 94.56 351 VAL A C 1
ATOM 2876 O O . VAL A 1 351 ? 8.271 -8.967 20.863 1.00 94.56 351 VAL A O 1
ATOM 2879 N N . LEU A 1 352 ? 7.032 -7.145 21.260 1.00 94.69 352 LEU A N 1
ATOM 2880 C CA . LEU A 1 352 ? 8.177 -6.259 21.455 1.00 94.69 352 LEU A CA 1
ATOM 2881 C C . LEU A 1 352 ? 9.020 -6.668 22.665 1.00 94.69 352 LEU A C 1
ATOM 2883 O O . LEU A 1 352 ? 10.249 -6.586 22.594 1.00 94.69 352 LEU A O 1
ATOM 2887 N N . GLU A 1 353 ? 8.410 -7.126 23.756 1.00 94.44 353 GLU A N 1
ATOM 2888 C CA . GLU A 1 353 ? 9.127 -7.626 24.927 1.00 94.44 353 GLU A CA 1
ATOM 2889 C C . GLU A 1 353 ? 9.975 -8.857 24.578 1.00 94.44 353 GLU A C 1
ATOM 2891 O O . GLU A 1 353 ? 11.182 -8.872 24.857 1.00 94.44 353 GLU A O 1
ATOM 2896 N N . ILE A 1 354 ? 9.388 -9.838 23.881 1.00 94.31 354 ILE A N 1
ATOM 2897 C CA . ILE A 1 354 ? 10.088 -11.053 23.440 1.00 94.31 354 ILE A CA 1
ATOM 2898 C C . ILE A 1 354 ? 11.246 -10.705 22.499 1.00 94.31 354 ILE A C 1
ATOM 2900 O O . ILE A 1 354 ? 12.372 -11.185 22.672 1.00 94.31 354 ILE A O 1
ATOM 2904 N N . LEU A 1 355 ? 11.002 -9.841 21.509 1.00 95.06 355 LEU A N 1
ATOM 2905 C CA . LEU A 1 355 ? 12.025 -9.438 20.545 1.00 95.06 355 LEU A CA 1
ATOM 2906 C C . LEU A 1 355 ? 13.154 -8.646 21.218 1.00 95.06 355 LEU A C 1
ATOM 2908 O O . LEU A 1 355 ? 14.326 -8.837 20.886 1.00 95.06 355 LEU A O 1
ATOM 2912 N N . ASN A 1 356 ? 12.842 -7.789 22.191 1.00 95.25 356 ASN A N 1
ATOM 2913 C CA . ASN A 1 356 ? 13.855 -7.070 22.961 1.00 95.25 356 ASN A CA 1
ATOM 2914 C C . ASN A 1 356 ? 14.651 -7.999 23.886 1.00 95.25 356 ASN A C 1
ATOM 2916 O O . ASN A 1 356 ? 15.859 -7.806 24.036 1.00 95.25 356 ASN A O 1
ATOM 2920 N N . LEU A 1 357 ? 14.029 -9.029 24.464 1.00 93.94 357 LEU A N 1
ATOM 2921 C CA . LEU A 1 357 ? 14.751 -10.074 25.188 1.00 93.94 357 LEU A CA 1
ATOM 2922 C C . LEU A 1 357 ? 15.706 -10.826 24.252 1.00 93.94 357 LEU A C 1
ATOM 2924 O O . LEU A 1 357 ? 16.898 -10.919 24.542 1.00 93.94 357 LEU A O 1
ATOM 2928 N N . ALA A 1 358 ? 15.224 -11.259 23.084 1.00 93.88 358 ALA A N 1
ATOM 2929 C CA . ALA A 1 358 ? 16.046 -11.914 22.067 1.00 93.88 358 ALA A CA 1
ATOM 2930 C C . ALA A 1 358 ? 17.212 -11.032 21.594 1.00 93.88 358 ALA A C 1
ATOM 2932 O O . ALA A 1 358 ? 18.311 -11.532 21.350 1.00 93.88 358 ALA A O 1
ATOM 2933 N N . ARG A 1 359 ? 17.001 -9.713 21.502 1.00 95.19 359 ARG A N 1
ATOM 2934 C CA . ARG A 1 359 ? 18.056 -8.735 21.217 1.00 95.19 359 ARG A CA 1
ATOM 2935 C C . ARG A 1 359 ? 19.123 -8.720 22.311 1.00 95.19 359 ARG A C 1
ATOM 2937 O O . ARG A 1 359 ? 20.306 -8.784 21.988 1.00 95.19 359 ARG A O 1
ATOM 2944 N N . ARG A 1 360 ? 18.724 -8.627 23.587 1.00 95.94 360 ARG A N 1
ATOM 2945 C CA . ARG A 1 360 ? 19.654 -8.610 24.735 1.00 95.94 360 ARG A CA 1
ATOM 2946 C C . ARG A 1 360 ? 20.475 -9.895 24.829 1.00 95.94 360 ARG A C 1
ATOM 2948 O O . ARG A 1 360 ? 21.645 -9.843 25.180 1.00 95.94 360 ARG A O 1
ATOM 2955 N N . GLU A 1 361 ? 19.874 -11.022 24.465 1.00 95.12 361 GLU A N 1
ATOM 2956 C CA . GLU A 1 361 ? 20.514 -12.341 24.463 1.00 95.12 361 GLU A CA 1
ATOM 2957 C C . GLU A 1 361 ? 21.321 -12.634 23.183 1.00 95.12 361 GLU A C 1
ATOM 2959 O O . GLU A 1 361 ? 21.873 -13.722 23.041 1.00 95.12 361 GLU A O 1
ATOM 2964 N N . GLY A 1 362 ? 21.391 -11.696 22.230 1.00 93.88 362 GLY A N 1
ATOM 2965 C CA . GLY A 1 362 ? 22.146 -11.870 20.983 1.00 93.88 362 GLY A CA 1
ATOM 2966 C C . GLY A 1 362 ? 21.557 -12.911 20.024 1.00 93.88 362 GLY A C 1
ATOM 2967 O O . GLY A 1 362 ? 22.262 -13.405 19.148 1.00 93.88 362 GLY A O 1
ATOM 2968 N N . ARG A 1 363 ? 20.271 -13.253 20.175 1.00 93.69 363 ARG A N 1
ATOM 2969 C CA . ARG A 1 363 ? 19.581 -14.259 19.352 1.00 93.69 363 ARG A CA 1
ATOM 2970 C C . ARG A 1 363 ? 19.066 -13.709 18.022 1.00 93.69 363 ARG A C 1
ATOM 2972 O O . ARG A 1 363 ? 18.823 -14.486 17.108 1.00 93.69 363 ARG A O 1
ATOM 2979 N N . LEU A 1 364 ? 18.888 -12.394 17.887 1.00 93.06 364 LEU A N 1
ATOM 2980 C CA . LEU A 1 364 ? 18.399 -11.791 16.644 1.00 93.06 364 LEU A CA 1
ATOM 2981 C C . LEU A 1 364 ? 19.480 -11.753 15.555 1.00 93.06 364 LEU A C 1
ATOM 2983 O O . LEU A 1 364 ? 20.610 -11.339 15.793 1.00 93.06 364 LEU A O 1
ATOM 2987 N N . ASN A 1 365 ? 19.096 -12.056 14.312 1.00 90.00 365 ASN A N 1
ATOM 2988 C CA . ASN A 1 365 ? 19.968 -11.849 13.146 1.00 90.00 365 ASN A CA 1
ATOM 2989 C C . ASN A 1 365 ? 20.176 -10.359 12.796 1.00 90.00 365 ASN A C 1
ATOM 2991 O O . ASN A 1 365 ? 21.061 -10.030 12.007 1.00 90.00 365 ASN A O 1
ATOM 2995 N N . ASN A 1 366 ? 19.353 -9.460 13.346 1.00 93.06 366 ASN A N 1
ATOM 2996 C CA . ASN A 1 366 ? 19.508 -8.017 13.234 1.00 93.06 366 ASN A CA 1
ATOM 2997 C C . ASN A 1 366 ? 18.877 -7.314 14.450 1.00 93.06 366 ASN A C 1
ATOM 2999 O O . ASN A 1 366 ? 17.688 -7.468 14.723 1.00 93.06 366 ASN A O 1
ATOM 3003 N N . ASN A 1 367 ? 19.667 -6.499 15.151 1.00 95.19 367 ASN A N 1
ATOM 3004 C CA . ASN A 1 367 ? 19.255 -5.838 16.394 1.00 95.19 367 ASN A CA 1
ATOM 3005 C C . ASN A 1 367 ? 18.235 -4.702 16.213 1.00 95.19 367 ASN A C 1
ATOM 3007 O O . ASN A 1 367 ? 17.682 -4.233 17.207 1.00 95.19 367 ASN A O 1
ATOM 3011 N N . ASN A 1 368 ? 17.965 -4.269 14.980 1.00 95.81 368 ASN A N 1
ATOM 3012 C CA . ASN A 1 368 ? 16.979 -3.226 14.688 1.00 95.81 368 ASN A CA 1
ATOM 3013 C C . ASN A 1 368 ? 15.559 -3.780 14.479 1.00 95.81 368 ASN A C 1
ATOM 3015 O O . ASN A 1 368 ? 14.630 -2.992 14.324 1.00 95.81 368 ASN A O 1
ATOM 3019 N N . ILE A 1 369 ? 15.368 -5.107 14.482 1.00 96.12 369 ILE A N 1
ATOM 3020 C CA . ILE A 1 369 ? 14.046 -5.732 14.295 1.00 96.12 369 ILE A CA 1
ATOM 3021 C C . ILE A 1 369 ? 12.993 -5.202 15.284 1.00 96.12 369 ILE A C 1
ATOM 3023 O O . ILE A 1 369 ? 11.938 -4.801 14.800 1.00 96.12 369 ILE A O 1
ATOM 3027 N N . PRO A 1 370 ? 13.244 -5.119 16.611 1.00 96.56 370 PRO A N 1
ATOM 3028 C CA . PRO A 1 370 ? 12.229 -4.623 17.544 1.00 96.56 370 PRO A CA 1
ATOM 3029 C C . PRO A 1 370 ? 11.779 -3.195 17.208 1.00 96.56 370 PRO A C 1
ATOM 3031 O O . PRO A 1 370 ? 10.587 -2.920 17.162 1.00 96.56 370 PRO A O 1
ATOM 3034 N N . GLY A 1 371 ? 12.727 -2.305 16.887 1.00 96.62 371 GLY A N 1
ATOM 3035 C CA . GLY A 1 371 ? 12.413 -0.920 16.528 1.00 96.62 371 GLY A CA 1
ATOM 3036 C C . GLY A 1 371 ? 11.663 -0.800 15.200 1.00 96.62 371 GLY A C 1
ATOM 3037 O O . GLY A 1 371 ? 10.802 0.060 15.061 1.00 96.62 371 GLY A O 1
ATOM 3038 N N . MET A 1 372 ? 11.949 -1.663 14.223 1.00 96.62 372 MET A N 1
ATOM 3039 C CA . MET A 1 372 ? 11.175 -1.718 12.980 1.00 96.62 372 MET A CA 1
ATOM 3040 C C . MET A 1 372 ? 9.732 -2.163 13.245 1.00 96.62 372 MET A C 1
ATOM 3042 O O . MET A 1 372 ? 8.821 -1.502 12.766 1.00 96.62 372 MET A O 1
ATOM 3046 N N . VAL A 1 373 ? 9.524 -3.228 14.029 1.00 97.19 373 VAL A N 1
ATOM 3047 C CA . VAL A 1 373 ? 8.181 -3.728 14.381 1.00 97.19 373 VAL A CA 1
ATOM 3048 C C . VAL A 1 373 ? 7.377 -2.663 15.132 1.00 97.19 373 VAL A C 1
ATOM 3050 O O . VAL A 1 373 ? 6.238 -2.390 14.768 1.00 97.19 373 VAL A O 1
ATOM 3053 N N . GLU A 1 374 ? 7.983 -2.005 16.124 1.00 97.19 374 GLU A N 1
ATOM 3054 C CA . GLU A 1 374 ? 7.343 -0.919 16.877 1.00 97.19 374 GLU A CA 1
ATOM 3055 C C . GLU A 1 374 ? 6.924 0.235 15.954 1.00 97.19 374 GLU A C 1
ATOM 3057 O O . GLU A 1 374 ? 5.778 0.681 15.980 1.00 97.19 374 GLU A O 1
ATOM 3062 N N . ASN A 1 375 ? 7.844 0.708 15.104 1.00 97.81 375 ASN A N 1
ATOM 3063 C CA . ASN A 1 375 ? 7.561 1.810 14.187 1.00 97.81 375 ASN A CA 1
ATOM 3064 C C . ASN A 1 375 ? 6.541 1.418 13.109 1.00 97.81 375 ASN A C 1
ATOM 3066 O O . ASN A 1 375 ? 5.749 2.261 12.704 1.00 97.81 375 ASN A O 1
ATOM 3070 N N . TYR A 1 376 ? 6.543 0.164 12.650 1.00 98.06 376 TYR A N 1
ATOM 3071 C CA . TYR A 1 376 ? 5.563 -0.343 11.694 1.00 98.06 376 TYR A CA 1
ATOM 3072 C C . TYR A 1 376 ? 4.143 -0.245 12.252 1.00 98.06 376 TYR A C 1
ATOM 3074 O O . TYR A 1 376 ? 3.281 0.356 11.615 1.00 98.06 376 TYR A O 1
ATOM 3082 N N . PHE A 1 377 ? 3.907 -0.789 13.449 1.00 97.56 377 PHE A N 1
ATOM 3083 C CA . PHE A 1 377 ? 2.584 -0.745 14.068 1.00 97.56 377 PHE A CA 1
ATOM 3084 C C . PHE A 1 377 ? 2.174 0.670 14.454 1.00 97.56 377 PHE A C 1
ATOM 3086 O O . PHE A 1 377 ? 1.016 1.026 14.275 1.00 97.56 377 PHE A O 1
ATOM 3093 N N . PHE A 1 378 ? 3.119 1.502 14.894 1.00 97.12 378 PHE A N 1
ATOM 3094 C CA . PHE A 1 378 ? 2.845 2.910 15.163 1.00 97.12 378 PHE A CA 1
ATOM 3095 C C . PHE A 1 378 ? 2.350 3.636 13.903 1.00 97.12 378 PHE A C 1
ATOM 3097 O O . PHE A 1 378 ? 1.323 4.311 13.916 1.00 97.12 378 PHE A O 1
ATOM 3104 N N . GLU A 1 379 ? 3.061 3.465 12.790 1.00 98.00 379 GLU A N 1
ATOM 3105 C CA . GLU A 1 379 ? 2.714 4.092 11.516 1.00 98.00 379 GLU A CA 1
ATOM 3106 C C . GLU A 1 379 ? 1.420 3.519 10.922 1.00 98.00 379 GLU A C 1
ATOM 3108 O O . GLU A 1 379 ? 0.602 4.276 10.404 1.00 98.00 379 GLU A O 1
ATOM 3113 N N . MET A 1 380 ? 1.186 2.209 11.033 1.00 97.69 380 MET A N 1
ATOM 3114 C CA . MET A 1 380 ? -0.069 1.596 10.592 1.00 97.69 380 MET A CA 1
ATOM 3115 C C . MET A 1 380 ? -1.261 1.987 11.466 1.00 97.69 380 MET A C 1
ATOM 3117 O O . MET A 1 380 ? -2.358 2.118 10.929 1.00 97.69 380 MET A O 1
ATOM 3121 N N . ASN A 1 381 ? -1.063 2.247 12.763 1.00 95.19 381 ASN A N 1
ATOM 3122 C CA . ASN A 1 381 ? -2.130 2.761 13.617 1.00 95.19 381 ASN A CA 1
ATOM 3123 C C . ASN A 1 381 ? -2.614 4.137 13.124 1.00 95.19 381 ASN A C 1
ATOM 3125 O O . ASN A 1 381 ? -3.815 4.370 12.990 1.00 95.19 381 ASN A O 1
ATOM 3129 N N . ILE A 1 382 ? -1.680 5.016 12.736 1.00 95.44 382 ILE A N 1
ATOM 3130 C CA . ILE A 1 382 ? -2.007 6.297 12.085 1.00 95.44 382 ILE A CA 1
ATOM 3131 C C . ILE A 1 382 ? -2.797 6.063 10.794 1.00 95.44 382 ILE A C 1
ATOM 3133 O O . ILE A 1 382 ? -3.806 6.727 10.562 1.00 95.44 382 ILE A O 1
ATOM 3137 N N . VAL A 1 383 ? -2.341 5.133 9.947 1.00 97.38 383 VAL A N 1
ATOM 3138 C CA . VAL A 1 383 ? -3.017 4.816 8.681 1.00 97.38 383 VAL A CA 1
ATOM 3139 C C . VAL A 1 383 ? -4.452 4.364 8.940 1.00 97.38 383 VAL A C 1
ATOM 3141 O O . VAL A 1 383 ? -5.353 4.887 8.300 1.00 97.38 383 VAL A O 1
ATOM 3144 N N . ILE A 1 384 ? -4.690 3.457 9.889 1.00 95.19 384 ILE A N 1
ATOM 3145 C CA . ILE A 1 384 ? -6.031 2.949 10.221 1.00 95.19 384 ILE A CA 1
ATOM 3146 C C . ILE A 1 384 ? -6.953 4.069 10.709 1.00 95.19 384 ILE A C 1
ATOM 3148 O O . ILE A 1 384 ? -8.080 4.187 10.224 1.00 95.19 384 ILE A O 1
ATOM 3152 N N . HIS A 1 385 ? -6.465 4.940 11.593 1.00 91.62 385 HIS A N 1
ATOM 3153 C CA . HIS A 1 385 ? -7.237 6.085 12.077 1.00 91.62 385 HIS A CA 1
ATOM 3154 C C . HIS A 1 385 ? -7.586 7.068 10.949 1.00 91.62 385 HIS A C 1
ATOM 3156 O O . HIS A 1 385 ? -8.710 7.568 10.874 1.00 91.62 385 HIS A O 1
ATOM 3162 N N . GLU A 1 386 ? -6.651 7.331 10.035 1.00 94.69 386 GLU A N 1
ATOM 3163 C CA . GLU A 1 386 ? -6.918 8.166 8.863 1.00 94.69 386 GLU A CA 1
ATOM 3164 C C . GLU A 1 386 ? -7.870 7.486 7.866 1.00 94.69 386 GLU A C 1
ATOM 3166 O O . GLU A 1 386 ? -8.747 8.157 7.326 1.00 94.69 386 GLU A O 1
ATOM 3171 N N . LEU A 1 387 ? -7.774 6.165 7.663 1.00 94.88 387 LEU A N 1
ATOM 3172 C CA . LEU A 1 387 ? -8.731 5.406 6.848 1.00 94.88 387 LEU A CA 1
ATOM 3173 C C . LEU A 1 387 ? -10.149 5.511 7.424 1.00 94.88 387 LEU A C 1
ATOM 3175 O O . LEU A 1 387 ? -11.083 5.800 6.684 1.00 94.88 387 LEU A O 1
ATOM 3179 N N . SER A 1 388 ? -10.299 5.360 8.741 1.00 89.62 388 SER A N 1
ATOM 3180 C CA . SER A 1 388 ? -11.574 5.549 9.441 1.00 89.62 388 SER A CA 1
ATOM 3181 C C . SER A 1 388 ? -12.173 6.938 9.186 1.00 89.62 388 SER A C 1
ATOM 3183 O O . SER A 1 388 ? -13.365 7.058 8.920 1.00 89.62 388 SER A O 1
ATOM 3185 N N . ARG A 1 389 ? -11.350 7.995 9.216 1.00 89.56 389 ARG A N 1
ATOM 3186 C CA . ARG A 1 389 ? -11.799 9.379 8.995 1.00 89.56 389 ARG A CA 1
ATOM 3187 C C . ARG A 1 389 ? -12.272 9.637 7.560 1.00 89.56 389 ARG A C 1
ATOM 3189 O O . ARG A 1 389 ? -13.218 10.393 7.347 1.00 89.56 389 ARG A O 1
ATOM 3196 N N . ILE A 1 390 ? -11.574 9.094 6.566 1.00 93.75 390 ILE A N 1
ATOM 3197 C CA . ILE A 1 390 ? -11.839 9.397 5.148 1.00 93.75 390 ILE A CA 1
ATOM 3198 C C . ILE A 1 390 ? -12.912 8.503 4.523 1.00 93.75 390 ILE A C 1
ATOM 3200 O O . ILE A 1 390 ? -13.370 8.807 3.421 1.00 93.75 390 ILE A O 1
ATOM 3204 N N . LEU A 1 391 ? -13.292 7.407 5.180 1.00 90.69 391 LEU A N 1
ATOM 3205 C CA . LEU A 1 391 ? -14.353 6.520 4.712 1.00 90.69 391 LEU A CA 1
ATOM 3206 C C . LEU A 1 391 ? -15.727 7.141 4.945 1.00 90.69 391 LEU A C 1
ATOM 3208 O O . LEU A 1 391 ? -16.025 7.629 6.032 1.00 90.69 391 LEU A O 1
ATOM 3212 N N . SER A 1 392 ? -16.576 7.102 3.922 1.00 87.56 392 SER A N 1
ATOM 3213 C CA . SER A 1 392 ? -17.993 7.438 4.053 1.00 87.56 392 SER A CA 1
ATOM 3214 C C . SER A 1 392 ? -18.718 6.405 4.936 1.00 87.56 392 SER A C 1
ATOM 3216 O O . SER A 1 392 ? -18.250 5.270 5.062 1.00 87.56 392 SER A O 1
ATOM 3218 N N . PRO A 1 393 ? -19.887 6.737 5.515 1.00 78.88 393 PRO A N 1
ATOM 3219 C CA . PRO A 1 393 ? -20.712 5.763 6.230 1.00 78.88 393 PRO A CA 1
ATOM 3220 C C . PRO A 1 393 ? -21.008 4.503 5.393 1.00 78.88 393 PRO A C 1
ATOM 3222 O O . PRO A 1 393 ? -21.400 4.595 4.227 1.00 78.88 393 PRO A O 1
ATOM 3225 N N . GLY A 1 394 ? -20.811 3.322 5.990 1.00 79.19 394 GLY A N 1
ATOM 3226 C CA . GLY A 1 394 ? -20.904 2.024 5.303 1.00 79.19 394 GLY A CA 1
ATOM 3227 C C . GLY A 1 394 ? -19.748 1.732 4.334 1.00 79.19 394 GLY A C 1
ATOM 3228 O O . GLY A 1 394 ? -19.805 0.765 3.573 1.00 79.19 394 GLY A O 1
ATOM 3229 N N . GLY A 1 395 ? -18.718 2.582 4.311 1.00 87.31 395 GLY A N 1
ATOM 3230 C CA . GLY A 1 395 ? -17.499 2.347 3.554 1.00 87.31 395 GLY A CA 1
ATOM 3231 C C . GLY A 1 395 ? -16.663 1.226 4.169 1.00 87.31 395 GLY A C 1
ATOM 3232 O O . GLY A 1 395 ? -16.678 1.016 5.381 1.00 87.31 395 GLY A O 1
ATOM 3233 N N . ARG A 1 396 ? -15.929 0.483 3.333 1.00 89.81 396 ARG A N 1
ATOM 3234 C CA . ARG A 1 396 ? -15.197 -0.723 3.767 1.00 89.81 396 ARG A CA 1
ATOM 3235 C C . ARG A 1 396 ? -13.729 -0.700 3.358 1.00 89.81 396 ARG A C 1
ATOM 3237 O O . ARG A 1 396 ? -13.370 -0.187 2.296 1.00 89.81 396 ARG A O 1
ATOM 3244 N N . VAL A 1 397 ? -12.884 -1.325 4.179 1.00 93.88 397 VAL A N 1
ATOM 3245 C CA . VAL A 1 397 ? -11.464 -1.566 3.885 1.00 93.88 397 VAL A CA 1
ATOM 3246 C C . VAL A 1 397 ? -11.240 -3.044 3.600 1.00 93.88 397 VAL A C 1
ATOM 3248 O O . VAL A 1 397 ? -11.556 -3.899 4.419 1.00 93.88 397 VAL A O 1
ATOM 3251 N N . TYR A 1 398 ? -10.622 -3.336 2.461 1.00 94.00 398 TYR A N 1
ATOM 3252 C CA . TYR A 1 398 ? -10.072 -4.643 2.126 1.00 94.00 398 TYR A CA 1
ATOM 3253 C C . TYR A 1 398 ? -8.553 -4.508 2.064 1.00 94.00 398 TYR A C 1
ATOM 3255 O O . TYR A 1 398 ? -7.996 -3.950 1.114 1.00 94.00 398 TYR A O 1
ATOM 3263 N N . MET A 1 399 ? -7.881 -4.999 3.103 1.00 94.38 399 MET A N 1
ATOM 3264 C CA . MET A 1 399 ? -6.431 -4.930 3.243 1.00 94.38 399 MET A CA 1
ATOM 3265 C C . MET A 1 399 ? -5.822 -6.324 3.104 1.00 94.38 399 MET A C 1
ATOM 3267 O O . MET A 1 399 ? -6.148 -7.230 3.862 1.00 94.38 399 MET A O 1
ATOM 3271 N N . VAL A 1 400 ? -4.918 -6.493 2.140 1.00 92.44 400 VAL A N 1
ATOM 3272 C CA . VAL A 1 400 ? -4.085 -7.695 2.029 1.00 92.44 400 VAL A CA 1
ATOM 3273 C C . VAL A 1 400 ? -2.855 -7.493 2.895 1.00 92.44 400 VAL A C 1
ATOM 3275 O O . VAL A 1 400 ? -2.080 -6.571 2.645 1.00 92.44 400 VAL A O 1
ATOM 3278 N N . ASN A 1 401 ? -2.658 -8.356 3.883 1.00 90.50 401 ASN A N 1
ATOM 3279 C CA . ASN A 1 401 ? -1.488 -8.328 4.752 1.00 90.50 401 ASN A CA 1
ATOM 3280 C C . ASN A 1 401 ? -0.864 -9.721 4.886 1.00 90.50 401 ASN A C 1
ATOM 3282 O O . ASN A 1 401 ? -1.415 -10.697 4.375 1.00 90.50 401 ASN A O 1
ATOM 3286 N N . ASP A 1 402 ? 0.290 -9.797 5.543 1.00 88.19 402 ASP A N 1
ATOM 3287 C CA . ASP A 1 402 ? 0.997 -11.048 5.809 1.00 88.19 402 ASP A CA 1
ATOM 3288 C C . ASP A 1 402 ? 1.508 -11.063 7.251 1.00 88.19 402 ASP A C 1
ATOM 3290 O O . ASP A 1 402 ? 2.162 -10.110 7.697 1.00 88.19 402 ASP A O 1
ATOM 3294 N N . ASN A 1 403 ? 1.230 -12.154 7.963 1.00 92.56 403 ASN A N 1
ATOM 3295 C CA . ASN A 1 403 ? 1.817 -12.390 9.274 1.00 92.56 403 ASN A CA 1
ATOM 3296 C C . ASN A 1 403 ? 3.279 -12.781 9.099 1.00 92.56 403 ASN A C 1
ATOM 3298 O O . ASN A 1 403 ? 3.680 -13.437 8.137 1.00 92.56 403 ASN A O 1
ATOM 3302 N N . VAL A 1 404 ? 4.116 -12.325 10.023 1.00 93.12 404 VAL A N 1
ATOM 3303 C CA . VAL A 1 404 ? 5.567 -12.470 9.898 1.00 93.12 404 VAL A CA 1
ATOM 3304 C C . VAL A 1 404 ? 6.123 -13.187 11.105 1.00 93.12 404 VAL A C 1
ATOM 3306 O O . VAL A 1 404 ? 5.567 -13.124 12.195 1.00 93.12 404 VAL A O 1
ATOM 3309 N N . GLN A 1 405 ? 7.263 -13.844 10.919 1.00 92.75 405 GLN A N 1
ATOM 3310 C CA . GLN A 1 405 ? 7.938 -14.548 11.996 1.00 92.75 405 GLN A CA 1
ATOM 3311 C C . GLN A 1 405 ? 9.372 -14.047 12.161 1.00 92.75 405 GLN A C 1
ATOM 3313 O O . GLN A 1 405 ? 10.137 -13.950 11.195 1.00 92.75 405 GLN A O 1
ATOM 3318 N N . TYR A 1 406 ? 9.762 -13.782 13.404 1.00 91.69 406 TYR A N 1
ATOM 3319 C CA . TYR A 1 406 ? 11.125 -13.431 13.785 1.00 91.69 406 TYR A CA 1
ATOM 3320 C C . TYR A 1 406 ? 11.620 -14.401 14.848 1.00 91.69 406 TYR A C 1
ATOM 3322 O O . TYR A 1 406 ? 11.094 -14.444 15.948 1.00 91.69 406 TYR A O 1
ATOM 3330 N N . MET A 1 407 ? 12.663 -15.177 14.540 1.00 87.12 407 MET A N 1
ATOM 3331 C CA . MET A 1 407 ? 13.224 -16.171 15.473 1.00 87.12 407 MET A CA 1
ATOM 3332 C C . MET A 1 407 ? 12.223 -17.235 15.952 1.00 87.12 407 MET A C 1
ATOM 3334 O O . MET A 1 407 ? 12.347 -17.731 17.065 1.00 87.12 407 MET A O 1
ATOM 3338 N N . GLY A 1 408 ? 11.247 -17.600 15.119 1.00 86.50 408 GLY A N 1
ATOM 3339 C CA . GLY A 1 408 ? 10.172 -18.512 15.520 1.00 86.50 408 GLY A CA 1
ATOM 3340 C C . GLY A 1 408 ? 8.982 -17.807 16.179 1.00 86.50 408 GLY A C 1
ATOM 3341 O O . GLY A 1 408 ? 7.906 -18.389 16.245 1.00 86.50 408 GLY A O 1
ATOM 3342 N N . GLU A 1 409 ? 9.130 -16.542 16.577 1.00 88.19 409 GLU A N 1
ATOM 3343 C CA . GLU A 1 409 ? 8.047 -15.757 17.166 1.00 88.19 409 GLU A CA 1
ATOM 3344 C C . GLU A 1 409 ? 7.181 -15.146 16.081 1.00 88.19 409 GLU A C 1
ATOM 3346 O O . GLU A 1 409 ? 7.659 -14.356 15.261 1.00 88.19 409 GLU A O 1
ATOM 3351 N N . GLU A 1 410 ? 5.912 -15.527 16.077 1.00 92.44 410 GLU A N 1
ATOM 3352 C CA . GLU A 1 410 ? 4.921 -14.934 15.199 1.00 92.44 410 GLU A CA 1
ATOM 3353 C C . GLU A 1 410 ? 4.562 -13.518 15.656 1.00 92.44 410 GLU A C 1
ATOM 3355 O O . GLU A 1 410 ? 4.391 -13.235 16.844 1.00 92.44 410 GLU A O 1
ATOM 3360 N N . VAL A 1 411 ? 4.433 -12.631 14.678 1.00 94.94 411 VAL A N 1
ATOM 3361 C CA . VAL A 1 411 ? 3.860 -11.303 14.822 1.00 94.94 411 VAL A CA 1
ATOM 3362 C C . VAL A 1 411 ? 2.509 -11.332 14.095 1.00 94.94 411 VAL A C 1
ATOM 3364 O O . VAL A 1 411 ? 2.514 -11.339 12.858 1.00 94.94 411 VAL A O 1
ATOM 3367 N N . PRO A 1 412 ? 1.377 -11.370 14.826 1.00 94.38 412 PRO A N 1
ATOM 3368 C CA . PRO A 1 412 ? 0.037 -11.432 14.242 1.00 94.38 412 PRO A CA 1
ATOM 3369 C C . PRO A 1 412 ? -0.371 -10.047 13.731 1.00 94.38 412 PRO A C 1
ATOM 3371 O O . PRO A 1 412 ? -1.032 -9.267 14.419 1.00 94.38 412 PRO A O 1
ATOM 3374 N N . VAL A 1 413 ? 0.135 -9.682 12.553 1.00 95.75 413 VAL A N 1
ATOM 3375 C CA . VAL A 1 413 ? -0.018 -8.333 12.005 1.00 95.75 413 VAL A CA 1
ATOM 3376 C C . VAL A 1 413 ? -1.485 -8.046 11.713 1.00 95.75 413 VAL A C 1
ATOM 3378 O O . VAL A 1 413 ? -1.982 -6.992 12.091 1.00 95.75 413 VAL A O 1
ATOM 3381 N N . ASP A 1 414 ? -2.176 -8.974 11.062 1.00 92.69 414 ASP A N 1
ATOM 3382 C CA . ASP A 1 414 ? -3.602 -8.871 10.753 1.00 92.69 414 ASP A CA 1
ATOM 3383 C C . ASP A 1 414 ? -4.471 -8.599 11.990 1.00 92.69 414 ASP A C 1
ATOM 3385 O O . ASP A 1 414 ? -5.288 -7.675 11.970 1.00 92.69 414 ASP A O 1
ATOM 3389 N N . LEU A 1 415 ? -4.253 -9.336 13.078 1.00 91.94 415 LEU A N 1
ATOM 3390 C CA . LEU A 1 415 ? -5.036 -9.205 14.302 1.00 91.94 415 LEU A CA 1
ATOM 3391 C C . LEU A 1 415 ? -4.754 -7.895 15.031 1.00 91.94 415 LEU A C 1
ATOM 3393 O O . LEU A 1 415 ? -5.685 -7.215 15.449 1.00 91.94 415 LEU A O 1
ATOM 3397 N N . ILE A 1 416 ? -3.481 -7.503 15.141 1.00 94.06 416 ILE A N 1
ATOM 3398 C CA . ILE A 1 416 ? -3.105 -6.235 15.785 1.00 94.06 416 ILE A CA 1
ATOM 3399 C C . ILE A 1 416 ? -3.707 -5.047 15.021 1.00 94.06 416 ILE A C 1
ATOM 3401 O O . ILE A 1 416 ? -4.204 -4.103 15.632 1.00 94.06 416 ILE A O 1
ATOM 3405 N N . LEU A 1 417 ? -3.687 -5.087 13.684 1.00 94.44 417 LEU A N 1
ATOM 3406 C CA . LEU A 1 417 ? -4.314 -4.047 12.868 1.00 94.44 417 LEU A CA 1
ATOM 3407 C C . LEU A 1 417 ? -5.847 -4.065 12.969 1.00 94.44 417 LEU A C 1
ATOM 3409 O O . LEU A 1 417 ? -6.462 -3.003 12.928 1.00 94.44 417 LEU A O 1
ATOM 3413 N N . SER A 1 418 ? -6.463 -5.240 13.110 1.00 89.12 418 SER A N 1
ATOM 3414 C CA . SER A 1 418 ? -7.915 -5.359 13.312 1.00 89.12 418 SER A CA 1
ATOM 3415 C C . SER A 1 418 ? -8.344 -4.749 14.647 1.00 89.12 418 SER A C 1
ATOM 3417 O O . SER A 1 418 ? -9.326 -4.015 14.699 1.00 89.12 418 SER A O 1
ATOM 3419 N N . ASP A 1 419 ? -7.549 -4.954 15.695 1.00 86.81 419 ASP A N 1
ATOM 3420 C CA . ASP A 1 419 ? -7.803 -4.403 17.027 1.00 86.81 419 ASP A CA 1
ATOM 3421 C C . ASP A 1 419 ? -7.700 -2.874 17.053 1.00 86.81 419 ASP A C 1
ATOM 3423 O O . ASP A 1 419 ? -8.567 -2.205 17.610 1.00 86.81 419 ASP A O 1
ATOM 3427 N N . PHE A 1 420 ? -6.725 -2.295 16.342 1.00 88.44 420 PHE A N 1
ATOM 3428 C CA . PHE A 1 420 ? -6.676 -0.842 16.137 1.00 88.44 420 PHE A CA 1
ATOM 3429 C C . PHE A 1 420 ? -7.924 -0.291 15.427 1.00 88.44 420 PHE A C 1
ATOM 3431 O O . PHE A 1 420 ? -8.292 0.862 15.649 1.00 88.44 420 PHE A O 1
ATOM 3438 N N . ALA A 1 421 ? -8.581 -1.079 14.570 1.00 86.19 421 ALA A N 1
ATOM 3439 C CA . ALA A 1 421 ? -9.757 -0.629 13.829 1.00 86.19 421 ALA A CA 1
ATOM 3440 C C . ALA A 1 421 ? -11.046 -0.590 14.679 1.00 86.19 421 ALA A C 1
ATOM 3442 O O . ALA A 1 421 ? -11.955 0.179 14.358 1.00 86.19 421 ALA A O 1
ATOM 3443 N N . GLU A 1 422 ? -11.137 -1.361 15.769 1.00 77.69 422 GLU A N 1
ATOM 3444 C CA . GLU A 1 422 ? -12.335 -1.418 16.627 1.00 77.69 422 GLU A CA 1
ATOM 3445 C C . GLU A 1 422 ? -12.621 -0.110 17.387 1.00 77.69 422 GLU A C 1
ATOM 3447 O O . GLU A 1 422 ? -13.778 0.179 17.707 1.00 77.69 422 GLU A O 1
ATOM 3452 N N . GLU A 1 423 ? -11.617 0.751 17.582 1.00 69.81 423 GLU A N 1
ATOM 3453 C CA . GLU A 1 423 ? -11.775 2.088 18.183 1.00 69.81 423 GLU A CA 1
ATOM 3454 C C . GLU A 1 423 ? -12.780 2.998 17.422 1.00 69.81 423 GLU A C 1
ATOM 3456 O O . GLU A 1 423 ? -13.273 3.996 17.963 1.00 69.81 423 GLU A O 1
ATOM 3461 N N . ARG A 1 424 ? -13.188 2.639 16.190 1.00 71.50 424 ARG A N 1
ATOM 3462 C CA . ARG A 1 424 ? -14.234 3.342 15.416 1.00 71.50 424 ARG A CA 1
ATOM 3463 C C . ARG A 1 424 ? -15.567 3.461 16.164 1.00 71.50 424 ARG A C 1
ATOM 3465 O O . ARG A 1 424 ? -16.222 4.498 16.034 1.00 71.50 424 ARG A O 1
ATOM 3472 N N . ILE A 1 425 ? -15.977 2.447 16.934 1.00 68.81 425 ILE A N 1
ATOM 3473 C CA . ILE A 1 425 ? -17.307 2.419 17.577 1.00 68.81 425 ILE A CA 1
ATOM 3474 C C . ILE A 1 425 ? -17.469 3.543 18.596 1.00 68.81 425 ILE A C 1
ATOM 3476 O O . ILE A 1 425 ? -18.502 4.216 18.610 1.00 68.81 425 ILE A O 1
ATOM 3480 N N . LYS A 1 426 ? -16.427 3.825 19.384 1.00 72.12 426 LYS A N 1
ATOM 3481 C CA . LYS A 1 426 ? -16.438 4.948 20.331 1.00 72.12 426 LYS A CA 1
ATOM 3482 C C . LYS A 1 426 ? -16.685 6.276 19.605 1.00 72.12 426 LYS A C 1
ATOM 3484 O O . LYS A 1 426 ? -17.458 7.105 20.073 1.00 72.12 426 LYS A O 1
ATOM 3489 N N . THR A 1 427 ? -16.111 6.440 18.412 1.00 70.56 427 THR A N 1
ATOM 3490 C CA . THR A 1 427 ? -16.283 7.646 17.583 1.00 70.56 427 THR A CA 1
ATOM 3491 C C . THR A 1 427 ? -17.726 7.813 17.069 1.00 70.56 427 THR A C 1
ATOM 3493 O O . THR A 1 427 ? -18.230 8.935 17.052 1.00 70.56 427 THR A O 1
ATOM 3496 N N . LEU A 1 428 ? -18.435 6.728 16.723 1.00 70.81 428 LEU A N 1
ATOM 3497 C CA . LEU A 1 428 ? -19.830 6.801 16.248 1.00 70.81 428 LEU A CA 1
ATOM 3498 C C . LEU A 1 428 ? -20.812 7.348 17.292 1.00 70.81 428 LEU A C 1
ATOM 3500 O O . LEU A 1 428 ? -21.742 8.071 16.938 1.00 70.81 428 LEU A O 1
ATOM 3504 N N . LEU A 1 429 ? -20.610 7.023 18.572 1.00 71.94 429 LEU A N 1
ATOM 3505 C CA . LEU A 1 429 ? -21.463 7.517 19.662 1.00 71.94 429 LEU A CA 1
ATOM 3506 C C . LEU A 1 429 ? -21.485 9.049 19.726 1.00 71.94 429 LEU A C 1
ATOM 3508 O O . LEU A 1 429 ? -22.537 9.654 19.927 1.00 71.94 429 LEU A O 1
ATOM 3512 N N . LEU A 1 430 ? -20.332 9.681 19.516 1.00 71.69 430 LEU A N 1
ATOM 3513 C CA . LEU A 1 430 ? -20.229 11.136 19.489 1.00 71.69 430 LEU A CA 1
ATOM 3514 C C . LEU A 1 430 ? -20.829 11.770 18.241 1.00 71.69 430 LEU A C 1
ATOM 3516 O O . LEU A 1 430 ? -21.451 12.824 18.349 1.00 71.69 430 LEU A O 1
ATOM 3520 N N . GLU A 1 431 ? -20.632 11.157 17.071 1.00 70.69 431 GLU A N 1
ATOM 3521 C CA . GLU A 1 431 ? -21.226 11.645 15.820 1.00 70.69 431 GLU A CA 1
ATOM 3522 C C . GLU A 1 431 ? -22.746 11.743 15.956 1.00 70.69 431 GLU A C 1
ATOM 3524 O O . GLU A 1 431 ? -23.340 12.758 15.604 1.00 70.69 431 GLU A O 1
ATOM 3529 N N . TRP A 1 432 ? -23.372 10.730 16.557 1.00 75.12 432 TRP A N 1
ATOM 3530 C CA . TRP A 1 432 ? -24.812 10.728 16.775 1.00 75.12 432 TRP A CA 1
ATOM 3531 C C . TRP A 1 432 ? -25.276 11.798 17.773 1.00 75.12 432 TRP A C 1
ATOM 3533 O O . TRP A 1 432 ? -26.277 12.478 17.534 1.00 75.12 432 TRP A O 1
ATOM 3543 N N . LEU A 1 433 ? -24.546 11.979 18.877 1.00 75.81 433 LEU A N 1
ATOM 3544 C CA . LEU A 1 433 ? -24.829 13.031 19.858 1.00 75.81 433 LEU A CA 1
ATOM 3545 C C . LEU A 1 433 ? -24.769 14.430 19.229 1.00 75.81 433 LEU A C 1
ATOM 3547 O O . LEU A 1 433 ? -25.588 15.292 19.558 1.00 75.81 433 LEU A O 1
ATOM 3551 N N . PHE A 1 434 ? -23.821 14.634 18.313 1.00 69.75 434 PHE A N 1
ATOM 3552 C CA . PHE A 1 434 ? -23.697 15.855 17.528 1.00 69.75 434 PHE A CA 1
ATOM 3553 C C . PHE A 1 434 ? -24.881 16.040 16.573 1.00 69.75 434 PHE A C 1
ATOM 3555 O O . PHE A 1 434 ? -25.550 17.071 16.633 1.00 69.75 434 PHE A O 1
ATOM 3562 N N . ASP A 1 435 ? -25.189 15.032 15.752 1.00 72.06 435 ASP A N 1
ATOM 3563 C CA . ASP A 1 435 ? -26.259 15.100 14.747 1.00 72.06 435 ASP A CA 1
ATOM 3564 C C . ASP A 1 435 ? -27.647 15.373 15.382 1.00 72.06 435 ASP A C 1
ATOM 3566 O O . ASP A 1 435 ? -28.543 15.907 14.726 1.00 72.06 435 ASP A O 1
ATOM 3570 N N . ASN A 1 436 ? -27.817 15.074 16.678 1.00 77.62 436 ASN A N 1
ATOM 3571 C CA . ASN A 1 436 ? -29.044 15.317 17.447 1.00 77.62 436 ASN A CA 1
ATOM 3572 C C . ASN A 1 436 ? -28.992 16.550 18.374 1.00 77.62 436 ASN A C 1
ATOM 3574 O O . ASN A 1 436 ? -29.927 16.769 19.142 1.00 77.62 436 ASN A O 1
ATOM 3578 N N . ASN A 1 437 ? -27.941 17.378 18.309 1.00 81.25 437 ASN A N 1
ATOM 3579 C CA . ASN A 1 437 ? -27.747 18.566 19.160 1.00 81.25 437 ASN A CA 1
ATOM 3580 C C . ASN A 1 437 ? -27.832 18.272 20.672 1.00 81.25 437 ASN A C 1
ATOM 3582 O O . ASN A 1 437 ? -28.375 19.061 21.448 1.00 81.25 437 ASN A O 1
ATOM 3586 N N . LEU A 1 438 ? -27.318 17.119 21.102 1.00 81.62 438 LEU A N 1
ATOM 3587 C CA . LEU A 1 438 ? -27.403 16.678 22.497 1.00 81.62 438 LEU A CA 1
ATOM 3588 C C . LEU A 1 438 ? -26.187 17.074 23.337 1.00 81.62 438 LEU A C 1
ATOM 3590 O O . LEU A 1 438 ? -26.197 16.860 24.546 1.00 81.62 438 LEU A O 1
ATOM 3594 N N . ILE A 1 439 ? -25.166 17.664 22.720 1.00 79.38 439 ILE A N 1
ATOM 3595 C CA . ILE A 1 439 ? -23.927 18.106 23.360 1.00 79.38 439 ILE A CA 1
ATOM 3596 C C . ILE A 1 439 ? -24.093 19.544 23.861 1.00 79.38 439 ILE A C 1
ATOM 3598 O O . ILE A 1 439 ? -24.416 20.441 23.087 1.00 79.38 439 ILE A O 1
ATOM 3602 N N . LYS A 1 440 ? -23.867 19.759 25.160 1.00 80.62 440 LYS A N 1
ATOM 3603 C CA . LYS A 1 440 ? -23.883 21.072 25.817 1.00 80.62 440 LYS A CA 1
ATOM 3604 C C . LYS A 1 440 ? -22.468 21.633 25.959 1.00 80.62 440 LYS A C 1
ATOM 3606 O O . LYS A 1 440 ? -22.246 22.771 25.569 1.00 80.62 440 LYS A O 1
ATOM 3611 N N . GLU A 1 441 ? -21.524 20.844 26.484 1.00 68.00 441 GLU A N 1
ATOM 3612 C CA . GLU A 1 441 ? -20.100 21.207 26.564 1.00 68.00 441 GLU A CA 1
ATOM 3613 C C . GLU A 1 441 ? -19.178 19.970 26.444 1.00 68.00 441 GLU A C 1
ATOM 3615 O O . GLU A 1 441 ? -19.501 18.902 26.962 1.00 68.00 441 GLU A O 1
ATOM 3620 N N . PRO A 1 442 ? -17.996 20.079 25.814 1.00 57.25 442 PRO A N 1
ATOM 3621 C CA . PRO A 1 442 ? -17.591 21.184 24.947 1.00 57.25 442 PRO A CA 1
ATOM 3622 C C . PRO A 1 442 ? -18.461 21.230 23.682 1.00 57.25 442 PRO A C 1
ATOM 3624 O O . PRO A 1 442 ? -18.978 20.205 23.252 1.00 57.25 442 PRO A O 1
ATOM 3627 N N . GLU A 1 443 ? -18.614 22.408 23.078 1.00 65.62 443 GLU A N 1
ATOM 3628 C CA . GLU A 1 443 ? -19.250 22.534 21.762 1.00 65.62 443 GLU A CA 1
ATOM 3629 C C . GLU A 1 443 ? -18.381 21.784 20.731 1.00 65.62 443 GLU A C 1
ATOM 3631 O O . GLU A 1 443 ? -17.246 22.173 20.449 1.00 65.62 443 GLU A O 1
ATOM 3636 N N . LEU A 1 444 ? -18.868 20.639 20.246 1.00 67.06 444 LEU A N 1
ATOM 3637 C CA . LEU A 1 444 ? -18.138 19.729 19.357 1.00 67.06 444 LEU A CA 1
ATOM 3638 C C . LEU A 1 444 ? -18.671 19.867 17.934 1.00 67.06 444 LEU A C 1
ATOM 3640 O O . LEU A 1 444 ? -19.875 19.954 17.746 1.00 67.06 444 LEU A O 1
ATOM 3644 N N . THR A 1 445 ? -17.794 19.855 16.930 1.00 63.78 445 THR A N 1
ATOM 3645 C CA . THR A 1 445 ? -18.168 19.724 15.511 1.00 63.78 445 THR A CA 1
ATOM 3646 C C . THR A 1 445 ? -17.951 18.290 15.023 1.00 63.78 445 THR A C 1
ATOM 3648 O O . THR A 1 445 ? -17.196 17.535 15.635 1.00 63.78 445 THR A O 1
ATOM 3651 N N . ARG A 1 446 ? -18.542 17.904 13.883 1.00 58.50 446 ARG A N 1
ATOM 3652 C CA . ARG A 1 446 ? -18.284 16.595 13.246 1.00 58.50 446 ARG A CA 1
ATOM 3653 C C . ARG A 1 446 ? -16.789 16.377 12.982 1.00 58.50 446 ARG A C 1
ATOM 3655 O O . ARG A 1 446 ? -16.240 15.331 13.318 1.00 58.50 446 ARG A O 1
ATOM 3662 N N . GLU A 1 447 ? -16.092 17.401 12.483 1.00 56.62 447 GLU A N 1
ATOM 3663 C CA . GLU A 1 447 ? -14.629 17.370 12.374 1.00 56.62 447 GLU A CA 1
ATOM 3664 C C . GLU A 1 447 ? -13.925 17.256 13.732 1.00 56.62 447 GLU A C 1
ATOM 3666 O O . GLU A 1 447 ? -12.900 16.580 13.801 1.00 56.62 447 GLU A O 1
ATOM 3671 N N . ALA A 1 448 ? -14.457 17.852 14.805 1.00 60.19 448 ALA A N 1
ATOM 3672 C CA . ALA A 1 448 ? -13.903 17.717 16.151 1.00 60.19 448 ALA A CA 1
ATOM 3673 C C . ALA A 1 448 ? -14.069 16.299 16.710 1.00 60.19 448 ALA A C 1
ATOM 3675 O O . ALA A 1 448 ? -13.145 15.814 17.343 1.00 60.19 448 ALA A O 1
ATOM 3676 N N . VAL A 1 449 ? -15.167 15.593 16.426 1.00 60.84 449 VAL A N 1
ATOM 3677 C CA . VAL A 1 449 ? -15.361 14.186 16.837 1.00 60.84 449 VAL A CA 1
ATOM 3678 C C . VAL A 1 449 ? -14.327 13.270 16.179 1.00 60.84 449 VAL A C 1
ATOM 3680 O O . VAL A 1 449 ? -13.644 12.474 16.835 1.00 60.84 449 VAL A O 1
ATOM 3683 N N . TYR A 1 450 ? -14.120 13.454 14.873 1.00 53.28 450 TYR A N 1
ATOM 3684 C CA . TYR A 1 450 ? -13.061 12.750 14.160 1.00 53.28 450 TYR A CA 1
ATOM 3685 C C . TYR A 1 450 ? -11.667 13.150 14.616 1.00 53.28 450 TYR A C 1
ATOM 3687 O O . TYR A 1 450 ? -10.751 12.389 14.340 1.00 53.28 450 TYR A O 1
ATOM 3695 N N . GLN A 1 451 ? -11.485 14.271 15.322 1.00 49.34 451 GLN A N 1
ATOM 3696 C CA . GLN A 1 451 ? -10.210 14.720 15.891 1.00 49.34 451 GLN A CA 1
ATOM 3697 C C . GLN A 1 451 ? -10.039 14.382 17.380 1.00 49.34 451 GLN A C 1
ATOM 3699 O O . GLN A 1 451 ? -8.912 14.201 17.822 1.00 49.34 451 GLN A O 1
ATOM 3704 N N . GLN A 1 452 ? -11.116 14.239 18.149 1.00 49.12 452 GLN A N 1
ATOM 3705 C CA . GLN A 1 452 ? -11.107 14.033 19.593 1.00 49.12 452 GLN A CA 1
ATOM 3706 C C . GLN A 1 452 ? -12.374 13.301 20.059 1.00 49.12 452 GLN A C 1
ATOM 3708 O O . GLN A 1 452 ? -13.489 13.730 19.781 1.00 49.12 452 GLN A O 1
ATOM 3713 N N . LEU A 1 453 ? -12.192 12.244 20.858 1.00 57.19 453 LEU A N 1
ATOM 3714 C CA . LEU A 1 453 ? -13.220 11.777 21.786 1.00 57.19 453 LEU A CA 1
ATOM 3715 C C . LEU A 1 453 ? -12.981 12.539 23.099 1.00 57.19 453 LEU A C 1
ATOM 3717 O O . LEU A 1 453 ? -11.865 12.473 23.621 1.00 57.19 453 LEU A O 1
ATOM 3721 N N . PRO A 1 454 ? -13.925 13.344 23.616 1.00 66.31 454 PRO A N 1
ATOM 3722 C CA . PRO A 1 454 ? -13.700 14.043 24.867 1.00 66.31 454 PRO A CA 1
ATOM 3723 C C . PRO A 1 454 ? -13.704 13.003 25.996 1.00 66.31 454 PRO A C 1
ATOM 3725 O O . PRO A 1 454 ? -14.499 12.075 25.959 1.00 66.31 454 PRO A O 1
ATOM 3728 N N . LYS A 1 455 ? -12.860 13.146 27.028 1.00 74.88 455 LYS A N 1
ATOM 3729 C CA . LYS A 1 455 ? -12.911 12.239 28.201 1.00 74.88 455 LYS A CA 1
ATOM 3730 C C . LYS A 1 455 ? -14.307 12.195 28.817 1.00 74.88 455 LYS A C 1
ATOM 3732 O O . LYS A 1 455 ? -14.758 11.162 29.301 1.00 74.88 455 LYS A O 1
ATOM 3737 N N . SER A 1 456 ? -14.978 13.339 28.777 1.00 83.06 456 SER A N 1
ATOM 3738 C CA . SER A 1 456 ? -16.381 13.470 29.105 1.00 83.06 456 SER A CA 1
ATOM 3739 C C . SER A 1 456 ? -17.026 14.579 28.295 1.00 83.06 456 SER A C 1
ATOM 3741 O O . SER A 1 456 ? -16.360 15.546 27.933 1.00 83.06 456 SER A O 1
ATOM 3743 N N . CYS A 1 457 ? -18.328 14.483 28.086 1.00 84.88 457 CYS A N 1
ATOM 3744 C CA . CYS A 1 457 ? -19.130 15.512 27.453 1.00 84.88 457 CYS A CA 1
ATOM 3745 C C . CYS A 1 457 ? -20.356 15.797 28.320 1.00 84.88 457 CYS A C 1
ATOM 3747 O O . CYS A 1 457 ? -21.093 14.876 28.672 1.00 84.88 457 CYS A O 1
ATOM 3749 N N . ASP A 1 458 ? -20.561 17.062 28.670 1.00 86.31 458 ASP A N 1
ATOM 3750 C CA . ASP A 1 458 ? -21.825 17.543 29.206 1.00 86.31 458 ASP A CA 1
ATOM 3751 C C . ASP A 1 458 ? -22.854 17.542 28.087 1.00 86.31 458 ASP A C 1
ATOM 3753 O O . ASP A 1 458 ? -22.659 18.128 27.023 1.00 86.31 458 ASP A O 1
ATOM 3757 N N . LEU A 1 459 ? -23.962 16.869 28.343 1.00 88.50 459 LEU A N 1
ATOM 3758 C CA . LEU A 1 459 ? -25.090 16.749 27.447 1.00 88.50 459 LEU A CA 1
ATOM 3759 C C . LEU A 1 459 ? -26.228 17.667 27.914 1.00 88.50 459 LEU A C 1
ATOM 3761 O O . LEU A 1 459 ? -26.222 18.237 29.012 1.00 88.50 459 LEU A O 1
ATOM 3765 N N . VAL A 1 460 ? -27.242 17.819 27.070 1.00 86.06 460 VAL A N 1
ATOM 3766 C CA . VAL A 1 460 ? -28.478 18.520 27.436 1.00 86.06 460 VAL A CA 1
ATOM 3767 C C . VAL A 1 460 ? -29.167 17.860 28.641 1.00 86.06 460 VAL A C 1
ATOM 3769 O O . VAL A 1 460 ? -28.904 16.712 28.989 1.00 86.06 460 VAL A O 1
ATOM 3772 N N . LYS A 1 461 ? -30.073 18.599 29.295 1.00 88.50 461 LYS A N 1
ATOM 3773 C CA . LYS A 1 461 ? -30.823 18.144 30.485 1.00 88.50 461 LYS A CA 1
ATOM 3774 C C . LYS A 1 461 ? -29.929 17.712 31.670 1.00 88.50 461 LYS A C 1
ATOM 3776 O O . LYS A 1 461 ? -30.333 16.849 32.436 1.00 88.50 461 LYS A O 1
ATOM 3781 N N . ASP A 1 462 ? -28.751 18.322 31.835 1.00 88.69 462 ASP A N 1
ATOM 3782 C CA . ASP A 1 462 ? -27.791 18.062 32.930 1.00 88.69 462 ASP A CA 1
ATOM 3783 C C . ASP A 1 462 ? -27.255 16.618 32.977 1.00 88.69 462 ASP A C 1
ATOM 3785 O O . ASP A 1 462 ? -26.944 16.079 34.045 1.00 88.69 462 ASP A O 1
ATOM 3789 N N . PHE A 1 463 ? -27.153 15.988 31.806 1.00 92.31 463 PHE A N 1
ATOM 3790 C CA . PHE A 1 463 ? -26.470 14.711 31.650 1.00 92.31 463 PHE A CA 1
ATOM 3791 C C . PHE A 1 463 ? -24.976 14.916 31.413 1.00 92.31 463 PHE A C 1
ATOM 3793 O O . PHE A 1 463 ? -24.553 15.935 30.877 1.00 92.31 463 PHE A O 1
ATOM 3800 N N . ARG A 1 464 ? -24.175 13.914 31.762 1.00 91.75 464 ARG A N 1
ATOM 3801 C CA . ARG A 1 464 ? -22.748 13.861 31.457 1.00 91.75 464 ARG A CA 1
ATOM 3802 C C . ARG A 1 464 ? -22.375 12.470 30.970 1.00 91.75 464 ARG A C 1
ATOM 3804 O O . ARG A 1 464 ? -22.652 11.486 31.648 1.00 91.75 464 ARG A O 1
ATOM 3811 N N . MET A 1 465 ? -21.752 12.394 29.804 1.00 92.44 465 MET A N 1
ATOM 3812 C CA . MET A 1 465 ? -21.186 11.168 29.247 1.00 92.44 465 MET A CA 1
ATOM 3813 C C . MET A 1 465 ? -19.687 11.114 29.532 1.00 92.44 465 MET A C 1
ATOM 3815 O O . MET A 1 465 ? -19.029 12.145 29.449 1.00 92.44 465 MET A O 1
ATOM 3819 N N . TYR A 1 466 ? -19.142 9.934 29.806 1.00 89.12 466 TYR A N 1
ATOM 3820 C CA . TYR A 1 466 ? -17.709 9.683 29.950 1.00 89.12 466 TYR A CA 1
ATOM 3821 C C . TYR A 1 466 ? -17.274 8.536 29.042 1.00 89.12 466 TYR A C 1
ATOM 3823 O O . TYR A 1 466 ? -17.985 7.536 28.953 1.00 89.12 466 TYR A O 1
ATOM 3831 N N . PHE A 1 467 ? -16.094 8.662 28.435 1.00 81.38 467 PHE A N 1
ATOM 3832 C CA . PHE A 1 467 ? -15.377 7.540 27.827 1.00 81.38 467 PHE A CA 1
ATOM 3833 C C . PHE A 1 467 ? -14.331 7.026 28.814 1.00 81.38 467 PHE A C 1
ATOM 3835 O O . PHE A 1 467 ? -13.597 7.815 29.415 1.00 81.38 467 PHE A O 1
ATOM 3842 N N . GLY A 1 468 ? -14.280 5.711 28.993 1.00 78.12 468 GLY A N 1
ATOM 3843 C CA . GLY A 1 468 ? -13.411 5.054 29.960 1.00 78.12 468 GLY A CA 1
ATOM 3844 C C . GLY A 1 468 ? -12.829 3.754 29.424 1.00 78.12 468 GLY A C 1
ATOM 3845 O O . GLY A 1 468 ? -13.073 3.366 28.285 1.00 78.12 468 GLY A O 1
ATOM 3846 N N . SER A 1 469 ? -12.028 3.098 30.260 1.00 64.06 469 SER A N 1
ATOM 3847 C CA . SER A 1 469 ? -11.507 1.756 29.990 1.00 64.06 469 SER A CA 1
ATOM 3848 C C . SER A 1 469 ? -12.438 0.647 30.487 1.00 64.06 469 SER A C 1
ATOM 3850 O O . SER A 1 469 ? -12.422 -0.444 29.929 1.00 64.06 469 SER A O 1
ATOM 3852 N N . GLU A 1 470 ? -13.218 0.907 31.544 1.00 75.88 470 GLU A N 1
ATOM 3853 C CA . GLU A 1 470 ? -14.204 -0.020 32.111 1.00 75.88 470 GLU A CA 1
ATOM 3854 C C . GLU A 1 470 ? -15.160 0.758 33.051 1.00 75.88 470 GLU A C 1
ATOM 3856 O O . GLU A 1 470 ? -14.746 1.151 34.149 1.00 75.88 470 GLU A O 1
ATOM 3861 N N . PRO A 1 471 ? -16.415 1.043 32.653 1.00 85.81 471 PRO A N 1
ATOM 3862 C CA . PRO A 1 471 ? -17.018 0.769 31.345 1.00 85.81 471 PRO A CA 1
ATOM 3863 C C . PRO A 1 471 ? -16.443 1.622 30.207 1.00 85.81 471 PRO A C 1
ATOM 3865 O O . PRO A 1 471 ? -15.944 2.725 30.445 1.00 85.81 471 PRO A O 1
ATOM 3868 N N . ASP A 1 472 ? -16.570 1.131 28.966 1.00 83.81 472 ASP A N 1
ATOM 3869 C CA . ASP A 1 472 ? -16.136 1.854 27.759 1.00 83.81 472 ASP A CA 1
ATOM 3870 C C . ASP A 1 472 ? -16.831 3.219 27.641 1.00 83.81 472 ASP A C 1
ATOM 3872 O O . ASP A 1 472 ? -16.198 4.222 27.295 1.00 83.81 472 ASP A O 1
ATOM 3876 N N . VAL A 1 473 ? -18.131 3.272 27.968 1.00 92.56 473 VAL A N 1
ATOM 3877 C CA . VAL A 1 473 ? -18.914 4.516 28.034 1.00 92.56 473 VAL A CA 1
ATOM 3878 C C . VAL A 1 473 ? -19.857 4.498 29.229 1.00 92.56 473 VAL A C 1
ATOM 3880 O O . VAL A 1 473 ? -20.493 3.486 29.517 1.00 92.56 473 VAL A O 1
ATOM 3883 N N . SER A 1 474 ? -19.995 5.630 29.916 1.00 94.44 474 SER A N 1
ATOM 3884 C CA . SER A 1 474 ? -20.949 5.800 31.019 1.00 94.44 474 SER A CA 1
ATOM 3885 C C . SER A 1 474 ? -21.700 7.124 30.936 1.00 94.44 474 SER A C 1
ATOM 3887 O O . SER A 1 474 ? -21.176 8.119 30.440 1.00 94.44 474 SER A O 1
ATOM 3889 N N . PHE A 1 475 ? -22.939 7.136 31.428 1.00 96.06 475 PHE A N 1
ATOM 3890 C CA . PHE A 1 475 ? -23.837 8.287 31.403 1.00 96.06 475 PHE A CA 1
ATOM 3891 C C . PHE A 1 475 ? -24.385 8.576 32.795 1.00 96.06 475 PHE A C 1
ATOM 3893 O O . PHE A 1 475 ? -24.997 7.713 33.426 1.00 96.06 475 PHE A O 1
ATOM 3900 N N . TYR A 1 476 ? -24.225 9.818 33.233 1.00 94.75 476 TYR A N 1
ATOM 3901 C CA . TYR A 1 476 ? -24.667 10.321 34.525 1.00 94.75 476 TYR A CA 1
ATOM 3902 C C . TYR A 1 476 ? -25.700 11.425 34.349 1.00 94.75 476 TYR A C 1
ATOM 3904 O O . TYR A 1 476 ? -25.643 12.181 33.384 1.00 94.75 476 TYR A O 1
ATOM 3912 N N . HIS A 1 477 ? -26.597 11.567 35.316 1.00 93.56 477 HIS A N 1
ATOM 3913 C CA . HIS A 1 477 ? -27.452 12.738 35.471 1.00 93.56 477 HIS A CA 1
ATOM 3914 C C . HIS A 1 477 ? -27.438 13.155 36.938 1.00 93.56 477 HIS A C 1
ATOM 3916 O O . HIS A 1 477 ? -27.873 12.392 37.799 1.00 93.56 477 HIS A O 1
ATOM 3922 N N . LYS A 1 478 ? -26.938 14.363 37.230 1.00 87.50 478 LYS A N 1
ATOM 3923 C CA . LYS A 1 478 ? -26.785 14.874 38.611 1.00 87.50 478 LYS A CA 1
ATOM 3924 C C . LYS A 1 478 ? -26.097 13.857 39.542 1.00 87.50 478 LYS A C 1
ATOM 3926 O O . LYS A 1 478 ? -26.617 13.540 40.607 1.00 87.50 478 LYS A O 1
ATOM 3931 N N . ASP A 1 479 ? -24.966 13.321 39.080 1.00 86.00 479 ASP A N 1
ATOM 3932 C CA . ASP A 1 479 ? -24.122 12.313 39.750 1.00 86.00 479 ASP A CA 1
ATOM 3933 C C . ASP A 1 479 ? -24.732 10.904 39.910 1.00 86.00 479 ASP A C 1
ATOM 3935 O O . ASP A 1 479 ? -24.053 9.985 40.365 1.00 86.00 479 ASP A O 1
ATOM 3939 N N . GLU A 1 480 ? -25.974 10.681 39.471 1.00 93.00 480 GLU A N 1
ATOM 3940 C CA . GLU A 1 480 ? -26.582 9.348 39.396 1.00 93.00 480 GLU A CA 1
ATOM 3941 C C . GLU A 1 480 ? -26.194 8.671 38.072 1.00 93.00 480 GLU A C 1
ATOM 3943 O O . GLU A 1 480 ? -26.465 9.206 36.996 1.00 93.00 480 GLU A O 1
ATOM 3948 N N . LEU A 1 481 ? -25.573 7.488 38.135 1.00 95.38 481 LEU A N 1
ATOM 3949 C CA . LEU A 1 481 ? -25.270 6.674 36.954 1.00 95.38 481 LEU A CA 1
ATOM 3950 C C . LEU A 1 481 ? -26.569 6.090 36.372 1.00 95.38 481 LEU A C 1
ATOM 3952 O O . LEU A 1 481 ? -27.329 5.430 37.084 1.00 95.38 481 LEU A O 1
ATOM 3956 N N . LEU A 1 482 ? -26.828 6.310 35.082 1.00 96.25 482 LEU A N 1
ATOM 3957 C CA . LEU A 1 482 ? -28.080 5.912 34.420 1.00 96.25 482 LEU A CA 1
ATOM 3958 C C . LEU A 1 482 ? -27.897 4.928 33.271 1.00 96.25 482 LEU A C 1
ATOM 3960 O O . LEU A 1 482 ? -28.802 4.136 33.016 1.00 96.25 482 LEU A O 1
ATOM 3964 N N . ALA A 1 483 ? -26.752 4.937 32.597 1.00 96.81 483 ALA A N 1
ATOM 3965 C CA . ALA A 1 483 ? -26.446 3.916 31.606 1.00 96.81 483 ALA A CA 1
ATOM 3966 C C . ALA A 1 483 ? -24.944 3.681 31.485 1.00 96.81 483 ALA A C 1
ATOM 3968 O O . ALA A 1 483 ? -24.148 4.596 31.704 1.00 96.81 483 ALA A O 1
ATOM 3969 N N . VAL A 1 484 ? -24.576 2.467 31.093 1.00 96.38 484 VAL A N 1
ATOM 3970 C CA . VAL A 1 484 ? -23.214 2.113 30.683 1.00 96.38 484 VAL A CA 1
ATOM 3971 C C . VAL A 1 484 ? -23.263 1.306 29.397 1.00 96.38 484 VAL A C 1
ATOM 3973 O O . VAL A 1 484 ? -24.237 0.599 29.138 1.00 96.38 484 VAL A O 1
ATOM 3976 N N . ILE A 1 485 ? -22.213 1.418 28.595 1.00 95.62 485 ILE A N 1
ATOM 3977 C CA . ILE A 1 485 ? -22.031 0.664 27.360 1.00 95.62 485 ILE A CA 1
ATOM 3978 C C . ILE A 1 485 ? -20.696 -0.061 27.476 1.00 95.62 485 ILE A C 1
ATOM 3980 O O . ILE A 1 485 ? -19.671 0.572 27.724 1.00 95.62 485 ILE A O 1
ATOM 3984 N N . GLU A 1 486 ? -20.723 -1.374 27.288 1.00 92.25 486 GLU A N 1
ATOM 3985 C CA . GLU A 1 486 ? -19.530 -2.202 27.112 1.00 92.25 486 GLU A CA 1
ATOM 3986 C C . GLU A 1 486 ? -19.440 -2.624 25.650 1.00 92.25 486 GLU A C 1
ATOM 3988 O O . GLU A 1 486 ? -20.385 -3.201 25.106 1.00 92.25 486 GLU A O 1
ATOM 3993 N N . ILE A 1 487 ? -18.306 -2.333 25.018 1.00 87.81 487 ILE A N 1
ATOM 3994 C CA . ILE A 1 487 ? -18.032 -2.634 23.617 1.00 87.81 487 ILE A CA 1
ATOM 3995 C C . ILE A 1 487 ? -17.025 -3.777 23.581 1.00 87.81 487 ILE A C 1
ATOM 3997 O O . ILE A 1 487 ? -15.846 -3.628 23.893 1.00 87.81 487 ILE A O 1
ATOM 4001 N N . LYS A 1 488 ? -17.490 -4.951 23.169 1.00 83.81 488 LYS A N 1
ATOM 4002 C CA . LYS A 1 488 ? -16.668 -6.137 22.953 1.00 83.81 488 LYS A CA 1
ATOM 4003 C C . LYS A 1 488 ? -16.677 -6.478 21.474 1.00 83.81 488 LYS A C 1
ATOM 4005 O O . LYS A 1 488 ? -17.352 -7.404 21.036 1.00 83.81 488 LYS A O 1
ATOM 4010 N N . GLY A 1 489 ? -15.853 -5.752 20.721 1.00 64.31 489 GLY A N 1
ATOM 4011 C CA . GLY A 1 489 ? -15.615 -5.998 19.296 1.00 64.31 489 GLY A CA 1
ATOM 4012 C C . GLY A 1 489 ? -14.971 -7.348 18.994 1.00 64.31 489 GLY A C 1
ATOM 4013 O O . GLY A 1 489 ? -14.902 -7.732 17.836 1.00 64.31 489 GLY A O 1
ATOM 4014 N N . GLY A 1 490 ? -14.601 -8.112 20.031 1.00 54.44 490 GLY A N 1
ATOM 4015 C CA . GLY A 1 490 ? -14.252 -9.513 19.887 1.00 54.44 490 GLY A CA 1
ATOM 4016 C C . GLY A 1 490 ? -15.308 -10.249 19.087 1.00 54.44 490 GLY A C 1
ATOM 4017 O O . GLY A 1 490 ? -16.519 -10.121 19.293 1.00 54.44 490 GLY A O 1
ATOM 4018 N N . THR A 1 491 ? -14.814 -10.980 18.119 1.00 50.09 491 THR A N 1
ATOM 4019 C CA . THR A 1 491 ? -15.648 -11.527 17.087 1.00 50.09 491 THR A CA 1
ATOM 4020 C C . THR A 1 491 ? -15.881 -13.007 17.285 1.00 50.09 491 THR A C 1
ATOM 4022 O O . THR A 1 491 ? -16.868 -13.468 16.768 1.00 50.09 491 THR A O 1
ATOM 4025 N N . ASP A 1 492 ? -15.104 -13.695 18.121 1.00 50.53 492 ASP A N 1
ATOM 4026 C CA . ASP A 1 492 ? -15.118 -15.142 18.328 1.00 50.53 492 ASP A CA 1
ATOM 4027 C C . ASP A 1 492 ? -16.262 -15.751 19.156 1.00 50.53 492 ASP A C 1
ATOM 4029 O O . ASP A 1 492 ? -16.455 -15.450 20.331 1.00 50.53 492 ASP A O 1
ATOM 4033 N N . ALA A 1 493 ? -16.984 -16.723 18.597 1.00 68.44 493 ALA A N 1
ATOM 4034 C CA . ALA A 1 493 ? -18.024 -17.449 19.335 1.00 68.44 493 ALA A CA 1
ATOM 4035 C C . ALA A 1 493 ? -17.537 -18.129 20.640 1.00 68.44 493 ALA A C 1
ATOM 4037 O O . ALA A 1 493 ? -18.304 -18.226 21.600 1.00 68.44 493 ALA A O 1
ATOM 4038 N N . ALA A 1 494 ? -16.287 -18.603 20.701 1.00 61.84 494 ALA A N 1
ATOM 4039 C CA . ALA A 1 494 ? -15.765 -19.359 21.846 1.00 61.84 494 ALA A CA 1
ATOM 4040 C C . ALA A 1 494 ? -15.510 -18.479 23.085 1.00 61.84 494 ALA A C 1
ATOM 4042 O O . ALA A 1 494 ? -15.904 -18.836 24.196 1.00 61.84 494 ALA A O 1
ATOM 4043 N N . GLY A 1 495 ? -14.914 -17.308 22.890 1.00 65.31 495 GLY A N 1
ATOM 4044 C CA . GLY A 1 495 ? -14.633 -16.295 23.903 1.00 65.31 495 GLY A CA 1
ATOM 4045 C C . GLY A 1 495 ? -15.791 -15.332 24.142 1.00 65.31 495 GLY A C 1
ATOM 4046 O O . GLY A 1 495 ? -15.688 -14.461 25.003 1.00 65.31 495 GLY A O 1
ATOM 4047 N N . ALA A 1 496 ? -16.926 -15.499 23.457 1.00 76.88 496 ALA A N 1
ATOM 4048 C CA . ALA A 1 496 ? -18.132 -14.699 23.675 1.00 76.88 496 ALA A CA 1
ATOM 4049 C C . ALA A 1 496 ? -18.546 -14.661 25.162 1.00 76.88 496 ALA A C 1
ATOM 4051 O O . ALA A 1 496 ? -18.827 -13.594 25.708 1.00 76.88 496 ALA A O 1
ATOM 4052 N N . LEU A 1 497 ? -18.503 -15.807 25.854 1.00 82.94 497 LEU A N 1
ATOM 4053 C CA . LEU A 1 497 ? -18.809 -15.888 27.288 1.00 82.94 497 LEU A CA 1
ATOM 4054 C C . LEU A 1 497 ? -17.735 -15.270 28.180 1.00 82.94 497 LEU A C 1
ATOM 4056 O O . LEU A 1 497 ? -18.068 -14.738 29.234 1.00 82.94 497 LEU A O 1
ATOM 4060 N N . GLU A 1 498 ? -16.464 -15.351 27.794 1.00 79.81 498 GLU A N 1
ATOM 4061 C CA . GLU A 1 498 ? -15.369 -14.746 28.554 1.00 79.81 498 GLU A CA 1
ATOM 4062 C C . GLU A 1 498 ? -15.419 -13.221 28.451 1.00 79.81 498 GLU A C 1
ATOM 4064 O O . GLU A 1 498 ? -15.360 -12.527 29.464 1.00 79.81 498 GLU A O 1
ATOM 4069 N N . ARG A 1 499 ? -15.619 -12.695 27.238 1.00 83.69 499 ARG A N 1
ATOM 4070 C CA . ARG A 1 499 ? -15.791 -11.261 26.977 1.00 83.69 499 ARG A CA 1
ATOM 4071 C C . ARG A 1 499 ? -17.019 -10.712 27.678 1.00 83.69 499 ARG A C 1
ATOM 4073 O O . ARG A 1 499 ? -16.967 -9.617 28.239 1.00 83.69 499 ARG A O 1
ATOM 4080 N N . TYR A 1 500 ? -18.104 -11.481 27.678 1.00 91.44 500 TYR A N 1
ATOM 4081 C CA . TYR A 1 500 ? -19.260 -11.158 28.493 1.00 91.44 500 TYR A CA 1
ATOM 4082 C C . TYR A 1 500 ? -18.918 -11.205 29.983 1.00 91.44 500 TYR A C 1
ATOM 4084 O O . TYR A 1 500 ? -19.212 -10.253 30.690 1.00 91.44 500 TYR A O 1
ATOM 4092 N N . GLY A 1 501 ? -18.197 -12.224 30.454 1.00 85.12 501 GLY A N 1
ATOM 4093 C CA . GLY A 1 501 ? -17.702 -12.317 31.828 1.00 85.12 501 GLY A CA 1
ATOM 4094 C C . GLY A 1 501 ? -16.881 -11.097 32.261 1.00 85.12 501 GLY A C 1
ATOM 4095 O O . GLY A 1 501 ? -17.109 -10.564 33.346 1.00 85.12 501 GLY A O 1
ATOM 4096 N N . ALA A 1 502 ? -15.998 -10.586 31.403 1.00 81.38 502 ALA A N 1
ATOM 4097 C CA . ALA A 1 502 ? -15.276 -9.341 31.655 1.00 81.38 502 ALA A CA 1
ATOM 4098 C C . ALA A 1 502 ? -16.245 -8.153 31.801 1.00 81.38 502 ALA A C 1
ATOM 4100 O O . ALA A 1 502 ? -16.175 -7.422 32.785 1.00 81.38 502 ALA A O 1
ATOM 4101 N N . ALA A 1 503 ? -17.216 -8.024 30.891 1.00 88.31 503 ALA A N 1
ATOM 4102 C CA . ALA A 1 503 ? -18.242 -6.983 30.966 1.00 88.31 503 ALA A CA 1
ATOM 4103 C C . ALA A 1 503 ? -19.158 -7.124 32.201 1.00 88.31 503 ALA A C 1
ATOM 4105 O O . ALA A 1 503 ? -19.574 -6.120 32.777 1.00 88.31 503 ALA A O 1
ATOM 4106 N N . THR A 1 504 ? -19.443 -8.348 32.674 1.00 90.31 504 THR A N 1
ATOM 4107 C CA . THR A 1 504 ? -20.350 -8.560 33.818 1.00 90.31 504 THR A CA 1
ATOM 4108 C C . THR A 1 504 ? -19.848 -7.905 35.097 1.00 90.31 504 THR A C 1
ATOM 4110 O O . THR A 1 504 ? -20.662 -7.455 35.899 1.00 90.31 504 THR A O 1
ATOM 4113 N N . LYS A 1 505 ? -18.529 -7.792 35.286 1.00 84.50 505 LYS A N 1
ATOM 4114 C CA . LYS A 1 505 ? -17.956 -7.114 36.454 1.00 84.50 505 LYS A CA 1
ATOM 4115 C C . LYS A 1 505 ? -18.289 -5.620 36.448 1.00 84.50 505 LYS A C 1
ATOM 4117 O O . LYS A 1 505 ? -18.747 -5.083 37.455 1.00 84.50 505 LYS A O 1
ATOM 4122 N N . SER A 1 506 ? -18.117 -4.981 35.295 1.00 87.88 506 SER A N 1
ATOM 4123 C CA . SER A 1 506 ? -18.501 -3.590 35.041 1.00 87.88 506 SER A CA 1
ATOM 4124 C C . SER A 1 506 ? -20.008 -3.375 35.246 1.00 87.88 506 SER A C 1
ATOM 4126 O O . SER A 1 506 ? -20.424 -2.467 35.966 1.00 87.88 506 SER A O 1
ATOM 4128 N N . PHE A 1 507 ? -20.834 -4.286 34.723 1.00 94.75 507 PHE A N 1
ATOM 4129 C CA . PHE A 1 507 ? -22.295 -4.263 34.862 1.00 94.75 507 PHE A CA 1
ATOM 4130 C C . PHE A 1 507 ? -22.805 -4.494 36.289 1.00 94.75 507 PHE A C 1
ATOM 4132 O O . PHE A 1 507 ? -23.825 -3.934 36.689 1.00 94.75 507 PHE A O 1
ATOM 4139 N N . GLN A 1 508 ? -22.122 -5.319 37.080 1.00 92.06 508 GLN A N 1
ATOM 4140 C CA . GLN A 1 508 ? -22.452 -5.497 38.493 1.00 92.06 508 GLN A CA 1
ATOM 4141 C C . GLN A 1 508 ? -22.128 -4.228 39.279 1.00 92.06 508 GLN A C 1
ATOM 4143 O O . GLN A 1 508 ? -22.986 -3.723 40.002 1.00 92.06 508 GLN A O 1
ATOM 4148 N N . HIS A 1 509 ? -20.938 -3.658 39.074 1.00 91.31 509 HIS A N 1
ATOM 4149 C CA . HIS A 1 509 ? -20.557 -2.400 39.712 1.00 91.31 509 HIS A CA 1
ATOM 4150 C C . HIS A 1 509 ? -21.498 -1.243 39.341 1.00 91.31 509 HIS A C 1
ATOM 4152 O O . HIS A 1 509 ? -21.828 -0.429 40.205 1.00 91.31 509 HIS A O 1
ATOM 4158 N N . SER A 1 510 ? -21.963 -1.158 38.090 1.00 92.75 510 SER A N 1
ATOM 4159 C CA . SER A 1 510 ? -22.892 -0.102 37.669 1.00 92.75 510 SER A CA 1
ATOM 4160 C C . SER A 1 510 ? -24.250 -0.207 38.378 1.00 92.75 510 SER A C 1
ATOM 4162 O O . SER A 1 510 ? -24.786 0.808 38.827 1.00 92.75 510 SER A O 1
ATOM 4164 N N . LEU A 1 511 ? -24.778 -1.424 38.553 1.00 91.69 511 LEU A N 1
ATOM 4165 C CA . LEU A 1 511 ? -26.040 -1.682 39.257 1.00 91.69 511 LEU A CA 1
ATOM 4166 C C . LEU A 1 511 ? -25.927 -1.499 40.776 1.00 91.69 511 LEU A C 1
ATOM 4168 O O . LEU A 1 511 ? -26.892 -1.076 41.422 1.00 91.69 511 LEU A O 1
ATOM 4172 N N . GLU A 1 512 ? -24.759 -1.789 41.351 1.00 92.06 512 GLU A N 1
ATOM 4173 C CA . GLU A 1 512 ? -24.445 -1.469 42.747 1.00 92.06 512 GLU A CA 1
ATOM 4174 C C . GLU A 1 512 ? -24.381 0.044 42.972 1.00 92.06 512 GLU A C 1
ATOM 4176 O O . GLU A 1 512 ? -24.928 0.544 43.958 1.00 92.06 512 GLU A O 1
ATOM 4181 N N . ALA A 1 513 ? -23.766 0.778 42.039 1.00 90.94 513 ALA A N 1
ATOM 4182 C CA . ALA A 1 513 ? -23.698 2.235 42.075 1.00 90.94 513 ALA A CA 1
ATOM 4183 C C . ALA A 1 513 ? -25.076 2.887 41.868 1.00 90.94 513 ALA A C 1
ATOM 4185 O O . ALA A 1 513 ? -25.383 3.901 42.495 1.00 90.94 513 ALA A O 1
ATOM 4186 N N . SER A 1 514 ? -25.921 2.312 41.007 1.00 93.12 514 SER A N 1
ATOM 4187 C CA . SER A 1 514 ? -27.274 2.796 40.747 1.00 93.12 514 SER A CA 1
ATOM 4188 C C . SER A 1 514 ? -28.191 1.681 40.253 1.00 93.12 514 SER A C 1
ATOM 4190 O O . SER A 1 514 ? -28.061 1.179 39.139 1.00 93.12 514 SER A O 1
ATOM 4192 N N . LYS A 1 515 ? -29.240 1.380 41.028 1.00 88.75 515 LYS A N 1
ATOM 4193 C CA . LYS A 1 515 ? -30.285 0.412 40.633 1.00 88.75 515 LYS A CA 1
ATOM 4194 C C . LYS A 1 515 ? -31.109 0.843 39.416 1.00 88.75 515 LYS A C 1
ATOM 4196 O O . LYS A 1 515 ? -31.929 0.069 38.933 1.00 88.75 515 LYS A O 1
ATOM 4201 N N . ARG A 1 516 ? -30.967 2.097 38.979 1.00 89.56 516 ARG A N 1
ATOM 4202 C CA . ARG A 1 516 ? -31.632 2.651 37.794 1.00 89.56 516 ARG A CA 1
ATOM 4203 C C . ARG A 1 516 ? -30.730 2.622 36.562 1.00 89.56 516 ARG A C 1
ATOM 4205 O O . ARG A 1 516 ? -31.207 2.987 35.489 1.00 89.56 516 ARG A O 1
ATOM 4212 N N . CYS A 1 517 ? -29.468 2.211 36.717 1.00 94.62 517 CYS A N 1
ATOM 4213 C CA . CYS A 1 517 ? -28.533 2.074 35.615 1.00 94.62 517 CYS A CA 1
ATOM 4214 C C . CYS A 1 517 ? -28.997 0.986 34.640 1.00 94.62 517 CYS A C 1
ATOM 4216 O O . CYS A 1 517 ? -29.420 -0.091 35.059 1.00 94.62 517 CYS A O 1
ATOM 4218 N N . ARG A 1 518 ? -28.915 1.279 33.342 1.00 96.62 518 ARG A N 1
ATOM 4219 C CA . ARG A 1 518 ? -29.165 0.328 32.260 1.00 96.62 518 ARG A CA 1
ATOM 4220 C C . ARG A 1 518 ? -27.865 -0.012 31.551 1.00 96.62 518 ARG A C 1
ATOM 4222 O O . ARG A 1 518 ? -27.161 0.871 31.063 1.00 96.62 518 ARG A O 1
ATOM 4229 N N . ASN A 1 519 ? -27.569 -1.298 31.481 1.00 96.62 519 ASN A N 1
ATOM 4230 C CA . ASN A 1 519 ? -26.335 -1.800 30.901 1.00 96.62 519 ASN A CA 1
ATOM 4231 C C . ASN A 1 519 ? -26.584 -2.231 29.454 1.00 96.62 519 ASN A C 1
ATOM 4233 O O . ASN A 1 519 ? -27.435 -3.085 29.201 1.00 96.62 519 ASN A O 1
ATOM 4237 N N . PHE A 1 520 ? -25.836 -1.665 28.515 1.00 96.94 520 PHE A N 1
ATOM 4238 C CA . PHE A 1 520 ? -25.880 -2.030 27.104 1.00 96.94 520 PHE A CA 1
ATOM 4239 C C . PHE A 1 520 ? -24.636 -2.827 26.731 1.00 96.94 520 PHE A C 1
ATOM 4241 O O . PHE A 1 520 ? -23.515 -2.428 27.053 1.00 96.94 520 PHE A O 1
ATOM 4248 N N . TYR A 1 521 ? -24.837 -3.943 26.037 1.00 95.56 521 TYR A N 1
ATOM 4249 C CA . TYR A 1 521 ? -23.748 -4.813 25.601 1.00 95.56 521 TYR A CA 1
ATOM 4250 C C . TYR A 1 521 ? -23.640 -4.818 24.080 1.00 95.56 521 TYR A C 1
ATOM 4252 O O . TYR A 1 521 ? -24.553 -5.253 23.382 1.00 95.56 521 TYR A O 1
ATOM 4260 N N . LEU A 1 522 ? -22.529 -4.315 23.559 1.00 93.56 522 LEU A N 1
ATOM 4261 C CA . LEU A 1 522 ? -22.247 -4.295 22.130 1.00 93.56 522 LEU A CA 1
ATOM 4262 C C . LEU A 1 522 ? -21.221 -5.384 21.873 1.00 93.56 522 LEU A C 1
ATOM 4264 O O . LEU A 1 522 ? -20.115 -5.318 22.405 1.00 93.56 522 LEU A O 1
ATOM 4268 N N . ALA A 1 523 ? -21.573 -6.381 21.073 1.00 85.81 523 ALA A N 1
ATOM 4269 C CA . ALA A 1 523 ? -20.665 -7.465 20.729 1.00 85.81 523 ALA A CA 1
ATOM 4270 C C . ALA A 1 523 ? -20.680 -7.730 19.233 1.00 85.81 523 ALA A C 1
ATOM 4272 O O . ALA A 1 523 ? -21.673 -7.470 18.573 1.00 85.81 523 ALA A O 1
ATOM 4273 N N . ALA A 1 524 ? -19.583 -8.240 18.685 1.00 75.12 524 ALA A N 1
ATOM 4274 C CA . ALA A 1 524 ? -19.528 -8.579 17.263 1.00 75.12 524 ALA A CA 1
ATOM 4275 C C . ALA A 1 524 ? -19.940 -10.033 16.957 1.00 75.12 524 ALA A C 1
ATOM 4277 O O . ALA A 1 524 ? -19.922 -10.435 15.791 1.00 75.12 524 ALA A O 1
ATOM 4278 N N . VAL A 1 525 ? -20.251 -10.828 17.996 1.00 77.19 525 VAL A N 1
ATOM 4279 C CA . VAL A 1 525 ? -20.862 -12.160 17.879 1.00 77.19 525 VAL A CA 1
ATOM 4280 C C . VAL A 1 525 ? -21.779 -12.472 19.053 1.00 77.19 525 VAL A C 1
ATOM 4282 O O . VAL A 1 525 ? -21.412 -12.303 20.218 1.00 77.19 525 VAL A O 1
ATOM 4285 N N . PHE A 1 526 ? -22.938 -13.033 18.708 1.00 85.06 526 PHE A N 1
ATOM 4286 C CA . PHE A 1 526 ? -23.916 -13.595 19.625 1.00 85.06 526 PHE A CA 1
ATOM 4287 C C . PHE A 1 526 ? -23.998 -15.108 19.453 1.00 85.06 526 PHE A C 1
ATOM 4289 O O . PHE A 1 526 ? -24.172 -15.650 18.364 1.00 85.06 526 PHE A O 1
ATOM 4296 N N . THR A 1 527 ? -23.829 -15.797 20.572 1.00 86.00 527 THR A N 1
ATOM 4297 C CA . THR A 1 527 ? -23.845 -17.253 20.682 1.00 86.00 527 THR A CA 1
ATOM 4298 C C . THR A 1 527 ? -25.104 -17.660 21.447 1.00 86.00 527 THR A C 1
ATOM 4300 O O . THR A 1 527 ? -25.451 -16.957 22.398 1.00 86.00 527 THR A O 1
ATOM 4303 N N . PRO A 1 528 ? -25.770 -18.792 21.133 1.00 89.88 528 PRO A N 1
ATOM 4304 C CA . PRO A 1 528 ? -26.962 -19.217 21.877 1.00 89.88 528 PRO A CA 1
ATOM 4305 C C . PRO A 1 528 ? -26.711 -19.341 23.386 1.00 89.88 528 PRO A C 1
ATOM 4307 O O . PRO A 1 528 ? -27.596 -19.111 24.208 1.00 89.88 528 PRO A O 1
ATOM 4310 N N . GLU A 1 529 ? -25.480 -19.697 23.760 1.00 88.81 529 GLU A N 1
ATOM 4311 C CA . GLU A 1 529 ? -25.065 -19.795 25.154 1.00 88.81 529 GLU A CA 1
ATOM 4312 C C . GLU A 1 529 ? -24.872 -18.428 25.808 1.00 88.81 529 GLU A C 1
ATOM 4314 O O . GLU A 1 529 ? -25.267 -18.233 26.957 1.00 88.81 529 GLU A O 1
ATOM 4319 N N . LEU A 1 530 ? -24.277 -17.485 25.076 1.00 91.81 530 LEU A N 1
ATOM 4320 C CA . LEU A 1 530 ? -24.131 -16.103 25.518 1.00 91.81 530 LEU A CA 1
ATOM 4321 C C . LEU A 1 530 ? -25.507 -15.466 25.734 1.00 91.81 530 LEU A C 1
ATOM 4323 O O . LEU A 1 530 ? -25.765 -14.928 26.806 1.00 91.81 530 LEU A O 1
ATOM 4327 N N . GLU A 1 531 ? -26.409 -15.600 24.762 1.00 91.62 531 GLU A N 1
ATOM 4328 C CA . GLU A 1 531 ? -27.782 -15.102 24.865 1.00 91.62 531 GLU A CA 1
ATOM 4329 C C . GLU A 1 531 ? -28.501 -15.701 26.075 1.00 91.62 531 GLU A C 1
ATOM 4331 O O . GLU A 1 531 ? -29.140 -14.988 26.848 1.00 91.62 531 GLU A O 1
ATOM 4336 N N . ARG A 1 532 ? -28.357 -17.013 26.295 1.00 91.69 532 ARG A N 1
ATOM 4337 C CA . ARG A 1 532 ? -28.913 -17.675 27.477 1.00 91.69 532 ARG A CA 1
ATOM 4338 C C . ARG A 1 532 ? -28.330 -17.110 28.771 1.00 91.69 532 ARG A C 1
ATOM 4340 O O . ARG A 1 532 ? -29.090 -16.772 29.671 1.00 91.69 532 ARG A O 1
ATOM 4347 N N . ARG A 1 533 ? -27.005 -16.962 28.858 1.00 91.75 533 ARG A N 1
ATOM 4348 C CA . ARG A 1 533 ? -26.329 -16.424 30.047 1.00 91.75 533 ARG A CA 1
ATOM 4349 C C . ARG A 1 533 ? -26.773 -14.993 30.360 1.00 91.75 533 ARG A C 1
ATOM 4351 O O . ARG A 1 533 ? -27.053 -14.702 31.519 1.00 91.75 533 ARG A O 1
ATOM 4358 N N . MET A 1 534 ? -26.866 -14.143 29.341 1.00 94.00 534 MET A N 1
ATOM 4359 C CA . MET A 1 534 ? -27.349 -12.765 29.458 1.00 94.00 534 MET A CA 1
ATOM 4360 C C . MET A 1 534 ? -28.801 -12.705 29.946 1.00 94.00 534 MET A C 1
ATOM 4362 O O . MET A 1 534 ? -29.145 -11.905 30.814 1.00 94.00 534 MET A O 1
ATOM 4366 N N . ASN A 1 535 ? -29.656 -13.587 29.424 1.00 90.69 535 ASN A N 1
ATOM 4367 C CA . ASN A 1 535 ? -31.047 -13.689 29.863 1.00 90.69 535 ASN A CA 1
ATOM 4368 C C . ASN A 1 535 ? -31.174 -14.204 31.310 1.00 90.69 535 ASN A C 1
ATOM 4370 O O . ASN A 1 535 ? -32.092 -13.797 32.030 1.00 90.69 535 ASN A O 1
ATOM 4374 N N . ASP A 1 536 ? -30.269 -15.091 31.734 1.00 91.25 536 ASP A N 1
ATOM 4375 C CA . ASP A 1 536 ? -30.274 -15.700 33.066 1.00 91.25 536 ASP A CA 1
ATOM 4376 C C . ASP A 1 536 ? -29.837 -14.714 34.161 1.00 91.25 536 ASP A C 1
ATOM 4378 O O . ASP A 1 536 ? -30.487 -14.633 35.207 1.00 91.25 536 ASP A O 1
ATOM 4382 N N . ASP A 1 537 ? -28.749 -13.966 33.948 1.00 90.69 537 ASP A N 1
ATOM 4383 C CA . ASP A 1 537 ? -28.230 -13.034 34.960 1.00 90.69 537 ASP A CA 1
ATOM 4384 C C . ASP A 1 537 ? -28.954 -11.680 34.983 1.00 90.69 537 ASP A C 1
ATOM 4386 O O . ASP A 1 537 ? -28.938 -11.001 36.015 1.00 90.69 537 ASP A O 1
ATOM 4390 N N . ARG A 1 538 ? -29.642 -11.323 33.886 1.00 88.31 538 ARG A N 1
ATOM 4391 C CA . ARG A 1 538 ? -30.397 -10.070 33.719 1.00 88.31 538 ARG A CA 1
ATOM 4392 C C . ARG A 1 538 ? -29.557 -8.822 33.988 1.00 88.31 538 ARG A C 1
ATOM 4394 O O . ARG A 1 538 ? -30.088 -7.801 34.427 1.00 88.31 538 ARG A O 1
ATOM 4401 N N . LEU A 1 539 ? -28.250 -8.907 33.750 1.00 92.50 539 LEU A N 1
ATOM 4402 C CA . LEU A 1 539 ? -27.341 -7.779 33.904 1.00 92.50 539 LEU A CA 1
ATOM 4403 C C . LEU A 1 539 ? -27.418 -6.826 32.717 1.00 92.50 539 LEU A C 1
ATOM 4405 O O . LEU A 1 539 ? -27.077 -5.663 32.893 1.00 92.50 539 LEU A O 1
ATOM 4409 N N . VAL A 1 540 ? -27.853 -7.293 31.544 1.00 94.50 540 VAL A N 1
ATOM 4410 C CA . VAL A 1 540 ? -27.948 -6.508 30.306 1.00 94.50 540 VAL A CA 1
ATOM 4411 C C . VAL A 1 540 ? -29.391 -6.091 30.047 1.00 94.50 540 VAL A C 1
ATOM 4413 O O . VAL A 1 540 ? -30.287 -6.928 30.012 1.00 94.50 540 VAL A O 1
ATOM 4416 N N . GLU A 1 541 ? -29.601 -4.796 29.815 1.00 94.12 541 GLU A N 1
ATOM 4417 C CA . GLU A 1 541 ? -30.885 -4.246 29.366 1.00 94.12 541 GLU A CA 1
ATOM 4418 C C . GLU A 1 541 ? -31.157 -4.653 27.915 1.00 94.12 541 GLU A C 1
ATOM 4420 O O . GLU A 1 541 ? -32.216 -5.189 27.592 1.00 94.12 541 GLU A O 1
ATOM 4425 N N . LYS A 1 542 ? -30.193 -4.381 27.028 1.00 95.06 542 LYS A N 1
ATOM 4426 C CA . LYS A 1 542 ? -30.279 -4.710 25.606 1.00 95.06 542 LYS A CA 1
ATOM 4427 C C . LYS A 1 542 ? -28.891 -4.881 25.004 1.00 95.06 542 LYS A C 1
ATOM 4429 O O . LYS A 1 542 ? -27.924 -4.258 25.452 1.00 95.06 542 LYS A O 1
ATOM 4434 N N . ALA A 1 543 ? -28.808 -5.729 23.987 1.00 94.44 543 ALA A N 1
ATOM 4435 C CA . ALA A 1 543 ? -27.571 -6.035 23.296 1.00 94.44 543 ALA A CA 1
ATOM 4436 C C . ALA A 1 543 ? -27.692 -5.780 21.798 1.00 94.44 543 ALA A C 1
ATOM 4438 O O . ALA A 1 543 ? -28.782 -5.906 21.243 1.00 94.44 543 ALA A O 1
ATOM 4439 N N . PHE A 1 544 ? -26.577 -5.415 21.173 1.00 93.19 544 PHE A N 1
ATOM 4440 C CA . PHE A 1 544 ? -26.527 -5.075 19.755 1.00 93.19 544 PHE A CA 1
ATOM 4441 C C . PHE A 1 544 ? -25.296 -5.671 19.088 1.00 93.19 544 PHE A C 1
ATOM 4443 O O . PHE A 1 544 ? -24.218 -5.711 19.692 1.00 93.19 544 PHE A O 1
ATOM 4450 N N . ASP A 1 545 ? -25.464 -6.083 17.832 1.00 87.31 545 ASP A N 1
ATOM 4451 C CA . ASP A 1 545 ? -24.350 -6.496 16.991 1.00 87.31 545 ASP A CA 1
ATOM 4452 C C . ASP A 1 545 ? -23.583 -5.275 16.479 1.00 87.31 545 ASP A C 1
ATOM 4454 O O . ASP A 1 545 ? -24.144 -4.352 15.886 1.00 87.31 545 ASP A O 1
ATOM 4458 N N . ILE A 1 546 ? -22.281 -5.252 16.755 1.00 81.69 546 ILE A N 1
ATOM 4459 C CA . ILE A 1 546 ? -21.383 -4.174 16.339 1.00 81.69 546 ILE A CA 1
ATOM 4460 C C . ILE A 1 546 ? -21.323 -4.066 14.813 1.00 81.69 546 ILE A C 1
ATOM 4462 O O . ILE A 1 546 ? -21.287 -2.954 14.288 1.00 81.69 546 ILE A O 1
ATOM 4466 N N . ILE A 1 547 ? -21.300 -5.195 14.105 1.00 69.56 547 ILE A N 1
ATOM 4467 C CA . ILE A 1 547 ? -21.242 -5.234 12.643 1.00 69.56 547 ILE A CA 1
ATOM 4468 C C . ILE A 1 547 ? -22.527 -4.632 12.082 1.00 69.56 547 ILE A C 1
ATOM 4470 O O . ILE A 1 547 ? -22.457 -3.754 11.224 1.00 69.56 547 ILE A O 1
ATOM 4474 N N . ASP A 1 548 ? -23.678 -5.010 12.635 1.00 77.69 548 ASP A N 1
ATOM 4475 C CA . ASP A 1 548 ? -24.969 -4.482 12.194 1.00 77.69 548 ASP A CA 1
ATOM 4476 C C . ASP A 1 548 ? -25.101 -2.984 12.513 1.00 77.69 548 ASP A C 1
ATOM 4478 O O . ASP A 1 548 ? -25.589 -2.220 11.687 1.00 77.69 548 ASP A O 1
ATOM 4482 N N . ILE A 1 549 ? -24.580 -2.504 13.652 1.00 80.75 549 ILE A N 1
ATOM 4483 C CA . ILE A 1 549 ? -24.509 -1.057 13.945 1.00 80.75 549 ILE A CA 1
ATOM 4484 C C . ILE A 1 549 ? -23.668 -0.307 12.894 1.00 80.75 549 ILE A C 1
ATOM 4486 O O . ILE A 1 549 ? -23.962 0.848 12.565 1.00 80.75 549 ILE A O 1
ATOM 4490 N N . LEU A 1 550 ? -22.590 -0.913 12.393 1.00 70.56 550 LEU A N 1
ATOM 4491 C CA . LEU A 1 550 ? -21.721 -0.292 11.392 1.00 70.56 550 LEU A CA 1
ATOM 4492 C C . LEU A 1 550 ? -22.340 -0.302 9.989 1.00 70.56 550 LEU A C 1
ATOM 4494 O O . LEU A 1 550 ? -22.202 0.686 9.258 1.00 70.56 550 LEU A O 1
ATOM 4498 N N . ASP A 1 551 ? -23.000 -1.401 9.627 1.00 63.78 551 ASP A N 1
A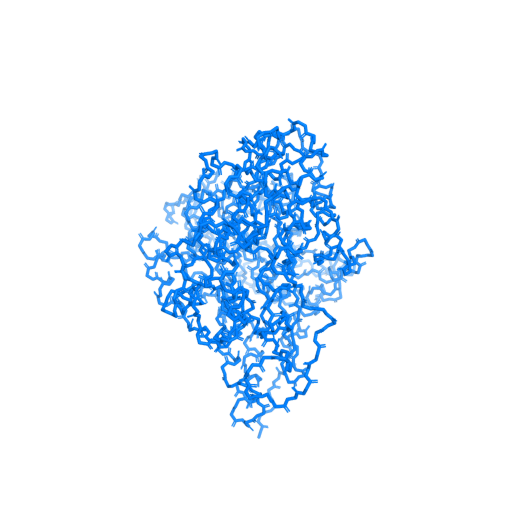TOM 4499 C CA . ASP A 1 551 ? -23.466 -1.673 8.268 1.00 63.78 551 ASP A CA 1
ATOM 4500 C C . ASP A 1 551 ? -24.929 -1.260 8.028 1.00 63.78 551 ASP A C 1
ATOM 4502 O O . ASP A 1 551 ? -25.248 -0.776 6.938 1.00 63.78 551 ASP A O 1
ATOM 4506 N N . GLU A 1 552 ? -25.808 -1.401 9.024 1.00 75.12 552 GLU A N 1
ATOM 4507 C CA . GLU A 1 552 ? -27.258 -1.219 8.899 1.00 75.12 552 GLU A CA 1
ATOM 4508 C C . GLU A 1 552 ? -27.730 0.079 9.587 1.00 75.12 552 GLU A C 1
ATOM 4510 O O . GLU A 1 552 ? -27.739 0.191 10.821 1.00 75.12 552 GLU A O 1
ATOM 4515 N N . PRO A 1 553 ? -28.150 1.109 8.822 1.00 73.75 553 PRO A N 1
ATOM 4516 C CA . PRO A 1 553 ? -28.650 2.362 9.387 1.00 73.75 553 PRO A CA 1
ATOM 4517 C C . PRO A 1 553 ? -29.821 2.183 10.360 1.00 73.75 553 PRO A C 1
ATOM 4519 O O . PRO A 1 553 ? -29.921 2.942 11.324 1.00 73.75 553 PRO A O 1
ATOM 4522 N N . GLU A 1 554 ? -30.684 1.197 10.121 1.00 80.56 554 GLU A N 1
ATOM 4523 C CA . GLU A 1 554 ? -31.854 0.887 10.939 1.00 80.56 554 GLU A CA 1
ATOM 4524 C C . GLU A 1 554 ? -31.450 0.351 12.317 1.00 80.56 554 GLU A C 1
ATOM 4526 O O . GLU A 1 554 ? -31.899 0.896 13.327 1.00 80.56 554 GLU A O 1
ATOM 4531 N N . VAL A 1 555 ? -30.549 -0.637 12.372 1.00 83.62 555 VAL A N 1
ATOM 4532 C CA . VAL A 1 555 ? -30.034 -1.204 13.633 1.00 83.62 555 VAL A CA 1
ATOM 4533 C C . VAL A 1 555 ? -29.266 -0.149 14.419 1.00 83.62 555 VAL A C 1
ATOM 4535 O O . VAL A 1 555 ? -29.455 0.008 15.626 1.00 83.62 555 VAL A O 1
ATOM 4538 N N . ARG A 1 556 ? -28.454 0.658 13.730 1.00 87.19 556 ARG A N 1
ATOM 4539 C CA . ARG A 1 556 ? -27.779 1.807 14.337 1.00 87.19 556 ARG A CA 1
ATOM 4540 C C . ARG A 1 556 ? -28.771 2.807 14.942 1.00 87.19 556 ARG A C 1
ATOM 4542 O O . ARG A 1 556 ? -28.562 3.279 16.057 1.00 87.19 556 ARG A O 1
ATOM 4549 N N . SER A 1 557 ? -29.853 3.128 14.232 1.00 84.62 557 SER A N 1
ATOM 4550 C CA . SER A 1 557 ? -30.908 4.017 14.733 1.00 84.62 557 SER A CA 1
ATOM 4551 C C . SER A 1 557 ? -31.638 3.418 15.934 1.00 84.62 557 SER A C 1
ATOM 4553 O O . SER A 1 557 ? -31.960 4.143 16.877 1.00 84.62 557 SER A O 1
ATOM 4555 N N . GLU A 1 558 ? -31.891 2.110 15.927 1.00 91.50 558 GLU A N 1
ATOM 4556 C CA . GLU A 1 558 ? -32.501 1.401 17.050 1.00 91.50 558 GLU A CA 1
ATOM 4557 C C . GLU A 1 558 ? -31.603 1.462 18.288 1.00 91.50 558 GLU A C 1
ATOM 4559 O O . GLU A 1 558 ? -32.062 1.878 19.353 1.00 91.50 558 GLU A O 1
ATOM 4564 N N . PHE A 1 559 ? -30.317 1.137 18.134 1.00 93.75 559 PHE A N 1
ATOM 4565 C CA . PHE A 1 559 ? -29.321 1.230 19.200 1.00 93.75 559 PHE A CA 1
ATOM 4566 C C . PHE A 1 559 ? -29.336 2.602 19.868 1.00 93.75 559 PHE A C 1
ATOM 4568 O O . PHE A 1 559 ? -29.483 2.720 21.089 1.00 93.75 559 PHE A O 1
ATOM 4575 N N . PHE A 1 560 ? -29.249 3.655 19.061 1.00 90.81 560 PHE A N 1
ATOM 4576 C CA . PHE A 1 560 ? -29.261 5.007 19.587 1.00 90.81 560 PHE A CA 1
ATOM 4577 C C . PHE A 1 560 ? -30.599 5.390 20.228 1.00 90.81 560 PHE A C 1
ATOM 4579 O O . PHE A 1 560 ? -30.614 6.076 21.249 1.00 90.81 560 PHE A O 1
ATOM 4586 N N . THR A 1 561 ? -31.726 4.921 19.692 1.00 90.19 561 THR A N 1
ATOM 4587 C CA . THR A 1 561 ? -33.047 5.152 20.298 1.00 90.19 561 THR A CA 1
ATOM 4588 C C . THR A 1 561 ? -33.129 4.514 21.687 1.00 90.19 561 THR A C 1
ATOM 4590 O O . THR A 1 561 ? -33.607 5.132 22.639 1.00 90.19 561 THR A O 1
ATOM 4593 N N . GLU A 1 562 ? -32.606 3.305 21.851 1.00 94.44 562 GLU A N 1
ATOM 4594 C CA . GLU A 1 562 ? -32.631 2.591 23.129 1.00 94.44 562 GLU A CA 1
ATOM 4595 C C . GLU A 1 562 ? -31.779 3.278 24.197 1.00 94.44 562 GLU A C 1
ATOM 4597 O O . GLU A 1 562 ? -32.247 3.513 25.316 1.00 94.44 562 GLU A O 1
ATOM 4602 N N . VAL A 1 563 ? -30.570 3.709 23.836 1.00 92.69 563 VAL A N 1
ATOM 4603 C CA . VAL A 1 563 ? -29.697 4.454 24.752 1.00 92.69 563 VAL A CA 1
ATOM 4604 C C . VAL A 1 563 ? -30.287 5.832 25.063 1.00 92.69 563 VAL A C 1
ATOM 4606 O O . VAL A 1 563 ? -30.496 6.192 26.221 1.00 92.69 563 VAL A O 1
ATOM 4609 N N . PHE A 1 564 ? -30.589 6.635 24.048 1.00 91.44 564 PHE A N 1
ATOM 4610 C CA . PHE A 1 564 ? -30.812 8.062 24.257 1.00 91.44 564 PHE A CA 1
ATOM 4611 C C . PHE A 1 564 ? -32.276 8.453 24.462 1.00 91.44 564 PHE A C 1
ATOM 4613 O O . PHE A 1 564 ? -32.547 9.386 25.218 1.00 91.44 564 PHE A O 1
ATOM 4620 N N . HIS A 1 565 ? -33.232 7.737 23.869 1.00 88.75 565 HIS A N 1
ATOM 4621 C CA . HIS A 1 565 ? -34.658 7.992 24.085 1.00 88.75 565 HIS A CA 1
ATOM 4622 C C . HIS A 1 565 ? -35.212 7.148 25.243 1.00 88.75 565 HIS A C 1
ATOM 4624 O O . HIS A 1 565 ? -35.836 7.687 26.159 1.00 88.75 565 HIS A O 1
ATOM 4630 N N . HIS A 1 566 ? -34.955 5.838 25.274 1.00 90.44 566 HIS A N 1
ATOM 4631 C CA . HIS A 1 566 ? -35.565 4.961 26.281 1.00 90.44 566 HIS A CA 1
ATOM 4632 C C . HIS A 1 566 ? -34.837 4.954 27.630 1.00 90.44 566 HIS A C 1
ATOM 4634 O O . HIS A 1 566 ? -35.494 5.103 28.670 1.00 90.44 566 HIS A O 1
ATOM 4640 N N . ALA A 1 567 ? -33.509 4.808 27.633 1.00 91.44 567 ALA A N 1
ATOM 4641 C CA . ALA A 1 567 ? -32.729 4.775 28.867 1.00 91.44 567 ALA A CA 1
ATOM 4642 C C . ALA A 1 567 ? -32.515 6.171 29.459 1.00 91.44 567 ALA A C 1
ATOM 4644 O O . ALA A 1 567 ? -32.875 6.414 30.612 1.00 91.44 567 ALA A O 1
ATOM 4645 N N . LEU A 1 568 ? -31.977 7.100 28.665 1.00 91.12 568 LEU A N 1
ATOM 4646 C CA . LEU A 1 568 ? -31.607 8.433 29.146 1.00 91.12 568 LEU A CA 1
ATOM 4647 C C . LEU A 1 568 ? -32.750 9.458 29.054 1.00 91.12 568 LEU A C 1
ATOM 4649 O O . LEU A 1 568 ? -32.734 10.444 29.787 1.00 91.12 568 LEU A O 1
ATOM 4653 N N . ARG A 1 569 ? -33.767 9.233 28.205 1.00 89.12 569 ARG A N 1
ATOM 4654 C CA . ARG A 1 569 ? -34.879 10.185 27.961 1.00 89.12 569 ARG A CA 1
ATOM 4655 C C . ARG A 1 569 ? -34.386 11.585 27.566 1.00 89.12 569 ARG A C 1
ATOM 4657 O O . ARG A 1 569 ? -34.935 12.618 27.971 1.00 89.12 569 ARG A O 1
ATOM 4664 N N . LEU A 1 570 ? -33.300 11.609 26.800 1.00 82.25 570 LEU A N 1
ATOM 4665 C CA . LEU A 1 570 ? -32.658 12.817 26.292 1.00 82.25 570 LEU A CA 1
ATOM 4666 C C . LEU A 1 570 ? -33.387 13.379 25.074 1.00 82.25 570 LEU A C 1
ATOM 4668 O O . LEU A 1 570 ? -33.487 14.602 24.962 1.00 82.25 570 LEU A O 1
ATOM 4672 N N . LEU A 1 571 ? -33.965 12.505 24.251 1.00 76.44 571 LEU A N 1
ATOM 4673 C CA . LEU A 1 571 ? -34.826 12.868 23.125 1.00 76.44 571 LEU A CA 1
ATOM 4674 C C . LEU A 1 571 ? -36.271 13.137 23.551 1.00 76.44 571 LEU A C 1
ATOM 4676 O O . LEU A 1 571 ? -36.737 12.479 24.511 1.00 76.44 571 LEU A O 1
#

pLDDT: mean 87.75, std 10.74, range [36.06, 98.62]

Foldseek 3Di:
DPDPPQCLVVVLCQLCVVVPDDDPQDDPQAQWCNVQCPPQLSVLAPDTPGGALSNLVVVVVVLHDDPDAFEEEAADCQLNSNLVSSVVVVHFYEYEHADVLSVLSNVLVQLLLVDDLVLLVVLLVVLVVDDLVPQDQAPDFQFAEPQCVQFADPQQRSSLRSQLVSLVPRPPPSSSSNLLSLLLRCSQQQTQWDQDFQATDGAPPTPDDDPDHDHDPHHDRPSVSSSVSSVSNSVSSVVDDNRNSPPRYHYHHANSLPCLVVAAFQAGQEYEYEAQALAQRQPLRSSVSSCSSVVDYPVNSLVSSQRGQLSHLSHDACLVVSCVVCVVVVLNQLLVVLVVLLVPLPNLVSVLVVLVVCLVVVNFPHNSSSVSSSSNLSSLLSSLLSVLGRHHQLGDYDYSYDWDDTSNDIDPPVSSSVSSNLCSVLLVVVLVCLVVVFFDPPPADNVRSSRHDPQKTQTPP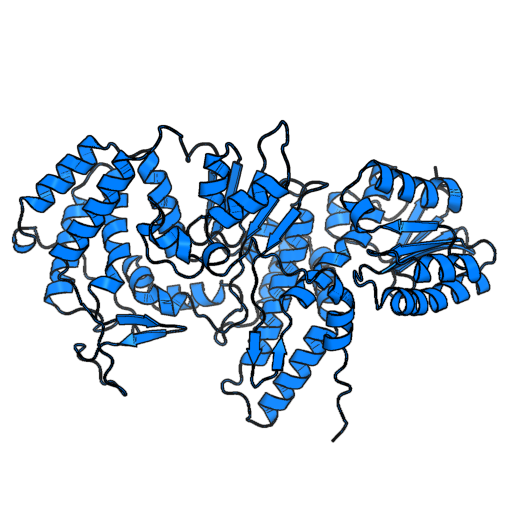QKMWGADPQQRIWIDHPNQTQETERASQRQRPVCLVVSVVVNVVSLVVNCVSPVNYAYEYEYQDDDPVSVVVCVVVVSHPYYAHPVCLRNPPVSVVVVCCCVCCVRVVSD

Radius of gyration: 27.7 Å; chains: 1; bounding box: 69×43×82 Å